Protein AF-0000000081106029 (afdb_homodimer)

Structure (mmCIF, N/CA/C/O backbone):
data_AF-0000000081106029-model_v1
#
loop_
_entity.id
_entity.type
_entity.pdbx_description
1 polymer 'Catechol dioxygenase'
#
loop_
_atom_site.group_PDB
_atom_site.id
_atom_site.type_symbol
_atom_site.label_atom_id
_atom_site.label_alt_id
_atom_site.label_comp_id
_atom_site.label_asym_id
_atom_site.label_entity_id
_atom_site.label_seq_id
_atom_site.pdbx_PDB_ins_code
_atom_site.Cartn_x
_atom_site.Cartn_y
_atom_site.Cartn_z
_atom_site.occupancy
_atom_site.B_iso_or_equiv
_atom_site.auth_seq_id
_atom_site.auth_comp_id
_atom_site.auth_asym_id
_atom_site.auth_atom_id
_atom_site.pdbx_PDB_model_num
ATOM 1 N N . MET A 1 1 ? 12.766 26.281 -3.041 1 28.84 1 MET A N 1
ATOM 2 C CA . MET A 1 1 ? 11.641 26.953 -3.68 1 28.84 1 MET A CA 1
ATOM 3 C C . MET A 1 1 ? 10.32 26.328 -3.252 1 28.84 1 MET A C 1
ATOM 5 O O . MET A 1 1 ? 10.125 25.125 -3.395 1 28.84 1 MET A O 1
ATOM 9 N N . GLY A 1 2 ? 9.68 26.875 -2.289 1 35.06 2 GLY A N 1
ATOM 10 C CA . GLY A 1 2 ? 8.336 26.547 -1.825 1 35.06 2 GLY A CA 1
ATOM 11 C C . GLY A 1 2 ? 7.371 26.25 -2.955 1 35.06 2 GLY A C 1
ATOM 12 O O . GLY A 1 2 ? 7.562 26.719 -4.082 1 35.06 2 GLY A O 1
ATOM 13 N N . SER A 1 3 ? 6.723 25.109 -2.945 1 39.97 3 SER A N 1
ATOM 14 C CA . SER A 1 3 ? 5.73 24.844 -3.979 1 39.97 3 SER A CA 1
ATOM 15 C C . SER A 1 3 ? 4.887 26.094 -4.27 1 39.97 3 SER A C 1
ATOM 17 O O . SER A 1 3 ? 4.156 26.562 -3.4 1 39.97 3 SER A O 1
ATOM 19 N N . GLN A 1 4 ? 5.438 26.938 -5.031 1 36.44 4 GLN A N 1
ATOM 20 C CA . GLN A 1 4 ? 4.652 28.094 -5.457 1 36.44 4 GLN A CA 1
ATOM 21 C C . GLN A 1 4 ? 3.326 27.656 -6.074 1 36.44 4 GLN A C 1
ATOM 23 O O . GLN A 1 4 ? 3.303 26.828 -6.992 1 36.44 4 GLN A O 1
ATOM 28 N N . SER A 1 5 ? 2.283 27.547 -5.234 1 42.28 5 SER A N 1
ATOM 29 C CA . SER A 1 5 ? 0.916 27.453 -5.734 1 42.28 5 SER A CA 1
ATOM 30 C C . SER A 1 5 ? 0.666 28.469 -6.848 1 42.28 5 SER A C 1
ATOM 32 O O . SER A 1 5 ? 0.731 29.672 -6.621 1 42.28 5 SER A O 1
ATOM 34 N N . THR A 1 6 ? 1.105 28.25 -8.008 1 42.78 6 THR A N 1
ATOM 35 C CA . THR A 1 6 ? 0.537 29.141 -9.008 1 42.78 6 THR A CA 1
ATOM 36 C C . THR A 1 6 ? -0.983 29.016 -9.047 1 42.78 6 THR A C 1
ATOM 38 O O . THR A 1 6 ? -1.55 28.094 -8.453 1 42.78 6 THR A O 1
ATOM 41 N N . ASP A 1 7 ? -1.631 29.906 -9.688 1 52.72 7 ASP A N 1
ATOM 42 C CA . ASP A 1 7 ? -3.068 30.078 -9.859 1 52.72 7 ASP A CA 1
ATOM 43 C C . ASP A 1 7 ? -3.77 28.734 -10.047 1 52.72 7 ASP A C 1
ATOM 45 O O . ASP A 1 7 ? -4.941 28.594 -9.703 1 52.72 7 ASP A O 1
ATOM 49 N N . GLY A 1 8 ? -3.074 27.578 -10.492 1 64.62 8 GLY A N 1
ATOM 50 C CA . GLY A 1 8 ? -3.797 26.391 -10.938 1 64.62 8 GLY A CA 1
ATOM 51 C C . GLY A 1 8 ? -3.553 25.172 -10.062 1 64.62 8 GLY A C 1
ATOM 52 O O . GLY A 1 8 ? -3.818 24.047 -10.477 1 64.62 8 GLY A O 1
ATOM 53 N N . GLY A 1 9 ? -3.129 25.203 -8.609 1 83.56 9 GLY A N 1
ATOM 54 C CA . GLY A 1 9 ? -2.916 24.062 -7.734 1 83.56 9 GLY A CA 1
ATOM 55 C C . GLY A 1 9 ? -1.606 23.344 -8 1 83.56 9 GLY A C 1
ATOM 56 O O . GLY A 1 9 ? -0.815 23.781 -8.844 1 83.56 9 GLY A O 1
ATOM 57 N N . LEU A 1 10 ? -1.293 22.375 -7.199 1 92.94 10 LEU A N 1
ATOM 58 C CA . LEU A 1 10 ? -0.069 21.594 -7.367 1 92.94 10 LEU A CA 1
ATOM 59 C C . LEU A 1 10 ? -0.137 20.75 -8.633 1 92.94 10 LEU A C 1
ATOM 61 O O . LEU A 1 10 ? -0.822 19.719 -8.656 1 92.94 10 LEU A O 1
ATOM 65 N N . GLY A 1 11 ? 0.497 21.234 -9.672 1 94.88 11 GLY A N 1
ATOM 66 C CA . GLY A 1 11 ? 0.523 20.547 -10.945 1 94.88 11 GLY A CA 1
ATOM 67 C C . GLY A 1 11 ? 1.798 19.75 -11.172 1 94.88 11 GLY A C 1
ATOM 68 O O . GLY A 1 11 ? 2.367 19.203 -10.234 1 94.88 11 GLY A O 1
ATOM 69 N N . GLN A 1 12 ? 2.18 19.625 -12.422 1 97.12 12 GLN A N 1
ATOM 70 C CA . GLN A 1 12 ? 3.35 18.859 -12.82 1 97.12 12 GLN A CA 1
ATOM 71 C C . GLN A 1 12 ? 4.621 19.406 -12.203 1 97.12 12 GLN A C 1
ATOM 73 O O . GLN A 1 12 ? 5.547 18.656 -11.883 1 97.12 12 GLN A O 1
ATOM 78 N N . GLU A 1 13 ? 4.668 20.703 -12.016 1 96.75 13 GLU A N 1
ATOM 79 C CA . GLU A 1 13 ? 5.844 21.312 -11.414 1 96.75 13 GLU A CA 1
ATOM 80 C C . GLU A 1 13 ? 6.102 20.766 -10.016 1 96.75 13 GLU A C 1
ATOM 82 O O . GLU A 1 13 ? 7.25 20.531 -9.633 1 96.75 13 GLU A O 1
ATOM 87 N N . PHE A 1 14 ? 5.074 20.578 -9.266 1 96.75 14 PHE A N 1
ATOM 88 C CA . PHE A 1 14 ? 5.199 20 -7.938 1 96.75 14 PHE A CA 1
ATOM 89 C C . PHE A 1 14 ? 5.738 18.562 -8.023 1 96.75 14 PHE A C 1
ATOM 91 O O . PHE A 1 14 ? 6.656 18.203 -7.289 1 96.75 14 PHE A O 1
ATOM 98 N N . THR A 1 15 ? 5.145 17.766 -8.914 1 98.5 15 THR A N 1
ATOM 99 C CA . THR A 1 15 ? 5.605 16.391 -9.102 1 98.5 15 THR A CA 1
ATOM 100 C C . THR A 1 15 ? 7.086 16.359 -9.469 1 98.5 15 THR A C 1
ATOM 102 O O . THR A 1 15 ? 7.848 15.555 -8.93 1 98.5 15 THR A O 1
ATOM 105 N N . SER A 1 16 ? 7.492 17.234 -10.375 1 98.38 16 SER A N 1
ATOM 106 C CA . SER A 1 16 ? 8.891 17.328 -10.766 1 98.38 16 SER A CA 1
ATOM 107 C C . SER A 1 16 ? 9.781 17.672 -9.57 1 98.38 16 SER A C 1
ATOM 109 O O . SER A 1 16 ? 10.883 17.141 -9.438 1 98.38 16 SER A O 1
ATOM 111 N N . HIS A 1 17 ? 9.273 18.594 -8.773 1 97.62 17 HIS A N 1
ATOM 112 C CA . HIS A 1 17 ? 10.008 18.969 -7.57 1 97.62 17 HIS A CA 1
ATOM 113 C C . HIS A 1 17 ? 10.211 17.781 -6.645 1 97.62 17 HIS A C 1
ATOM 115 O O . HIS A 1 17 ? 11.305 17.562 -6.121 1 97.62 17 HIS A O 1
ATOM 121 N N . VAL A 1 18 ? 9.188 16.953 -6.406 1 98.44 18 VAL A N 1
ATOM 122 C CA . VAL A 1 18 ? 9.266 15.766 -5.559 1 98.44 18 VAL A CA 1
ATOM 123 C C . VAL A 1 18 ? 10.273 14.781 -6.137 1 98.44 18 VAL A C 1
ATOM 125 O O . VAL A 1 18 ? 11.117 14.242 -5.406 1 98.44 18 VAL A O 1
ATOM 128 N N . ILE A 1 19 ? 10.211 14.547 -7.434 1 98.69 19 ILE A N 1
ATOM 129 C CA . ILE A 1 19 ? 11.102 13.602 -8.102 1 98.69 19 ILE A CA 1
ATOM 130 C C . ILE A 1 19 ? 12.539 14.109 -8.016 1 98.69 19 ILE A C 1
ATOM 132 O O . ILE A 1 19 ? 13.453 13.344 -7.711 1 98.69 19 ILE A O 1
ATOM 136 N N . GLN A 1 20 ? 12.75 15.406 -8.195 1 98.06 20 GLN A N 1
ATOM 137 C CA . GLN A 1 20 ? 14.086 15.992 -8.242 1 98.06 20 GLN A CA 1
ATOM 138 C C . GLN A 1 20 ? 14.688 16.094 -6.848 1 98.06 20 GLN A C 1
ATOM 140 O O . GLN A 1 20 ? 15.891 16.344 -6.699 1 98.06 20 GLN A O 1
ATOM 145 N N . ALA A 1 21 ? 13.852 15.93 -5.871 1 98.12 21 ALA A N 1
ATOM 146 C CA . ALA A 1 21 ? 14.359 15.953 -4.504 1 98.12 21 ALA A CA 1
ATOM 147 C C . ALA A 1 21 ? 15.266 14.75 -4.238 1 98.12 21 ALA A C 1
ATOM 149 O O . ALA A 1 21 ? 16 14.734 -3.25 1 98.12 21 ALA A O 1
ATOM 150 N N . MET A 1 22 ? 15.211 13.641 -5.059 1 98.38 22 MET A N 1
ATOM 151 C CA . MET A 1 22 ? 16.125 12.508 -4.906 1 98.38 22 MET A CA 1
ATOM 152 C C . MET A 1 22 ? 17.578 12.953 -5.012 1 98.38 22 MET A C 1
ATOM 154 O O . MET A 1 22 ? 17.938 13.688 -5.934 1 98.38 22 MET A O 1
ATOM 158 N N . GLY A 1 23 ? 18.391 12.531 -4.094 1 98.31 23 GLY A N 1
ATOM 159 C CA . GLY A 1 23 ? 19.781 12.953 -4.043 1 98.31 23 GLY A CA 1
ATOM 160 C C . GLY A 1 23 ? 20.656 12.234 -5.047 1 98.31 23 GLY A C 1
ATOM 161 O O . GLY A 1 23 ? 20.219 11.297 -5.715 1 98.31 23 GLY A O 1
ATOM 162 N N . PRO A 1 24 ? 21.859 12.609 -5.18 1 98.06 24 PRO A N 1
ATOM 163 C CA . PRO A 1 24 ? 22.781 12.086 -6.191 1 98.06 24 PRO A CA 1
ATOM 164 C C . PRO A 1 24 ? 23.172 10.633 -5.93 1 98.06 24 PRO A C 1
ATOM 166 O O . PRO A 1 24 ? 23.641 9.945 -6.84 1 98.06 24 PRO A O 1
ATOM 169 N N . ASN A 1 25 ? 23.016 10.18 -4.703 1 98.31 25 ASN A N 1
ATOM 170 C CA . ASN A 1 25 ? 23.438 8.82 -4.383 1 98.31 25 ASN A CA 1
ATOM 171 C C . ASN A 1 25 ? 22.328 7.809 -4.641 1 98.31 25 ASN A C 1
ATOM 173 O O . ASN A 1 25 ? 22.516 6.609 -4.418 1 98.31 25 ASN A O 1
ATOM 177 N N . THR A 1 26 ? 21.188 8.273 -5.027 1 98.5 26 THR A N 1
ATOM 178 C CA . THR A 1 26 ? 20.172 7.344 -5.516 1 98.5 26 THR A CA 1
ATOM 179 C C . THR A 1 26 ? 20.703 6.555 -6.715 1 98.5 26 THR A C 1
ATOM 181 O O . THR A 1 26 ? 21.172 7.141 -7.688 1 98.5 26 THR A O 1
ATOM 184 N N . THR A 1 27 ? 20.609 5.199 -6.645 1 98.44 27 THR A N 1
ATOM 185 C CA . THR A 1 27 ? 21.125 4.395 -7.746 1 98.44 27 THR A CA 1
ATOM 186 C C . THR A 1 27 ? 20.328 4.66 -9.023 1 98.44 27 THR A C 1
ATOM 188 O O . THR A 1 27 ? 19.156 5.031 -8.969 1 98.44 27 THR A O 1
ATOM 191 N N . PRO A 1 28 ? 20.906 4.516 -10.164 1 98.38 28 PRO A N 1
ATOM 192 C CA . PRO A 1 28 ? 20.234 4.793 -11.43 1 98.38 28 PRO A CA 1
ATOM 193 C C . PRO A 1 28 ? 18.922 4.02 -11.57 1 98.38 28 PRO A C 1
ATOM 195 O O . PRO A 1 28 ? 17.906 4.59 -11.977 1 98.38 28 PRO A O 1
ATOM 198 N N . ARG A 1 29 ? 18.922 2.764 -11.211 1 98.56 29 ARG A N 1
ATOM 199 C CA . ARG A 1 29 ? 17.703 1.956 -11.344 1 98.56 29 ARG A CA 1
ATOM 200 C C . ARG A 1 29 ? 16.609 2.451 -10.398 1 98.56 29 ARG A C 1
ATOM 202 O O . ARG A 1 29 ? 15.453 2.578 -10.797 1 98.56 29 ARG A O 1
ATOM 209 N N . MET A 1 30 ? 17.016 2.756 -9.172 1 98.19 30 MET A N 1
ATOM 210 C CA . MET A 1 30 ? 16.031 3.26 -8.219 1 98.19 30 MET A CA 1
ATOM 211 C C . MET A 1 30 ? 15.477 4.602 -8.672 1 98.19 30 MET A C 1
ATOM 213 O O . MET A 1 30 ? 14.281 4.871 -8.5 1 98.19 30 MET A O 1
ATOM 217 N N . ARG A 1 31 ? 16.312 5.469 -9.219 1 98.56 31 ARG A N 1
ATOM 218 C CA . ARG A 1 31 ? 15.852 6.75 -9.742 1 98.56 31 ARG A CA 1
ATOM 219 C C . ARG A 1 31 ? 14.82 6.551 -10.852 1 98.56 31 ARG A C 1
ATOM 221 O O . ARG A 1 31 ? 13.797 7.238 -10.891 1 98.56 31 ARG A O 1
ATOM 228 N N . THR A 1 32 ? 15.094 5.59 -11.734 1 98.81 32 THR A N 1
ATOM 229 C CA . THR A 1 32 ? 14.172 5.289 -12.82 1 98.81 32 THR A CA 1
ATOM 230 C C . THR A 1 32 ? 12.828 4.812 -12.273 1 98.81 32 THR A C 1
ATOM 232 O O . THR A 1 32 ? 11.781 5.34 -12.656 1 98.81 32 THR A O 1
ATOM 235 N N . VAL A 1 33 ? 12.82 3.865 -11.359 1 98.75 33 VAL A N 1
ATOM 236 C CA . VAL A 1 33 ? 11.617 3.219 -10.852 1 98.75 33 VAL A CA 1
ATOM 237 C C . VAL A 1 33 ? 10.812 4.207 -10.016 1 98.75 33 VAL A C 1
ATOM 239 O O . VAL A 1 33 ? 9.602 4.367 -10.219 1 98.75 33 VAL A O 1
ATOM 242 N N . LEU A 1 34 ? 11.461 4.965 -9.117 1 98.75 34 LEU A N 1
ATOM 243 C CA . LEU A 1 34 ? 10.742 5.832 -8.188 1 98.75 34 LEU A CA 1
ATOM 244 C C . LEU A 1 34 ? 10.258 7.094 -8.891 1 98.75 34 LEU A C 1
ATOM 246 O O . LEU A 1 34 ? 9.195 7.625 -8.555 1 98.75 34 LEU A O 1
ATOM 250 N N . SER A 1 35 ? 11.016 7.598 -9.883 1 98.88 35 SER A N 1
ATOM 251 C CA . SER A 1 35 ? 10.523 8.727 -10.656 1 98.88 35 SER A CA 1
ATOM 252 C C . SER A 1 35 ? 9.219 8.391 -11.367 1 98.88 35 SER A C 1
ATOM 254 O O . SER A 1 35 ? 8.258 9.156 -11.312 1 98.88 35 SER A O 1
ATOM 256 N N . ALA A 1 36 ? 9.227 7.219 -11.992 1 98.88 36 ALA A N 1
ATOM 257 C CA . ALA A 1 36 ? 8.023 6.785 -12.703 1 98.88 36 ALA A CA 1
ATOM 258 C C . ALA A 1 36 ? 6.879 6.535 -11.727 1 98.88 36 ALA A C 1
ATOM 260 O O . ALA A 1 36 ? 5.738 6.918 -12 1 98.88 36 ALA A O 1
ATOM 261 N N . LEU A 1 37 ? 7.16 5.879 -10.609 1 98.81 37 LEU A N 1
ATOM 262 C CA . LEU A 1 37 ? 6.129 5.613 -9.617 1 98.81 37 LEU A CA 1
ATOM 263 C C . LEU A 1 37 ? 5.484 6.91 -9.141 1 98.81 37 LEU A C 1
ATOM 265 O O . LEU A 1 37 ? 4.258 7.031 -9.133 1 98.81 37 LEU A O 1
ATOM 269 N N . ILE A 1 38 ? 6.289 7.914 -8.719 1 98.88 38 ILE A N 1
ATOM 270 C CA . ILE A 1 38 ? 5.801 9.188 -8.211 1 98.88 38 ILE A CA 1
ATOM 271 C C . ILE A 1 38 ? 4.984 9.898 -9.289 1 98.88 38 ILE A C 1
ATOM 273 O O . ILE A 1 38 ? 3.885 10.391 -9.016 1 98.88 38 ILE A O 1
ATOM 277 N N . GLN A 1 39 ? 5.5 9.898 -10.523 1 98.88 39 GLN A N 1
ATOM 278 C CA . GLN A 1 39 ? 4.789 10.531 -11.633 1 98.88 39 GLN A CA 1
ATOM 279 C C . GLN A 1 39 ? 3.404 9.922 -11.82 1 98.88 39 GLN A C 1
ATOM 281 O O . GLN A 1 39 ? 2.402 10.633 -11.883 1 98.88 39 GLN A O 1
ATOM 286 N N . HIS A 1 40 ? 3.297 8.602 -11.898 1 98.94 40 HIS A N 1
ATOM 287 C CA . HIS A 1 40 ? 2.041 7.918 -12.188 1 98.94 40 HIS A CA 1
ATOM 288 C C . HIS A 1 40 ? 1.056 8.055 -11.031 1 98.94 40 HIS A C 1
ATOM 290 O O . HIS A 1 40 ? -0.143 8.242 -11.258 1 98.94 40 HIS A O 1
ATOM 296 N N . VAL A 1 41 ? 1.531 7.934 -9.797 1 98.81 41 VAL A N 1
ATOM 297 C CA . VAL A 1 41 ? 0.634 8.039 -8.648 1 98.81 41 VAL A CA 1
ATOM 298 C C . VAL A 1 41 ? 0.083 9.461 -8.555 1 98.81 41 VAL A C 1
ATOM 300 O O . VAL A 1 41 ? -1.101 9.656 -8.266 1 98.81 41 VAL A O 1
ATOM 303 N N . HIS A 1 42 ? 0.951 10.5 -8.773 1 98.88 42 HIS A N 1
ATOM 304 C CA . HIS A 1 42 ? 0.49 11.883 -8.773 1 98.88 42 HIS A CA 1
ATOM 305 C C . HIS A 1 42 ? -0.482 12.141 -9.922 1 98.88 42 HIS A C 1
ATOM 307 O O . HIS A 1 42 ? -1.501 12.812 -9.734 1 98.88 42 HIS A O 1
ATOM 313 N N . ASP A 1 43 ? -0.193 11.625 -11.125 1 98.88 43 ASP A N 1
ATOM 314 C CA . ASP A 1 43 ? -1.091 11.781 -12.266 1 98.88 43 ASP A CA 1
ATOM 315 C C . ASP A 1 43 ? -2.455 11.156 -11.977 1 98.88 43 ASP A C 1
ATOM 317 O O . ASP A 1 43 ? -3.49 11.727 -12.328 1 98.88 43 ASP A O 1
ATOM 321 N N . PHE A 1 44 ? -2.447 10 -11.406 1 98.88 44 PHE A N 1
ATOM 322 C CA . PHE A 1 44 ? -3.688 9.344 -11.008 1 98.88 44 PHE A CA 1
ATOM 323 C C . PHE A 1 44 ? -4.512 10.258 -10.102 1 98.88 44 PHE A C 1
ATOM 325 O O . PHE A 1 44 ? -5.703 10.461 -10.336 1 98.88 44 PHE A O 1
ATOM 332 N N . ALA A 1 45 ? -3.842 10.758 -9.047 1 98.81 45 ALA A N 1
ATOM 333 C CA . ALA A 1 45 ? -4.539 11.617 -8.086 1 98.81 45 ALA A CA 1
ATOM 334 C C . ALA A 1 45 ? -5.16 12.82 -8.789 1 98.81 45 ALA A C 1
ATOM 336 O O . ALA A 1 45 ? -6.316 13.172 -8.531 1 98.81 45 ALA A O 1
ATOM 337 N N . ARG A 1 46 ? -4.422 13.492 -9.672 1 98.31 46 ARG A N 1
ATOM 338 C CA . ARG A 1 46 ? -4.922 14.672 -10.375 1 98.31 46 ARG A CA 1
ATOM 339 C C . ARG A 1 46 ? -6.055 14.297 -11.328 1 98.31 46 ARG A C 1
ATOM 341 O O . ARG A 1 46 ? -7.066 15 -11.398 1 98.31 46 ARG A O 1
ATOM 348 N N . GLU A 1 47 ? -5.891 13.156 -12.047 1 98.5 47 GLU A N 1
ATOM 349 C CA . GLU A 1 47 ? -6.848 12.75 -13.07 1 98.5 47 GLU A CA 1
ATOM 350 C C . GLU A 1 47 ? -8.242 12.562 -12.484 1 98.5 47 GLU A C 1
ATOM 352 O O . GLU A 1 47 ? -9.234 12.961 -13.094 1 98.5 47 GLU A O 1
ATOM 357 N N . VAL A 1 48 ? -8.305 12.031 -11.328 1 98.62 48 VAL A N 1
ATOM 358 C CA . VAL A 1 48 ? -9.625 11.68 -10.812 1 98.62 48 VAL A CA 1
ATOM 359 C C . VAL A 1 48 ? -10.047 12.68 -9.742 1 98.62 48 VAL A C 1
ATOM 361 O O . VAL A 1 48 ? -11.062 12.484 -9.07 1 98.62 48 VAL A O 1
ATOM 364 N N . ASN A 1 49 ? -9.258 13.789 -9.555 1 97.69 49 ASN A N 1
ATOM 365 C CA . ASN A 1 49 ? -9.508 14.711 -8.453 1 97.69 49 ASN A CA 1
ATOM 366 C C . ASN A 1 49 ? -9.703 13.969 -7.137 1 97.69 49 ASN A C 1
ATOM 368 O O . ASN A 1 49 ? -10.719 14.156 -6.457 1 97.69 49 ASN A O 1
ATOM 372 N N . LEU A 1 50 ? -8.695 13.141 -6.781 1 98.25 50 LEU A N 1
ATOM 373 C CA . LEU A 1 50 ? -8.758 12.289 -5.602 1 98.25 50 LEU A CA 1
ATOM 374 C C . LEU A 1 50 ? -8.914 13.125 -4.336 1 98.25 50 LEU A C 1
ATOM 376 O O . LEU A 1 50 ? -8.102 14.008 -4.062 1 98.25 50 LEU A O 1
ATOM 380 N N . THR A 1 51 ? -9.906 12.898 -3.555 1 95.88 51 THR A N 1
ATOM 381 C CA . THR A 1 51 ? -10.148 13.656 -2.332 1 95.88 51 THR A CA 1
ATOM 382 C C . THR A 1 51 ? -9.367 13.07 -1.164 1 95.88 51 THR A C 1
ATOM 384 O O . THR A 1 51 ? -8.93 11.914 -1.222 1 95.88 51 THR A O 1
ATOM 387 N N . THR A 1 52 ? -9.219 13.828 -0.144 1 95.5 52 THR A N 1
ATOM 388 C CA . THR A 1 52 ? -8.539 13.367 1.064 1 95.5 52 THR A CA 1
ATOM 389 C C . THR A 1 52 ? -9.25 12.148 1.651 1 95.5 52 THR A C 1
ATOM 391 O O . THR A 1 52 ? -8.602 11.203 2.096 1 95.5 52 THR A O 1
ATOM 394 N N . GLU A 1 53 ? -10.547 12.188 1.657 1 94.5 53 GLU A N 1
ATOM 395 C CA . GLU A 1 53 ? -11.32 11.07 2.191 1 94.5 53 GLU A CA 1
ATOM 396 C C . GLU A 1 53 ? -11.07 9.797 1.392 1 94.5 53 GLU A C 1
ATOM 398 O O . GLU A 1 53 ? -10.875 8.719 1.969 1 94.5 53 GLU A O 1
ATOM 403 N N . GLU A 1 54 ? -11.133 9.852 0.068 1 97.38 54 GLU A N 1
ATOM 404 C CA . GLU A 1 54 ? -10.883 8.711 -0.802 1 97.38 54 GLU A CA 1
ATOM 405 C C . GLU A 1 54 ? -9.461 8.188 -0.624 1 97.38 54 GLU A C 1
ATOM 407 O O . GLU A 1 54 ? -9.242 6.973 -0.565 1 97.38 54 GLU A O 1
ATOM 412 N N . TRP A 1 55 ? -8.516 9.141 -0.591 1 97.94 55 TRP A N 1
ATOM 413 C CA . TRP A 1 55 ? -7.121 8.758 -0.388 1 97.94 55 TRP A CA 1
ATOM 414 C C . TRP A 1 55 ? -6.941 8.047 0.946 1 97.94 55 TRP A C 1
ATOM 416 O O . TRP A 1 55 ? -6.289 7 1.014 1 97.94 55 TRP A O 1
ATOM 426 N N . LEU A 1 56 ? -7.508 8.57 1.982 1 96.5 56 LEU A N 1
ATOM 427 C CA . LEU A 1 56 ? -7.375 7.965 3.303 1 96.5 56 LEU A CA 1
ATOM 428 C C . LEU A 1 56 ? -8.008 6.578 3.332 1 96.5 56 LEU A C 1
ATOM 430 O O . LEU A 1 56 ? -7.5 5.672 3.996 1 96.5 56 LEU A O 1
ATOM 434 N N . ALA A 1 57 ? -9.125 6.402 2.682 1 97.19 57 ALA A N 1
ATOM 435 C CA . ALA A 1 57 ? -9.734 5.078 2.564 1 97.19 57 ALA A CA 1
ATOM 436 C C . ALA A 1 57 ? -8.781 4.098 1.888 1 97.19 57 ALA A C 1
ATOM 438 O O . ALA A 1 57 ? -8.703 2.93 2.279 1 97.19 57 ALA A O 1
ATOM 439 N N . GLY A 1 58 ? -8.086 4.531 0.85 1 97.94 58 GLY A N 1
ATOM 440 C CA . GLY A 1 58 ? -7.07 3.709 0.202 1 97.94 58 GLY A CA 1
ATOM 441 C C . GLY A 1 58 ? -5.926 3.336 1.123 1 97.94 58 GLY A C 1
ATOM 442 O O . GLY A 1 58 ? -5.492 2.182 1.15 1 97.94 58 GLY A O 1
ATOM 443 N N . VAL A 1 59 ? -5.449 4.34 1.862 1 97.94 59 VAL A N 1
ATOM 444 C CA . VAL A 1 59 ? -4.367 4.102 2.812 1 97.94 59 VAL A CA 1
ATOM 445 C C . VAL A 1 59 ? -4.809 3.072 3.85 1 97.94 59 VAL A C 1
ATOM 447 O O . VAL A 1 59 ? -4.051 2.166 4.199 1 97.94 59 VAL A O 1
ATOM 450 N N . GLU A 1 60 ? -6.023 3.201 4.316 1 97.44 60 GLU A N 1
ATOM 451 C CA . GLU A 1 60 ? -6.559 2.252 5.289 1 97.44 60 GLU A CA 1
ATOM 452 C C . GLU A 1 60 ? -6.613 0.841 4.707 1 97.44 60 GLU A C 1
ATOM 454 O O . GLU A 1 60 ? -6.328 -0.135 5.406 1 97.44 60 GLU A O 1
ATOM 459 N N . MET A 1 61 ? -6.996 0.718 3.484 1 98 61 MET A N 1
ATOM 460 C CA . MET A 1 61 ? -7.047 -0.582 2.818 1 98 61 MET A CA 1
ATOM 461 C C . MET A 1 61 ? -5.652 -1.195 2.723 1 98 61 MET A C 1
ATOM 463 O O . MET A 1 61 ? -5.48 -2.393 2.955 1 98 61 MET A O 1
ATOM 467 N N . ILE A 1 62 ? -4.691 -0.408 2.369 1 97.88 62 ILE A N 1
ATOM 468 C CA . ILE A 1 62 ? -3.318 -0.878 2.225 1 97.88 62 ILE A CA 1
ATOM 469 C C . ILE A 1 62 ? -2.77 -1.292 3.588 1 97.88 62 ILE A C 1
ATOM 471 O O . ILE A 1 62 ? -2.113 -2.328 3.711 1 97.88 62 ILE A O 1
ATOM 475 N N . ASN A 1 63 ? -3.008 -0.439 4.629 1 98.38 63 ASN A N 1
ATOM 476 C CA . ASN A 1 63 ? -2.602 -0.81 5.98 1 98.38 63 ASN A CA 1
ATOM 477 C C . ASN A 1 63 ? -3.242 -2.123 6.418 1 98.38 63 ASN A C 1
ATOM 479 O O . ASN A 1 63 ? -2.582 -2.975 7.016 1 98.38 63 ASN A O 1
ATOM 483 N N . TRP A 1 64 ? -4.527 -2.264 6.121 1 98.44 64 TRP A N 1
ATOM 484 C CA . TRP A 1 64 ? -5.262 -3.484 6.438 1 98.44 64 TRP A CA 1
ATOM 485 C C . TRP A 1 64 ? -4.625 -4.691 5.762 1 98.44 64 TRP A C 1
ATOM 487 O O . TRP A 1 64 ? -4.473 -5.75 6.379 1 98.44 64 TRP A O 1
ATOM 497 N N . ALA A 1 65 ? -4.191 -4.594 4.512 1 98.38 65 ALA A N 1
ATOM 498 C CA . ALA A 1 65 ? -3.514 -5.672 3.795 1 98.38 65 ALA A CA 1
ATOM 499 C C . ALA A 1 65 ? -2.227 -6.082 4.504 1 98.38 65 ALA A C 1
ATOM 501 O O . ALA A 1 65 ? -1.952 -7.273 4.664 1 98.38 65 ALA A O 1
ATOM 502 N N . GLY A 1 66 ? -1.435 -5.082 4.895 1 98.56 66 GLY A N 1
ATOM 503 C CA . GLY A 1 66 ? -0.22 -5.383 5.637 1 98.56 66 GLY A CA 1
ATOM 504 C C . GLY A 1 66 ? -0.486 -6.074 6.961 1 98.56 66 GLY A C 1
ATOM 505 O O . GLY A 1 66 ? 0.217 -7.016 7.328 1 98.56 66 GLY A O 1
ATOM 506 N N . GLN A 1 67 ? -1.473 -5.617 7.637 1 98.25 67 GLN A N 1
ATOM 507 C CA . GLN A 1 67 ? -1.804 -6.16 8.953 1 98.25 67 GLN A CA 1
ATOM 508 C C . GLN A 1 67 ? -2.264 -7.609 8.844 1 98.25 67 GLN A C 1
ATOM 510 O O . GLN A 1 67 ? -2.021 -8.414 9.75 1 98.25 67 GLN A O 1
ATOM 515 N N . MET A 1 68 ? -2.822 -7.973 7.703 1 97.06 68 MET A N 1
ATOM 516 C CA . MET A 1 68 ? -3.33 -9.328 7.496 1 97.06 68 MET A CA 1
ATOM 517 C C . MET A 1 68 ? -2.248 -10.227 6.91 1 97.06 68 MET A C 1
ATOM 519 O O . MET A 1 68 ? -2.418 -11.445 6.848 1 97.06 68 MET A O 1
ATOM 523 N N . SER A 1 69 ? -1.175 -9.664 6.461 1 96.81 69 SER A N 1
ATOM 524 C CA . SER A 1 69 ? -0.127 -10.43 5.801 1 96.81 69 SER A CA 1
ATOM 525 C C . SER A 1 69 ? 0.819 -11.062 6.812 1 96.81 69 SER A C 1
ATOM 527 O O . SER A 1 69 ? 1.196 -10.43 7.801 1 96.81 69 SER A O 1
ATOM 529 N N . ASN A 1 70 ? 1.154 -12.258 6.609 1 94.12 70 ASN A N 1
ATOM 530 C CA . ASN A 1 70 ? 2.146 -13.016 7.371 1 94.12 70 ASN A CA 1
ATOM 531 C C . ASN A 1 70 ? 2.836 -14.062 6.508 1 94.12 70 ASN A C 1
ATOM 533 O O . ASN A 1 70 ? 2.859 -13.945 5.281 1 94.12 70 ASN A O 1
ATOM 537 N N . ASN A 1 71 ? 3.512 -15.008 7.09 1 89.25 71 ASN A N 1
ATOM 538 C CA . ASN A 1 71 ? 4.285 -16 6.34 1 89.25 71 ASN A CA 1
ATOM 539 C C . ASN A 1 71 ? 3.379 -17.016 5.66 1 89.25 71 ASN A C 1
ATOM 541 O O . ASN A 1 71 ? 3.828 -17.781 4.797 1 89.25 71 ASN A O 1
ATOM 545 N N . LYS A 1 72 ? 2.082 -17 5.934 1 87.69 72 LYS A N 1
ATOM 546 C CA . LYS A 1 72 ? 1.164 -18 5.398 1 87.69 72 LYS A CA 1
ATOM 547 C C . LYS A 1 72 ? 0.203 -17.375 4.387 1 87.69 72 LYS A C 1
ATOM 549 O O . LYS A 1 72 ? -0.436 -18.094 3.611 1 87.69 72 LYS A O 1
ATOM 554 N N . ARG A 1 73 ? 0.076 -16.094 4.508 1 92.06 73 ARG A N 1
ATOM 555 C CA . ARG A 1 73 ? -0.857 -15.367 3.656 1 92.06 73 ARG A CA 1
ATOM 556 C C . ARG A 1 73 ? -0.345 -13.961 3.359 1 92.06 73 ARG A C 1
ATOM 558 O O . ARG A 1 73 ? -0.174 -13.148 4.273 1 92.06 73 ARG A O 1
ATOM 565 N N . ASN A 1 74 ? -0.085 -13.727 2.141 1 96 74 ASN A N 1
ATOM 566 C CA . ASN A 1 74 ? 0.336 -12.398 1.714 1 96 74 ASN A CA 1
ATOM 567 C C . ASN A 1 74 ? -0.823 -11.609 1.105 1 96 74 ASN A C 1
ATOM 569 O O . ASN A 1 74 ? -1.015 -11.625 -0.112 1 96 74 ASN A O 1
ATOM 573 N N . GLU A 1 75 ? -1.51 -10.852 1.93 1 97.25 75 GLU A N 1
ATOM 574 C CA . GLU A 1 75 ? -2.701 -10.125 1.496 1 97.25 75 GLU A CA 1
ATOM 575 C C . GLU A 1 75 ? -2.334 -8.961 0.583 1 97.25 75 GLU A C 1
ATOM 577 O O . GLU A 1 75 ? -3.104 -8.602 -0.313 1 97.25 75 GLU A O 1
ATOM 582 N N . GLY A 1 76 ? -1.172 -8.344 0.818 1 97.81 76 GLY A N 1
ATOM 583 C CA . GLY A 1 76 ? -0.708 -7.324 -0.106 1 97.81 76 GLY A CA 1
ATOM 584 C C . GLY A 1 76 ? -0.537 -7.836 -1.524 1 97.81 76 GLY A C 1
ATOM 585 O O . GLY A 1 76 ? -0.888 -7.148 -2.484 1 97.81 76 GLY A O 1
ATOM 586 N N . GLN A 1 77 ? 0.021 -9.008 -1.629 1 97.38 77 GLN A N 1
ATOM 587 C CA . GLN A 1 77 ? 0.152 -9.656 -2.928 1 97.38 77 GLN A CA 1
ATOM 588 C C . GLN A 1 77 ? -1.217 -9.938 -3.541 1 97.38 77 GLN A C 1
ATOM 590 O O . GLN A 1 77 ? -1.42 -9.727 -4.738 1 97.38 77 GLN A O 1
ATOM 595 N N . LEU A 1 78 ? -2.178 -10.438 -2.736 1 98 78 LEU A N 1
ATOM 596 C CA . LEU A 1 78 ? -3.518 -10.766 -3.217 1 98 78 LEU A CA 1
ATOM 597 C C . LEU A 1 78 ? -4.223 -9.523 -3.748 1 98 78 LEU A C 1
ATOM 599 O O . LEU A 1 78 ? -4.93 -9.586 -4.754 1 98 78 LEU A O 1
ATOM 603 N N . VAL A 1 79 ? -4.027 -8.375 -3.105 1 98.5 79 VAL A N 1
ATOM 604 C CA . VAL A 1 79 ? -4.598 -7.117 -3.574 1 98.5 79 VAL A CA 1
ATOM 605 C C . VAL A 1 79 ? -4.051 -6.781 -4.961 1 98.5 79 VAL A C 1
ATOM 607 O O . VAL A 1 79 ? -4.797 -6.34 -5.836 1 98.5 79 VAL A O 1
ATOM 610 N N . CYS A 1 80 ? -2.764 -7.004 -5.184 1 98.44 80 CYS A N 1
ATOM 611 C CA . CYS A 1 80 ? -2.162 -6.781 -6.496 1 98.44 80 CYS A CA 1
ATOM 612 C C . CYS A 1 80 ? -2.748 -7.734 -7.531 1 98.44 80 CYS A C 1
ATOM 614 O O . CYS A 1 80 ? -2.967 -7.348 -8.68 1 98.44 80 CYS A O 1
ATOM 616 N N . ASP A 1 81 ? -3.02 -8.945 -7.121 1 98.25 81 ASP A N 1
ATOM 617 C CA . ASP A 1 81 ? -3.52 -9.969 -8.031 1 98.25 81 ASP A CA 1
ATOM 618 C C . ASP A 1 81 ? -4.887 -9.586 -8.594 1 98.25 81 ASP A C 1
ATOM 620 O O . ASP A 1 81 ? -5.148 -9.773 -9.789 1 98.25 81 ASP A O 1
ATOM 624 N N . VAL A 1 82 ? -5.742 -9.047 -7.746 1 98.25 82 VAL A N 1
ATOM 625 C CA . VAL A 1 82 ? -7.129 -8.844 -8.156 1 98.25 82 VAL A CA 1
ATOM 626 C C . VAL A 1 82 ? -7.219 -7.645 -9.094 1 98.25 82 VAL A C 1
ATOM 628 O O . VAL A 1 82 ? -8.234 -7.449 -9.766 1 98.25 82 VAL A O 1
ATOM 631 N N . ILE A 1 83 ? -6.117 -6.867 -9.172 1 98.56 83 ILE A N 1
ATOM 632 C CA . ILE A 1 83 ? -6.129 -5.793 -10.164 1 98.56 83 ILE A CA 1
ATOM 633 C C . ILE A 1 83 ? -5.18 -6.137 -11.305 1 98.56 83 ILE A C 1
ATOM 635 O O . ILE A 1 83 ? -4.797 -5.258 -12.086 1 98.56 83 ILE A O 1
ATOM 639 N N . GLY A 1 84 ? -4.734 -7.387 -11.383 1 98.31 84 GLY A N 1
ATOM 640 C CA . GLY A 1 84 ? -4.012 -7.914 -12.531 1 98.31 84 GLY A CA 1
ATOM 641 C C . GLY A 1 84 ? -2.545 -7.52 -12.547 1 98.31 84 GLY A C 1
ATOM 642 O O . GLY A 1 84 ? -1.837 -7.777 -13.523 1 98.31 84 GLY A O 1
ATOM 643 N N . LEU A 1 85 ? -2.064 -6.871 -11.477 1 98.69 85 LEU A N 1
ATOM 644 C CA . LEU A 1 85 ? -0.714 -6.32 -11.492 1 98.69 85 LEU A CA 1
ATOM 645 C C . LEU A 1 85 ? 0.327 -7.434 -11.5 1 98.69 85 LEU A C 1
ATOM 647 O O . LEU A 1 85 ? 1.314 -7.363 -12.234 1 98.69 85 LEU A O 1
ATOM 651 N N . GLU A 1 86 ? 0.163 -8.438 -10.648 1 98.06 86 GLU A N 1
ATOM 652 C CA . GLU A 1 86 ? 1.154 -9.508 -10.602 1 98.06 86 GLU A CA 1
ATOM 653 C C . GLU A 1 86 ? 1.256 -10.227 -11.945 1 9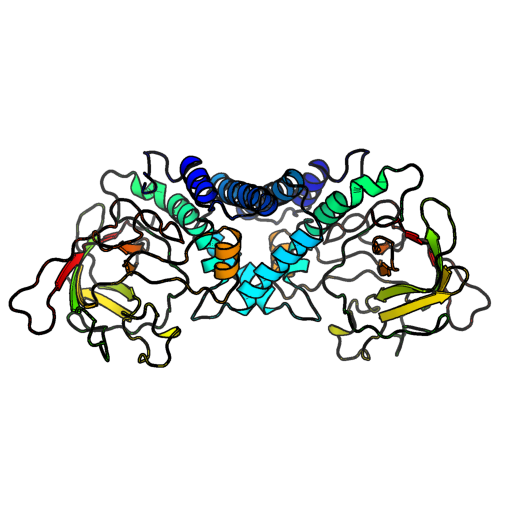8.06 86 GLU A C 1
ATOM 655 O O . GLU A 1 86 ? 2.354 -10.57 -12.391 1 98.06 86 GLU A O 1
ATOM 660 N N . SER A 1 87 ? 0.097 -10.484 -12.609 1 97.31 87 SER A N 1
ATOM 661 C CA . SER A 1 87 ? 0.109 -11.117 -13.922 1 97.31 87 SER A CA 1
ATOM 662 C C . SER A 1 87 ? 0.891 -10.273 -14.93 1 97.31 87 SER A C 1
ATOM 664 O O . SER A 1 87 ? 1.665 -10.812 -15.727 1 97.31 87 SER A O 1
ATOM 666 N N . LEU A 1 88 ? 0.702 -9 -14.898 1 97.88 88 LEU A N 1
ATOM 667 C CA . LEU A 1 88 ? 1.41 -8.102 -15.805 1 97.88 88 LEU A CA 1
ATOM 668 C C . LEU A 1 88 ? 2.91 -8.125 -15.531 1 97.88 88 LEU A C 1
ATOM 670 O O . LEU A 1 88 ? 3.713 -8.242 -16.453 1 97.88 88 LEU A O 1
ATOM 674 N N . VAL A 1 89 ? 3.287 -8 -14.281 1 97.88 89 VAL A N 1
ATOM 675 C CA . VAL A 1 89 ? 4.695 -7.973 -13.898 1 97.88 89 VAL A CA 1
ATOM 676 C C . VAL A 1 89 ? 5.355 -9.297 -14.266 1 97.88 89 VAL A C 1
ATOM 678 O O . VAL A 1 89 ? 6.508 -9.32 -14.711 1 97.88 89 VAL A O 1
ATOM 681 N N . ASP A 1 90 ? 4.652 -10.375 -14.047 1 95.62 90 ASP A N 1
ATOM 682 C CA . ASP A 1 90 ? 5.137 -11.688 -14.469 1 95.62 90 ASP A CA 1
ATOM 683 C C . ASP A 1 90 ? 5.43 -11.711 -15.969 1 95.62 90 ASP A C 1
ATOM 685 O O . ASP A 1 90 ? 6.492 -12.18 -16.391 1 95.62 90 ASP A O 1
ATOM 689 N N . ASP A 1 91 ? 4.527 -11.289 -16.75 1 94.5 91 ASP A N 1
ATOM 690 C CA . ASP A 1 91 ? 4.699 -11.234 -18.203 1 94.5 91 ASP A CA 1
ATOM 691 C C . ASP A 1 91 ? 5.902 -10.375 -18.578 1 94.5 91 ASP A C 1
ATOM 693 O O . ASP A 1 91 ? 6.711 -10.773 -19.438 1 94.5 91 ASP A O 1
ATOM 697 N N . ILE A 1 92 ? 5.996 -9.18 -17.969 1 95.12 92 ILE A N 1
ATOM 698 C CA . ILE A 1 92 ? 7.102 -8.266 -18.234 1 95.12 92 ILE A CA 1
ATOM 699 C C . ILE A 1 92 ? 8.43 -8.953 -17.922 1 95.12 92 ILE A C 1
ATOM 701 O O . ILE A 1 92 ? 9.375 -8.867 -18.719 1 95.12 92 ILE A O 1
ATOM 705 N N . THR A 1 93 ? 8.484 -9.625 -16.859 1 92.94 93 THR A N 1
ATOM 706 C CA . THR A 1 93 ? 9.719 -10.227 -16.359 1 92.94 93 THR A CA 1
ATOM 707 C C . THR A 1 93 ? 10.188 -11.344 -17.281 1 92.94 93 THR A C 1
ATOM 709 O O . THR A 1 93 ? 11.383 -11.5 -17.531 1 92.94 93 THR A O 1
ATOM 712 N N . TYR A 1 94 ? 9.227 -12.078 -17.938 1 87.81 94 TYR A N 1
ATOM 713 C CA . TYR A 1 94 ? 9.641 -13.336 -18.562 1 87.81 94 TYR A CA 1
ATOM 714 C C . TYR A 1 94 ? 9.352 -13.32 -20.062 1 87.81 94 TYR A C 1
ATOM 716 O O . TYR A 1 94 ? 9.672 -14.281 -20.766 1 87.81 94 TYR A O 1
ATOM 724 N N . ARG A 1 95 ? 8.883 -12.234 -20.594 1 86.75 95 ARG A N 1
ATOM 725 C CA . ARG A 1 95 ? 8.445 -12.188 -21.984 1 86.75 95 ARG A CA 1
ATOM 726 C C . ARG A 1 95 ? 9.617 -12.367 -22.953 1 86.75 95 ARG A C 1
ATOM 728 O O . ARG A 1 95 ? 9.477 -13.016 -23.984 1 86.75 95 ARG A O 1
ATOM 735 N N . GLU A 1 96 ? 10.742 -11.812 -22.594 1 80.44 96 GLU A N 1
ATOM 736 C CA . GLU A 1 96 ? 11.875 -11.945 -23.5 1 80.44 96 GLU A CA 1
ATOM 737 C C . GLU A 1 96 ? 12.32 -13.398 -23.609 1 80.44 96 GLU A C 1
ATOM 739 O O . GLU A 1 96 ? 12.672 -13.867 -24.703 1 80.44 96 GLU A O 1
ATOM 744 N N . ALA A 1 97 ? 12.32 -14.07 -22.531 1 80 97 ALA A N 1
ATOM 745 C CA . ALA A 1 97 ? 12.703 -15.477 -22.531 1 80 97 ALA A CA 1
ATOM 746 C C . ALA A 1 97 ? 11.719 -16.312 -23.344 1 80 97 ALA A C 1
ATOM 748 O O . ALA A 1 97 ? 12.086 -17.375 -23.875 1 80 97 ALA A O 1
ATOM 749 N N . SER A 1 98 ? 10.539 -15.891 -23.484 1 79.19 98 SER A N 1
ATOM 750 C CA . SER A 1 98 ? 9.484 -16.625 -24.172 1 79.19 98 SER A CA 1
ATOM 751 C C . SER A 1 98 ? 9.57 -16.453 -25.672 1 79.19 98 SER A C 1
ATOM 753 O O . SER A 1 98 ? 8.914 -17.172 -26.438 1 79.19 98 SER A O 1
ATOM 755 N N . LYS A 1 99 ? 10.398 -15.609 -26.25 1 81.38 99 LYS A N 1
ATOM 756 C CA . LYS A 1 99 ? 10.477 -15.289 -27.672 1 81.38 99 LYS A CA 1
ATOM 757 C C . LYS A 1 99 ? 11.531 -16.141 -28.359 1 81.38 99 LYS A C 1
ATOM 759 O O . LYS A 1 99 ? 11.641 -16.125 -29.594 1 81.38 99 LYS A O 1
ATOM 764 N N . THR A 1 100 ? 12.094 -16.906 -27.656 1 82.31 100 THR A N 1
ATOM 765 C CA . THR A 1 100 ? 13.125 -17.734 -28.281 1 82.31 100 THR A CA 1
ATOM 766 C C . THR A 1 100 ? 12.492 -18.891 -29.047 1 82.31 100 THR A C 1
ATOM 768 O O . THR A 1 100 ? 11.297 -19.156 -28.906 1 82.31 100 THR A O 1
ATOM 771 N N . ASP A 1 101 ? 13.242 -19.516 -29.922 1 85.19 101 ASP A N 1
ATOM 772 C CA . ASP A 1 101 ? 12.789 -20.641 -30.734 1 85.19 101 ASP A CA 1
ATOM 773 C C . ASP A 1 101 ? 12.406 -21.828 -29.859 1 85.19 101 ASP A C 1
ATOM 775 O O . ASP A 1 101 ? 11.562 -22.641 -30.25 1 85.19 101 ASP A O 1
ATOM 779 N N . LYS A 1 102 ? 13.047 -22 -28.781 1 90.81 102 LYS A N 1
ATOM 780 C CA . LYS A 1 102 ? 12.773 -23.062 -27.812 1 90.81 102 LYS A CA 1
ATOM 781 C C . LYS A 1 102 ? 12.477 -22.484 -26.438 1 90.81 102 LYS A C 1
ATOM 783 O O . LYS A 1 102 ? 13.273 -22.625 -25.5 1 90.81 102 LYS A O 1
ATOM 788 N N . PRO A 1 103 ? 11.328 -21.969 -26.266 1 91 103 PRO A N 1
ATOM 789 C CA . PRO A 1 103 ? 11.016 -21.25 -25.031 1 91 103 PRO A CA 1
ATOM 790 C C . PRO A 1 103 ? 10.844 -22.172 -23.828 1 91 103 PRO A C 1
ATOM 792 O O . PRO A 1 103 ? 10.445 -23.328 -24 1 91 103 PRO A O 1
ATOM 795 N N . PRO A 1 104 ? 11.203 -21.656 -22.656 1 94.25 104 PRO A N 1
ATOM 796 C CA . PRO A 1 104 ? 10.859 -22.391 -21.438 1 94.25 104 PRO A CA 1
ATOM 797 C C . PRO A 1 104 ? 9.352 -22.469 -21.203 1 94.25 104 PRO A C 1
ATOM 799 O O . PRO A 1 104 ? 8.578 -21.797 -21.906 1 94.25 104 PRO A O 1
ATOM 802 N N . THR A 1 105 ? 8.984 -23.344 -20.297 1 95.19 105 THR A N 1
ATOM 803 C CA . THR A 1 105 ? 7.586 -23.406 -19.875 1 95.19 105 THR A CA 1
ATOM 804 C C . THR A 1 105 ? 7.113 -22.031 -19.391 1 95.19 105 THR A C 1
ATOM 806 O O . THR A 1 105 ? 7.855 -21.312 -18.734 1 95.19 105 THR A O 1
ATOM 809 N N . SER A 1 106 ? 5.859 -21.688 -19.672 1 93.56 106 SER A N 1
ATOM 810 C CA . SER A 1 106 ? 5.281 -20.391 -19.328 1 93.56 106 SER A CA 1
ATOM 811 C C . SER A 1 106 ? 5.172 -20.219 -17.828 1 93.56 106 SER A C 1
ATOM 813 O O . SER A 1 106 ? 4.816 -21.156 -17.109 1 93.56 106 SER A O 1
ATOM 815 N N . SER A 1 107 ? 5.492 -19.016 -17.391 1 94.69 107 SER A N 1
ATOM 816 C CA . SER A 1 107 ? 5.363 -18.672 -15.977 1 94.69 107 SER A CA 1
ATOM 817 C C . SER A 1 107 ? 3.965 -18.141 -15.664 1 94.69 107 SER A C 1
ATOM 819 O O . SER A 1 107 ? 3.199 -17.812 -16.578 1 94.69 107 SER A O 1
ATOM 821 N N . ALA A 1 108 ? 3.545 -18.125 -14.438 1 94.69 108 ALA A N 1
ATOM 822 C CA . ALA A 1 108 ? 2.338 -17.516 -13.883 1 94.69 108 ALA A CA 1
ATOM 823 C C . ALA A 1 108 ? 2.596 -16.984 -12.477 1 94.69 108 ALA A C 1
ATOM 825 O O . ALA A 1 108 ? 3.695 -17.125 -11.938 1 94.69 108 ALA A O 1
ATOM 826 N N . ILE A 1 109 ? 1.624 -16.375 -11.922 1 94.31 109 ILE A N 1
ATOM 827 C CA . ILE A 1 109 ? 1.781 -15.656 -10.656 1 94.31 109 ILE A CA 1
ATOM 828 C C . ILE A 1 109 ? 2.096 -16.641 -9.539 1 94.31 109 ILE A C 1
ATOM 830 O O . ILE A 1 109 ? 1.661 -17.797 -9.586 1 94.31 109 ILE A O 1
ATOM 834 N N . LEU A 1 110 ? 2.828 -16.266 -8.547 1 92.44 110 LEU A N 1
ATOM 835 C CA . LEU A 1 110 ? 3.119 -17.016 -7.328 1 92.44 110 LEU A CA 1
ATOM 836 C C . LEU A 1 110 ? 1.856 -17.188 -6.492 1 92.44 110 LEU A C 1
ATOM 838 O O . LEU A 1 110 ? 1.544 -18.312 -6.074 1 92.44 110 LEU A O 1
ATOM 842 N N . GLY A 1 111 ? 1.135 -16.125 -6.301 1 89.5 111 GLY A N 1
ATOM 843 C CA . GLY A 1 111 ? -0.057 -16.125 -5.465 1 89.5 111 GLY A CA 1
ATOM 844 C C . GLY A 1 111 ? 0.247 -15.938 -3.99 1 89.5 111 GLY A C 1
ATOM 845 O O . GLY A 1 111 ? 1.412 -15.867 -3.596 1 89.5 111 GLY A O 1
ATOM 846 N N . PRO A 1 112 ? -0.739 -15.945 -3.191 1 91.25 112 PRO A N 1
ATOM 847 C CA . PRO A 1 112 ? -0.597 -15.445 -1.823 1 91.25 112 PRO A CA 1
ATOM 848 C C . PRO A 1 112 ? -0.299 -16.547 -0.815 1 91.25 112 PRO A C 1
ATOM 850 O O . PRO A 1 112 ? -0.056 -16.281 0.361 1 91.25 112 PRO A O 1
ATOM 853 N N . PHE A 1 113 ? -0.266 -17.875 -1.245 1 93.69 113 PHE A N 1
ATOM 854 C CA . PHE A 1 113 ? -0.305 -18.922 -0.223 1 93.69 113 PHE A CA 1
ATOM 855 C C . PHE A 1 113 ? 0.896 -19.844 -0.35 1 93.69 113 PHE A C 1
ATOM 857 O O . PHE A 1 113 ? 0.838 -21 0.072 1 93.69 113 PHE A O 1
ATOM 864 N N . TRP A 1 114 ? 1.952 -19.453 -0.936 1 93.06 114 TRP A N 1
ATOM 865 C CA . TRP A 1 114 ? 3.182 -20.25 -0.958 1 93.06 114 TRP A CA 1
ATOM 866 C C . TRP A 1 114 ? 3.844 -20.25 0.415 1 93.06 114 TRP A C 1
ATOM 868 O O . TRP A 1 114 ? 3.873 -19.234 1.106 1 93.06 114 TRP A O 1
ATOM 878 N N . ARG A 1 115 ? 4.395 -21.422 0.751 1 92.19 115 ARG A N 1
ATOM 879 C CA . ARG A 1 115 ? 5.203 -21.562 1.957 1 92.19 115 ARG A CA 1
ATOM 880 C C . ARG A 1 115 ? 6.582 -22.125 1.625 1 92.19 115 ARG A C 1
ATOM 882 O O . ARG A 1 115 ? 6.707 -23.062 0.837 1 92.19 115 ARG A O 1
ATOM 889 N N . ALA A 1 116 ? 7.535 -21.609 2.275 1 89.12 116 ALA A N 1
ATOM 890 C CA . ALA A 1 116 ? 8.914 -22 1.977 1 89.12 116 ALA A CA 1
ATOM 891 C C . ALA A 1 116 ? 9.281 -23.297 2.689 1 89.12 116 ALA A C 1
ATOM 893 O O . ALA A 1 116 ? 10.242 -23.969 2.311 1 89.12 116 ALA A O 1
ATOM 894 N N . ASP A 1 117 ? 8.539 -23.672 3.674 1 92.62 117 ASP A N 1
ATOM 895 C CA . ASP A 1 117 ? 8.953 -24.766 4.539 1 92.62 117 ASP A CA 1
ATOM 896 C C . ASP A 1 117 ? 8.25 -26.062 4.152 1 92.62 117 ASP A C 1
ATOM 898 O O . ASP A 1 117 ? 8.094 -26.953 4.984 1 92.62 117 ASP A O 1
ATOM 902 N N . ALA A 1 118 ? 7.777 -26.141 2.9 1 94.44 118 ALA A N 1
ATOM 903 C CA . ALA A 1 118 ? 7.188 -27.406 2.441 1 94.44 118 ALA A CA 1
ATOM 904 C C . ALA A 1 118 ? 8.188 -28.547 2.529 1 94.44 118 ALA A C 1
ATOM 906 O O . ALA A 1 118 ? 9.375 -28.359 2.238 1 94.44 118 ALA A O 1
ATOM 907 N N . PRO A 1 119 ? 7.789 -29.734 2.934 1 97.56 119 PRO A N 1
ATOM 908 C CA . PRO A 1 119 ? 8.711 -30.859 3.09 1 97.56 119 PRO A CA 1
ATOM 909 C C . PRO A 1 119 ? 9.141 -31.469 1.752 1 97.56 119 PRO A C 1
ATOM 911 O O . PRO A 1 119 ? 8.344 -31.516 0.811 1 97.56 119 PRO A O 1
ATOM 914 N N . ILE A 1 120 ? 10.359 -31.969 1.724 1 98.31 120 ILE A N 1
ATOM 915 C CA . ILE A 1 120 ? 10.797 -32.812 0.609 1 98.31 120 ILE A CA 1
ATOM 916 C C . ILE A 1 120 ? 10.227 -34.219 0.763 1 98.31 120 ILE A C 1
ATOM 918 O O . ILE A 1 120 ? 10.328 -34.812 1.834 1 98.31 120 ILE A O 1
ATOM 922 N N . ARG A 1 121 ? 9.602 -34.719 -0.233 1 98.38 121 ARG A N 1
ATOM 923 C CA . ARG A 1 121 ? 8.992 -36.031 -0.249 1 98.38 121 ARG A CA 1
ATOM 924 C C . ARG A 1 121 ? 9.594 -36.906 -1.355 1 98.38 121 ARG A C 1
ATOM 926 O O . ARG A 1 121 ? 10.125 -36.375 -2.336 1 98.38 121 ARG A O 1
ATOM 933 N N . GLU A 1 122 ? 9.484 -38.188 -1.212 1 98.38 122 GLU A N 1
ATOM 934 C CA . GLU A 1 122 ? 10.008 -39.125 -2.221 1 98.38 122 GLU A CA 1
ATOM 935 C C . GLU A 1 122 ? 9.109 -39.156 -3.449 1 98.38 122 GLU A C 1
ATOM 937 O O . GLU A 1 122 ? 7.879 -39.156 -3.326 1 98.38 122 GLU A O 1
ATOM 942 N N . ASN A 1 123 ? 9.703 -39.25 -4.594 1 98.62 123 ASN A N 1
ATOM 943 C CA . ASN A 1 123 ? 8.914 -39.469 -5.805 1 98.62 123 ASN A CA 1
ATOM 944 C C . ASN A 1 123 ? 8 -40.688 -5.684 1 98.62 123 ASN A C 1
ATOM 946 O O . ASN A 1 123 ? 8.406 -41.719 -5.141 1 98.62 123 ASN A O 1
ATOM 950 N N . GLY A 1 124 ? 6.84 -40.531 -6.199 1 98.19 124 GLY A N 1
ATOM 951 C CA . GLY A 1 124 ? 5.891 -41.625 -6.176 1 98.19 124 GLY A CA 1
ATOM 952 C C . GLY A 1 124 ? 5.039 -41.656 -4.918 1 98.19 124 GLY A C 1
ATOM 953 O O . GLY A 1 124 ? 4.133 -42.469 -4.797 1 98.19 124 GLY A O 1
ATOM 954 N N . THR A 1 125 ? 5.289 -40.75 -4.039 1 98.31 125 THR A N 1
ATOM 955 C CA . THR A 1 125 ? 4.477 -40.688 -2.828 1 98.31 125 THR A CA 1
ATOM 956 C C . THR A 1 125 ? 3.359 -39.656 -2.982 1 98.31 125 THR A C 1
ATOM 958 O O . THR A 1 125 ? 3.047 -39.25 -4.098 1 98.31 125 THR A O 1
ATOM 961 N N . THR A 1 126 ? 2.691 -39.375 -1.849 1 98.31 126 THR A N 1
ATOM 962 C CA . THR A 1 126 ? 1.461 -38.594 -1.948 1 98.31 126 THR A CA 1
ATOM 963 C C . THR A 1 126 ? 1.598 -37.25 -1.202 1 98.31 126 THR A C 1
ATOM 965 O O . THR A 1 126 ? 2.377 -37.156 -0.253 1 98.31 126 THR A O 1
ATOM 968 N N . ILE A 1 127 ? 0.847 -36.25 -1.696 1 98.44 127 ILE A N 1
ATOM 969 C CA . ILE A 1 127 ? 0.697 -35 -0.929 1 98.44 127 ILE A CA 1
ATOM 970 C C . ILE A 1 127 ? -0.733 -34.906 -0.406 1 98.44 127 ILE A C 1
ATOM 972 O O . ILE A 1 127 ? -1.084 -33.906 0.259 1 98.44 127 ILE A O 1
ATOM 976 N N . THR A 1 128 ? -1.599 -35.812 -0.726 1 97.81 128 THR A N 1
ATOM 977 C CA . THR A 1 128 ? -2.975 -35.75 -0.243 1 97.81 128 THR A CA 1
ATOM 978 C C . THR A 1 128 ? -3.152 -36.656 0.981 1 97.81 128 THR A C 1
ATOM 980 O O . THR A 1 128 ? -2.971 -37.875 0.9 1 97.81 128 THR A O 1
ATOM 983 N N . PHE A 1 129 ? -3.451 -36 2.078 1 96 129 PHE A N 1
ATOM 984 C CA . PHE A 1 129 ? -3.654 -36.688 3.344 1 96 129 PHE A CA 1
ATOM 985 C C . PHE A 1 129 ? -5.051 -36.438 3.891 1 96 129 PHE A C 1
ATOM 987 O O . PHE A 1 129 ? -5.582 -35.312 3.736 1 96 129 PHE A O 1
ATOM 994 N N . ASN A 1 130 ? -5.656 -37.344 4.602 1 91.94 130 ASN A N 1
ATOM 995 C CA . ASN A 1 130 ? -7.047 -37.25 5.023 1 91.94 130 ASN A CA 1
ATOM 996 C C . ASN A 1 130 ? -7.938 -36.75 3.893 1 91.94 130 ASN A C 1
ATOM 998 O O . ASN A 1 130 ? -8.664 -35.75 4.059 1 91.94 130 ASN A O 1
ATOM 1002 N N . THR A 1 131 ? -7.766 -37.375 2.799 1 93.75 131 THR A N 1
ATOM 1003 C CA . THR A 1 131 ? -8.414 -36.938 1.562 1 93.75 131 THR A CA 1
ATOM 1004 C C . THR A 1 131 ? -9.938 -36.969 1.717 1 93.75 131 THR A C 1
ATOM 1006 O O . THR A 1 131 ? -10.508 -37.969 2.1 1 93.75 131 THR A O 1
ATOM 1009 N N . PRO A 1 132 ? -10.508 -35.844 1.408 1 96.25 132 PRO A N 1
ATOM 1010 C CA . PRO A 1 132 ? -11.969 -35.812 1.505 1 96.25 132 PRO A CA 1
ATOM 1011 C C . PRO A 1 132 ? -12.641 -36.812 0.565 1 96.25 132 PRO A C 1
ATOM 1013 O O . PRO A 1 132 ? -12.086 -37.125 -0.483 1 96.25 132 PRO A O 1
ATOM 1016 N N . LYS A 1 133 ? -13.883 -37.156 0.93 1 95.31 133 LYS A N 1
ATOM 1017 C CA . LYS A 1 133 ? -14.625 -38.156 0.171 1 95.31 133 LYS A CA 1
ATOM 1018 C C . LYS A 1 133 ? -14.844 -37.719 -1.269 1 95.31 133 LYS A C 1
ATOM 1020 O O . LYS A 1 133 ? -14.898 -38.531 -2.184 1 95.31 133 LYS A O 1
ATOM 1025 N N . ASP A 1 134 ? -14.969 -36.469 -1.486 1 96.75 134 ASP A N 1
ATOM 1026 C CA . ASP A 1 134 ? -15.25 -35.938 -2.82 1 96.75 134 ASP A CA 1
ATOM 1027 C C . ASP A 1 134 ? -13.953 -35.625 -3.566 1 96.75 134 ASP A C 1
ATOM 1029 O O . ASP A 1 134 ? -13.992 -35.094 -4.684 1 96.75 134 ASP A O 1
ATOM 1033 N N . GLY A 1 135 ? -12.859 -35.906 -2.957 1 97.69 135 GLY A N 1
ATOM 1034 C CA . GLY A 1 135 ? -11.586 -35.688 -3.627 1 97.69 135 GLY A CA 1
ATOM 1035 C C . GLY A 1 135 ? -11.297 -36.719 -4.703 1 97.69 135 GLY A C 1
ATOM 1036 O O . GLY A 1 135 ? -11.531 -37.906 -4.504 1 97.69 135 GLY A O 1
ATOM 1037 N N . LEU A 1 136 ? -10.883 -36.281 -5.844 1 97.88 136 LEU A N 1
ATOM 1038 C CA . LEU A 1 136 ? -10.461 -37.156 -6.934 1 97.88 136 LEU A CA 1
ATOM 1039 C C . LEU A 1 136 ? -8.938 -37.219 -7.02 1 97.88 136 LEU A C 1
ATOM 1041 O O . LEU A 1 136 ? -8.297 -36.25 -7.414 1 97.88 136 LEU A O 1
ATOM 1045 N N . VAL A 1 137 ? -8.375 -38.344 -6.695 1 98.44 137 VAL A N 1
ATOM 1046 C CA . VAL A 1 137 ? -6.922 -38.469 -6.637 1 98.44 137 VAL A CA 1
ATOM 1047 C C . VAL A 1 137 ? -6.359 -38.594 -8.047 1 98.44 137 VAL A C 1
ATOM 1049 O O . VAL A 1 137 ? -6.926 -39.312 -8.883 1 98.44 137 VAL A O 1
ATOM 1052 N N . ALA A 1 138 ? -5.297 -37.938 -8.312 1 98.75 138 ALA A N 1
ATOM 1053 C CA . ALA A 1 138 ? -4.578 -37.969 -9.586 1 98.75 138 ALA A CA 1
ATOM 1054 C C . ALA A 1 138 ? -3.107 -38.312 -9.375 1 98.75 138 ALA A C 1
ATOM 1056 O O . ALA A 1 138 ? -2.514 -37.938 -8.359 1 98.75 138 ALA A O 1
ATOM 1057 N N . TYR A 1 139 ? -2.605 -39.031 -10.289 1 98.81 139 TYR A N 1
ATOM 1058 C CA . TYR A 1 139 ? -1.167 -39.25 -10.375 1 98.81 139 TYR A CA 1
ATOM 1059 C C . TYR A 1 139 ? -0.513 -38.25 -11.312 1 98.81 139 TYR A C 1
ATOM 1061 O O . TYR A 1 139 ? -0.751 -38.25 -12.523 1 98.81 139 TYR A O 1
ATOM 1069 N N . MET A 1 140 ? 0.273 -37.281 -10.773 1 98.88 140 MET A N 1
ATOM 1070 C CA . MET A 1 140 ? 0.982 -36.281 -11.562 1 98.88 140 MET A CA 1
ATOM 1071 C C . MET A 1 140 ? 2.451 -36.656 -11.719 1 98.88 140 MET A C 1
ATOM 1073 O O . MET A 1 140 ? 3.098 -37.094 -10.766 1 98.88 140 MET A O 1
ATOM 1077 N N . HIS A 1 141 ? 2.91 -36.562 -12.922 1 98.81 141 HIS A N 1
ATOM 1078 C CA . HIS A 1 141 ? 4.293 -36.906 -13.219 1 98.81 141 HIS A CA 1
ATOM 1079 C C . HIS A 1 141 ? 4.805 -36.156 -14.438 1 98.81 141 HIS A C 1
ATOM 1081 O O . HIS A 1 141 ? 4.012 -35.594 -15.195 1 98.81 141 HIS A O 1
ATOM 1087 N N . GLY A 1 142 ? 6.098 -36.094 -14.594 1 98.75 142 GLY A N 1
ATOM 1088 C CA . GLY A 1 142 ? 6.703 -35.438 -15.734 1 98.75 142 GLY A CA 1
ATOM 1089 C C . GLY A 1 142 ? 8.219 -35.406 -15.672 1 98.75 142 GLY A C 1
ATOM 1090 O O . GLY A 1 142 ? 8.828 -36.094 -14.867 1 98.75 142 GLY A O 1
ATOM 1091 N N . GLN A 1 143 ? 8.742 -34.719 -16.609 1 98.81 143 GLN A N 1
ATOM 1092 C CA . GLN A 1 143 ? 10.188 -34.562 -16.734 1 98.81 143 GLN A CA 1
ATOM 1093 C C . GLN A 1 143 ? 10.562 -33.094 -16.797 1 98.81 143 GLN A C 1
ATOM 1095 O O . GLN A 1 143 ? 9.875 -32.281 -17.438 1 98.81 143 GLN A O 1
ATOM 1100 N N . VAL A 1 144 ? 11.617 -32.719 -16.094 1 98.88 144 VAL A N 1
ATOM 1101 C CA . VAL A 1 144 ? 12.188 -31.359 -16.203 1 98.88 144 VAL A CA 1
ATOM 1102 C C . VAL A 1 144 ? 13.398 -31.391 -17.125 1 98.88 144 VAL A C 1
ATOM 1104 O O . VAL A 1 144 ? 14.312 -32.219 -16.938 1 98.88 144 VAL A O 1
ATOM 1107 N N . THR A 1 145 ? 13.398 -30.562 -18.109 1 98.62 145 THR A N 1
ATOM 1108 C CA . THR A 1 145 ? 14.469 -30.547 -19.094 1 98.62 145 THR A CA 1
ATOM 1109 C C . THR A 1 145 ? 14.961 -29.125 -19.359 1 98.62 145 THR A C 1
ATOM 1111 O O . THR A 1 145 ? 14.289 -28.156 -18.984 1 98.62 145 THR A O 1
ATOM 1114 N N . ASP A 1 146 ? 16.156 -29.062 -19.938 1 97.75 146 ASP A N 1
ATOM 1115 C CA . ASP A 1 146 ? 16.688 -27.812 -20.453 1 97.75 146 ASP A CA 1
ATOM 1116 C C . ASP A 1 146 ? 15.914 -27.375 -21.703 1 97.75 146 ASP A C 1
ATOM 1118 O O . ASP A 1 146 ? 15.758 -28.156 -22.656 1 97.75 146 ASP A O 1
ATOM 1122 N N . ALA A 1 147 ? 15.523 -26.156 -21.719 1 96.25 147 ALA A N 1
ATOM 1123 C CA . ALA A 1 147 ? 14.68 -25.688 -22.812 1 96.25 147 ALA A CA 1
ATOM 1124 C C . ALA A 1 147 ? 15.438 -25.688 -24.141 1 96.25 147 ALA A C 1
ATOM 1126 O O . ALA A 1 147 ? 14.867 -25.984 -25.188 1 96.25 147 ALA A O 1
ATOM 1127 N N . GLU A 1 148 ? 16.656 -25.422 -24.156 1 94.38 148 GLU A N 1
ATOM 1128 C CA . GLU A 1 148 ? 17.453 -25.312 -25.375 1 94.38 148 GLU A CA 1
ATOM 1129 C C . GLU A 1 148 ? 17.906 -26.672 -25.875 1 94.38 148 GLU A C 1
ATOM 1131 O O . GLU A 1 148 ? 17.766 -27 -27.047 1 94.38 148 GLU A O 1
ATOM 1136 N N . THR A 1 149 ? 18.422 -27.5 -25 1 96.31 149 THR A N 1
ATOM 1137 C CA . THR A 1 149 ? 19.094 -28.734 -25.422 1 96.31 149 THR A CA 1
ATOM 1138 C C . THR A 1 149 ? 18.141 -29.922 -25.328 1 96.31 149 THR A C 1
ATOM 1140 O O . THR A 1 149 ? 18.391 -30.953 -25.953 1 96.31 149 THR A O 1
ATOM 1143 N N . GLY A 1 150 ? 17.188 -29.812 -24.391 1 97.12 150 GLY A N 1
ATOM 1144 C CA . GLY A 1 150 ? 16.281 -30.938 -24.188 1 97.12 150 GLY A CA 1
ATOM 1145 C C . GLY A 1 150 ? 16.828 -31.969 -23.219 1 97.12 150 GLY A C 1
ATOM 1146 O O . GLY A 1 150 ? 16.172 -32.969 -22.922 1 97.12 150 GLY A O 1
ATOM 1147 N N . LYS A 1 151 ? 17.953 -31.719 -22.688 1 98.06 151 LYS A N 1
ATOM 1148 C CA . LYS A 1 151 ? 18.578 -32.656 -21.766 1 98.06 151 LYS A CA 1
ATOM 1149 C C . LYS A 1 151 ? 17.844 -32.656 -20.422 1 98.06 151 LYS A C 1
ATOM 1151 O O . LYS A 1 151 ? 17.422 -31.609 -19.922 1 98.06 151 LYS A O 1
ATOM 1156 N N . PRO A 1 152 ? 17.781 -33.875 -19.844 1 98.56 152 PRO A N 1
ATOM 1157 C CA . PRO A 1 152 ? 17.156 -33.938 -18.516 1 98.56 152 PRO A CA 1
ATOM 1158 C C . PRO A 1 152 ? 17.938 -33.188 -17.469 1 98.56 152 PRO A C 1
ATOM 1160 O O . PRO A 1 152 ? 19.172 -33.125 -17.516 1 98.56 152 PRO A O 1
ATOM 1163 N N . LEU A 1 153 ? 17.234 -32.594 -16.484 1 98.62 153 LEU A N 1
ATOM 1164 C CA . LEU A 1 153 ? 17.844 -31.891 -15.375 1 98.62 153 LEU A CA 1
ATOM 1165 C C . LEU A 1 153 ? 17.656 -32.656 -14.07 1 98.62 153 LEU A C 1
ATOM 1167 O O . LEU A 1 153 ? 16.578 -32.594 -13.453 1 98.62 153 LEU A O 1
ATOM 1171 N N . PRO A 1 154 ? 18.672 -33.406 -13.602 1 98.44 154 PRO A N 1
ATOM 1172 C CA . PRO A 1 154 ? 18.578 -34.125 -12.32 1 98.44 154 PRO A CA 1
ATOM 1173 C C . PRO A 1 154 ? 18.688 -33.188 -11.125 1 98.44 154 PRO A C 1
ATOM 1175 O O . PRO A 1 154 ? 19.125 -32.031 -11.273 1 98.44 154 PRO A O 1
ATOM 1178 N N . ASN A 1 155 ? 18.266 -33.625 -10 1 98.44 155 ASN A N 1
ATOM 1179 C CA . ASN A 1 155 ? 18.391 -32.906 -8.734 1 98.44 155 ASN A CA 1
ATOM 1180 C C . ASN A 1 155 ? 17.672 -31.547 -8.781 1 98.44 155 ASN A C 1
ATOM 1182 O O . ASN A 1 155 ? 18.141 -30.562 -8.211 1 98.44 155 ASN A O 1
ATOM 1186 N N . THR A 1 156 ? 16.641 -31.469 -9.594 1 98.75 156 THR A N 1
ATOM 1187 C CA . THR A 1 156 ? 15.805 -30.281 -9.695 1 98.75 156 THR A CA 1
ATOM 1188 C C . THR A 1 156 ? 14.641 -30.359 -8.719 1 98.75 156 THR A C 1
ATOM 1190 O O . THR A 1 156 ? 13.961 -31.391 -8.617 1 98.75 156 THR A O 1
ATOM 1193 N N . SER A 1 157 ? 14.391 -29.266 -8.016 1 98.75 157 SER A N 1
ATOM 1194 C CA . SER A 1 157 ? 13.289 -29.203 -7.066 1 98.75 157 SER A CA 1
ATOM 1195 C C . SER A 1 157 ? 11.977 -28.859 -7.766 1 98.75 157 SER A C 1
ATOM 1197 O O . SER A 1 157 ? 11.898 -27.891 -8.516 1 98.75 157 SER A O 1
ATOM 1199 N N . VAL A 1 158 ? 10.969 -29.656 -7.566 1 98.81 158 VAL A N 1
ATOM 1200 C CA . VAL A 1 158 ? 9.594 -29.406 -7.984 1 98.81 158 VAL A CA 1
ATOM 1201 C C . VAL A 1 158 ? 8.711 -29.188 -6.758 1 98.81 158 VAL A C 1
ATOM 1203 O O . VAL A 1 158 ? 8.242 -30.141 -6.141 1 98.81 158 VAL A O 1
ATOM 1206 N N . ASP A 1 159 ? 8.469 -27.906 -6.449 1 98.69 159 ASP A N 1
ATOM 1207 C CA . ASP A 1 159 ? 7.633 -27.484 -5.328 1 98.69 159 ASP A CA 1
ATOM 1208 C C . ASP A 1 159 ? 6.176 -27.328 -5.758 1 98.69 159 ASP A C 1
ATOM 1210 O O . ASP A 1 159 ? 5.867 -26.562 -6.668 1 98.69 159 ASP A O 1
ATOM 1214 N N . VAL A 1 160 ? 5.297 -28.078 -5.102 1 98.69 160 VAL A N 1
ATOM 1215 C CA . VAL A 1 160 ? 3.908 -28.125 -5.551 1 98.69 160 VAL A CA 1
ATOM 1216 C C . VAL A 1 160 ? 2.975 -27.828 -4.379 1 98.69 160 VAL A C 1
ATOM 1218 O O . VAL A 1 160 ? 3.246 -28.234 -3.246 1 98.69 160 VAL A O 1
ATOM 1221 N N . TRP A 1 161 ? 1.887 -27.078 -4.633 1 98.31 161 TRP A N 1
ATOM 1222 C CA . TRP A 1 161 ? 0.829 -26.906 -3.645 1 98.31 161 TRP A CA 1
ATOM 1223 C C . TRP A 1 161 ? -0.509 -26.625 -4.32 1 98.31 161 TRP A C 1
ATOM 1225 O O . TRP A 1 161 ? -0.55 -26.125 -5.445 1 98.31 161 TRP A O 1
ATOM 1235 N N . GLN A 1 162 ? -1.562 -26.984 -3.688 1 98.38 162 GLN A N 1
ATOM 1236 C CA . GLN A 1 162 ? -2.918 -26.781 -4.184 1 98.38 162 GLN A CA 1
ATOM 1237 C C . GLN A 1 162 ? -3.92 -26.719 -3.033 1 98.38 162 GLN A C 1
ATOM 1239 O O . GLN A 1 162 ? -3.592 -27.0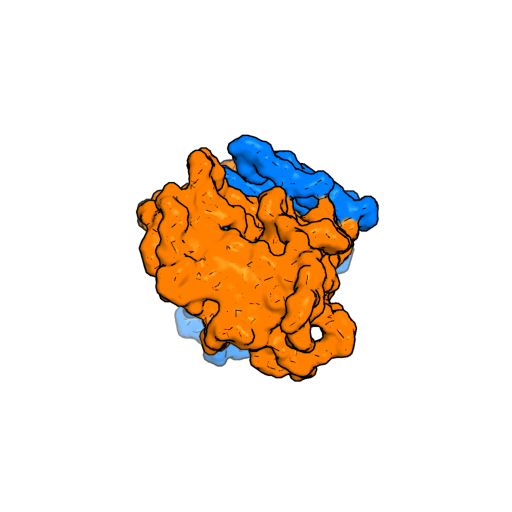78 -1.898 1 98.38 162 GLN A O 1
ATOM 1244 N N . ALA A 1 163 ? -5.102 -26.234 -3.326 1 97.31 163 ALA A N 1
ATOM 1245 C CA . ALA A 1 163 ? -6.203 -26.203 -2.365 1 97.31 163 ALA A CA 1
ATOM 1246 C C . ALA A 1 163 ? -6.91 -27.562 -2.305 1 97.31 163 ALA A C 1
ATOM 1248 O O . ALA A 1 163 ? -6.82 -28.359 -3.242 1 97.31 163 ALA A O 1
ATOM 1249 N N . SER A 1 164 ? -7.598 -27.797 -1.229 1 97.81 164 SER A N 1
ATOM 1250 C CA . SER A 1 164 ? -8.461 -28.953 -1.086 1 97.81 164 SER A CA 1
ATOM 1251 C C . SER A 1 164 ? -9.82 -28.719 -1.736 1 97.81 164 SER A C 1
ATOM 1253 O O . SER A 1 164 ? -10.039 -27.688 -2.359 1 97.81 164 SER A O 1
ATOM 1255 N N . THR A 1 165 ? -10.703 -29.719 -1.63 1 96.88 165 THR A N 1
ATOM 1256 C CA . THR A 1 165 ? -11.984 -29.672 -2.334 1 96.88 165 THR A CA 1
ATOM 1257 C C . THR A 1 165 ? -12.898 -28.609 -1.732 1 96.88 165 THR A C 1
ATOM 1259 O O . THR A 1 165 ? -13.836 -28.156 -2.385 1 96.88 165 THR A O 1
ATOM 1262 N N . ASN A 1 166 ? -12.617 -28.188 -0.464 1 95.94 166 ASN A N 1
ATOM 1263 C CA . ASN A 1 166 ? -13.398 -27.109 0.151 1 95.94 166 ASN A CA 1
ATOM 1264 C C . ASN A 1 166 ? -12.891 -25.734 -0.258 1 95.94 166 ASN A C 1
ATOM 1266 O O . ASN A 1 166 ? -13.375 -24.719 0.236 1 95.94 166 ASN A O 1
ATOM 1270 N N . GLY A 1 167 ? -11.812 -25.797 -1.058 1 95.69 167 GLY A N 1
ATOM 1271 C CA . GLY A 1 167 ? -11.305 -24.547 -1.617 1 95.69 167 GLY A CA 1
ATOM 1272 C C . GLY A 1 167 ? -10.273 -23.875 -0.734 1 95.69 167 GLY A C 1
ATOM 1273 O O . GLY A 1 167 ? -9.812 -22.766 -1.036 1 95.69 167 GLY A O 1
ATOM 1274 N N . LEU A 1 168 ? -9.875 -24.562 0.315 1 96.12 168 LEU A N 1
ATOM 1275 C CA . LEU A 1 168 ? -8.945 -23.953 1.256 1 96.12 168 LEU A CA 1
ATOM 1276 C C . LEU A 1 168 ? -7.578 -24.641 1.186 1 96.12 168 LEU A C 1
ATOM 1278 O O . LEU A 1 168 ? -7.5 -25.859 1.053 1 96.12 168 LEU A O 1
ATOM 1282 N N . TY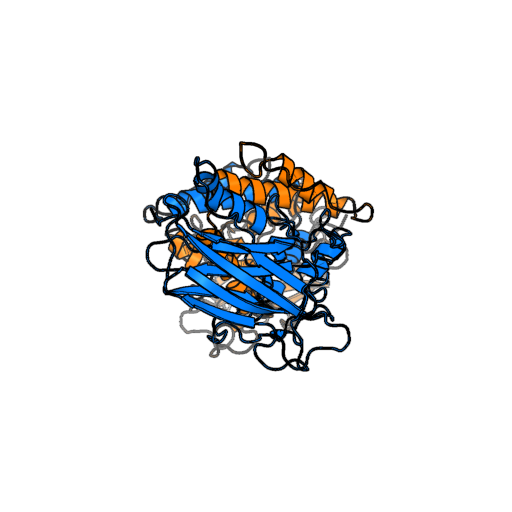R A 1 169 ? -6.57 -23.797 1.192 1 96.38 169 TYR A N 1
ATOM 1283 C CA . TYR A 1 169 ? -5.238 -24.328 1.466 1 96.38 169 TYR A CA 1
ATOM 1284 C C . TYR A 1 169 ? -5.113 -24.766 2.92 1 96.38 169 TYR A C 1
ATOM 1286 O O . TYR A 1 169 ? -5.871 -24.312 3.779 1 96.38 169 TYR A O 1
ATOM 1294 N N . GLU A 1 170 ? -4.16 -25.609 3.127 1 95.69 170 GLU A N 1
ATOM 1295 C CA . GLU A 1 170 ? -4.059 -26.172 4.473 1 95.69 170 GLU A CA 1
ATOM 1296 C C . GLU A 1 170 ? -3.797 -25.078 5.508 1 95.69 170 GLU A C 1
ATOM 1298 O O . GLU A 1 170 ? -4.285 -25.156 6.637 1 95.69 170 GLU A O 1
ATOM 1303 N N . GLN A 1 171 ? -3.074 -24.031 5.223 1 92.06 171 GLN A N 1
ATOM 1304 C CA . GLN A 1 171 ? -2.734 -22.969 6.16 1 92.06 171 GLN A CA 1
ATOM 1305 C C . GLN A 1 171 ? -3.947 -22.094 6.465 1 92.06 171 GLN A C 1
ATOM 1307 O O . GLN A 1 171 ? -3.893 -21.234 7.34 1 92.06 171 GLN A O 1
ATOM 1312 N N . GLN A 1 172 ? -5.059 -22.328 5.816 1 92.5 172 GLN A N 1
ATOM 1313 C CA . GLN A 1 172 ? -6.316 -21.641 6.062 1 92.5 172 GLN A CA 1
ATOM 1314 C C . GLN A 1 172 ? -7.297 -22.516 6.824 1 92.5 172 GLN A C 1
ATOM 1316 O O . GLN A 1 172 ? -8.391 -22.078 7.188 1 92.5 172 GLN A O 1
ATOM 1321 N N . ASP A 1 173 ? -6.98 -23.75 6.984 1 93.94 173 ASP A N 1
ATOM 1322 C CA . ASP A 1 173 ? -7.93 -24.75 7.461 1 93.94 173 ASP A CA 1
ATOM 1323 C C . ASP A 1 173 ? -7.312 -25.609 8.562 1 93.94 173 ASP A C 1
ATOM 1325 O O . ASP A 1 173 ? -6.555 -26.547 8.273 1 93.94 173 ASP A O 1
ATOM 1329 N N . ASP A 1 174 ? -7.789 -25.453 9.695 1 93 174 ASP A N 1
ATOM 1330 C CA . ASP A 1 174 ? -7.238 -26.172 10.852 1 93 174 ASP A CA 1
ATOM 1331 C C . ASP A 1 174 ? -7.551 -27.656 10.773 1 93 174 ASP A C 1
ATOM 1333 O O . ASP A 1 174 ? -6.918 -28.469 11.461 1 93 174 ASP A O 1
ATOM 1337 N N . ASP A 1 175 ? -8.469 -28.031 10 1 94.62 175 ASP A N 1
ATOM 1338 C CA . ASP A 1 175 ? -8.859 -29.438 9.898 1 94.62 175 ASP A CA 1
ATOM 1339 C C . ASP A 1 175 ? -7.91 -30.188 8.977 1 94.62 175 ASP A C 1
ATOM 1341 O O . ASP A 1 175 ? -7.914 -31.422 8.961 1 94.62 175 ASP A O 1
ATOM 1345 N N . GLN A 1 176 ? -7.109 -29.531 8.195 1 96 176 GLN A N 1
ATOM 1346 C CA . GLN A 1 176 ? -6.105 -30.172 7.348 1 96 176 GLN A CA 1
ATOM 1347 C C . GLN A 1 176 ? -4.785 -30.328 8.094 1 96 176 GLN A C 1
ATOM 1349 O O . GLN A 1 176 ? -4.375 -29.438 8.852 1 96 176 GLN A O 1
ATOM 1354 N N . ILE A 1 177 ? -4.215 -31.438 7.906 1 95.31 177 ILE A N 1
ATOM 1355 C CA . ILE A 1 177 ? -2.924 -31.656 8.555 1 95.31 177 ILE A CA 1
ATOM 1356 C C . ILE A 1 177 ? -1.879 -30.719 7.949 1 95.31 177 ILE A C 1
ATOM 1358 O O . ILE A 1 177 ? -1.996 -30.312 6.793 1 95.31 177 ILE A O 1
ATOM 1362 N N . ASP A 1 178 ? -0.87 -30.422 8.703 1 95.5 178 ASP A N 1
ATOM 1363 C CA . ASP A 1 178 ? 0.189 -29.531 8.258 1 95.5 178 ASP A CA 1
ATOM 1364 C C . ASP A 1 178 ? 0.828 -30.031 6.961 1 95.5 178 ASP A C 1
ATOM 1366 O O . ASP A 1 178 ? 1.144 -31.203 6.836 1 95.5 178 ASP A O 1
ATOM 1370 N N . CYS A 1 179 ? 0.9 -29.188 5.941 1 96.5 179 CYS A N 1
ATOM 1371 C CA . CYS A 1 179 ? 1.501 -29.406 4.629 1 96.5 179 CYS A CA 1
ATOM 1372 C C . CYS A 1 179 ? 0.685 -30.406 3.818 1 96.5 179 CYS A C 1
ATOM 1374 O O . CYS A 1 179 ? 1.219 -31.078 2.936 1 96.5 179 CYS A O 1
ATOM 1376 N N . ASN A 1 180 ? -0.584 -30.578 4.207 1 98 180 ASN A N 1
ATOM 1377 C CA . ASN A 1 180 ? -1.482 -31.266 3.291 1 98 180 ASN A CA 1
ATOM 1378 C C . ASN A 1 180 ? -1.521 -30.594 1.925 1 98 180 ASN A C 1
ATOM 1380 O O . ASN A 1 180 ? -1.61 -29.359 1.839 1 98 180 ASN A O 1
ATOM 1384 N N . LEU A 1 181 ? -1.404 -31.422 0.854 1 98.31 181 LEU A N 1
ATOM 1385 C CA . LEU A 1 181 ? -1.477 -30.969 -0.534 1 98.31 181 LEU A CA 1
ATOM 1386 C C . LEU A 1 181 ? -0.337 -30.016 -0.857 1 98.31 181 LEU A C 1
ATOM 1388 O O . LEU A 1 181 ? -0.512 -29.078 -1.644 1 98.31 181 LEU A O 1
ATOM 1392 N N . ARG A 1 182 ? 0.737 -30.188 -0.195 1 97.75 182 ARG A N 1
ATOM 1393 C CA . ARG A 1 182 ? 1.98 -29.453 -0.404 1 97.75 182 ARG A CA 1
ATOM 1394 C C . ARG A 1 182 ? 3.188 -30.391 -0.296 1 97.75 182 ARG A C 1
ATOM 1396 O O . ARG A 1 182 ? 3.227 -31.266 0.564 1 97.75 182 ARG A O 1
ATOM 1403 N N . GLY A 1 183 ? 4.219 -30.203 -1.199 1 98.25 183 GLY A N 1
ATOM 1404 C CA . GLY A 1 183 ? 5.449 -30.969 -1.117 1 98.25 183 GLY A CA 1
ATOM 1405 C C . GLY A 1 183 ? 6.461 -30.594 -2.186 1 98.25 183 GLY A C 1
ATOM 1406 O O . GLY A 1 183 ? 6.098 -30 -3.207 1 98.25 183 GLY A O 1
ATOM 1407 N N . LYS A 1 184 ? 7.656 -30.906 -1.835 1 98.69 184 LYS A N 1
ATOM 1408 C CA . LYS A 1 184 ? 8.75 -30.75 -2.793 1 98.69 184 LYS A CA 1
ATOM 1409 C C . LYS A 1 184 ? 9.273 -32.125 -3.248 1 98.69 184 LYS A C 1
ATOM 1411 O O . LYS A 1 184 ? 9.406 -33.031 -2.439 1 98.69 184 LYS A O 1
ATOM 1416 N N . PHE A 1 185 ? 9.516 -32.25 -4.492 1 98.88 185 PHE A N 1
ATOM 1417 C CA . PHE A 1 185 ? 10.055 -33.469 -5.094 1 98.88 185 PHE A CA 1
ATOM 1418 C C . PHE A 1 185 ? 11.328 -33.156 -5.879 1 98.88 185 PHE A C 1
ATOM 1420 O O . PHE A 1 185 ? 11.406 -32.156 -6.578 1 98.88 185 PHE A O 1
ATOM 1427 N N . ILE A 1 186 ? 12.312 -34.031 -5.738 1 98.88 186 ILE A N 1
ATOM 1428 C CA . ILE A 1 186 ? 13.586 -33.875 -6.43 1 98.88 186 ILE A CA 1
ATOM 1429 C C . ILE A 1 186 ? 13.672 -34.844 -7.609 1 98.88 186 ILE A C 1
ATOM 1431 O O . ILE A 1 186 ? 13.492 -36.031 -7.445 1 98.88 186 ILE A O 1
ATOM 1435 N N . THR A 1 187 ? 13.938 -34.281 -8.766 1 98.88 187 THR A N 1
ATOM 1436 C CA . THR A 1 187 ? 13.961 -35.094 -9.961 1 98.88 187 THR A CA 1
ATOM 1437 C C . THR A 1 187 ? 15.102 -36.094 -9.898 1 98.88 187 THR A C 1
ATOM 1439 O O . THR A 1 187 ? 16.141 -35.844 -9.305 1 98.88 187 THR A O 1
ATOM 1442 N N . ASP A 1 188 ? 14.945 -37.25 -10.562 1 98.75 188 ASP A N 1
ATOM 1443 C CA . ASP A 1 188 ? 15.969 -38.281 -10.633 1 98.75 188 ASP A CA 1
ATOM 1444 C C . ASP A 1 188 ? 16.969 -38 -11.75 1 98.75 188 ASP A C 1
ATOM 1446 O O . ASP A 1 188 ? 17 -36.906 -12.297 1 98.75 188 ASP A O 1
ATOM 1450 N N . ALA A 1 189 ? 17.797 -38.969 -12.078 1 98.44 189 ALA A N 1
ATOM 1451 C CA . ALA A 1 189 ? 18.875 -38.812 -13.039 1 98.44 189 ALA A CA 1
ATOM 1452 C C . ALA A 1 189 ? 18.344 -38.469 -14.43 1 98.44 189 ALA A C 1
ATOM 1454 O O . ALA A 1 189 ? 19.031 -37.875 -15.25 1 98.44 189 ALA A O 1
ATOM 1455 N N . GLU A 1 190 ? 17.141 -38.875 -14.656 1 98.62 190 GLU A N 1
ATOM 1456 C CA . GLU A 1 190 ? 16.516 -38.625 -15.961 1 98.62 190 GLU A CA 1
ATOM 1457 C C . GLU A 1 190 ? 15.602 -37.406 -15.914 1 98.62 190 GLU A C 1
ATOM 1459 O O . GLU A 1 190 ? 14.812 -37.188 -16.844 1 98.62 190 GLU A O 1
ATOM 1464 N N . GLY A 1 191 ? 15.602 -36.625 -14.812 1 98.81 191 GLY A N 1
ATOM 1465 C CA . GLY A 1 191 ? 14.812 -35.406 -14.672 1 98.81 191 GLY A CA 1
ATOM 1466 C C . GLY A 1 191 ? 13.352 -35.688 -14.328 1 98.81 191 GLY A C 1
ATOM 1467 O O . GLY A 1 191 ? 12.492 -34.844 -14.523 1 98.81 191 GLY A O 1
ATOM 1468 N N . ARG A 1 192 ? 13.078 -36.906 -13.875 1 98.88 192 ARG A N 1
ATOM 1469 C CA . ARG A 1 192 ? 11.68 -37.312 -13.68 1 98.88 192 ARG A CA 1
ATOM 1470 C C . ARG A 1 192 ? 11.234 -37.031 -12.25 1 98.88 192 ARG A C 1
ATOM 1472 O O . ARG A 1 192 ? 12.023 -37.156 -11.305 1 98.88 192 ARG A O 1
ATOM 1479 N N . TYR A 1 193 ? 9.984 -36.656 -12.07 1 98.88 193 TYR A N 1
ATOM 1480 C CA . TYR A 1 193 ? 9.297 -36.5 -10.797 1 98.88 193 TYR A CA 1
ATOM 1481 C C . TYR A 1 193 ? 7.91 -37.125 -10.844 1 98.88 193 TYR A C 1
ATOM 1483 O O . TYR A 1 193 ? 7.363 -37.344 -11.922 1 98.88 193 TYR A O 1
ATOM 1491 N N . SER A 1 194 ? 7.355 -37.469 -9.68 1 98.88 194 SER A N 1
ATOM 1492 C CA . SER A 1 194 ? 5.996 -38 -9.625 1 98.88 194 SER A CA 1
ATOM 1493 C C . SER A 1 194 ? 5.426 -37.906 -8.219 1 98.88 194 SER A C 1
ATOM 1495 O O . SER A 1 194 ? 6.168 -37.969 -7.234 1 98.88 194 SER A O 1
ATOM 1497 N N . PHE A 1 195 ? 4.145 -37.844 -8.117 1 98.88 195 PHE A N 1
ATOM 1498 C CA . PHE A 1 195 ? 3.447 -37.844 -6.836 1 98.88 195 PHE A CA 1
ATOM 1499 C C . PHE A 1 195 ? 1.943 -37.969 -7.039 1 98.88 195 PHE A C 1
ATOM 1501 O O . PHE A 1 195 ? 1.437 -37.75 -8.141 1 98.88 195 PHE A O 1
ATOM 1508 N N . TYR A 1 196 ? 1.268 -38.406 -6.051 1 98.75 196 TYR A N 1
ATOM 1509 C CA . TYR A 1 196 ? -0.191 -38.406 -6.012 1 98.75 196 TYR A CA 1
ATOM 1510 C C . TYR A 1 196 ? -0.71 -37.094 -5.414 1 98.75 196 TYR A C 1
ATOM 1512 O O . TYR A 1 196 ? -0.166 -36.594 -4.426 1 98.75 196 TYR A O 1
ATOM 1520 N N . CYS A 1 197 ? -1.678 -36.531 -6.031 1 98.62 197 CYS A N 1
ATOM 1521 C CA . CYS A 1 197 ? -2.342 -35.312 -5.598 1 98.62 197 CYS A CA 1
ATOM 1522 C C . CYS A 1 197 ? -3.84 -35.375 -5.871 1 98.62 197 CYS A C 1
ATOM 1524 O O . CYS A 1 197 ? -4.402 -36.469 -6.02 1 98.62 197 CYS A O 1
ATOM 1526 N N . LEU A 1 198 ? -4.512 -34.25 -5.797 1 98.62 198 LEU A N 1
ATOM 1527 C CA . LEU A 1 198 ? -5.922 -34.188 -6.164 1 98.62 198 LEU A CA 1
ATOM 1528 C C . LEU A 1 198 ? -6.102 -33.5 -7.508 1 98.62 198 LEU A C 1
ATOM 1530 O O . LEU A 1 198 ? -5.41 -32.5 -7.809 1 98.62 198 LEU A O 1
ATOM 1534 N N . ARG A 1 199 ? -6.957 -34.031 -8.391 1 98.56 199 ARG A N 1
ATOM 1535 C CA . ARG A 1 199 ? -7.461 -33.156 -9.445 1 98.56 199 ARG A CA 1
ATOM 1536 C C . ARG A 1 199 ? -8.102 -31.891 -8.859 1 98.56 199 ARG A C 1
ATOM 1538 O O . ARG A 1 199 ? -9.016 -31.984 -8.031 1 98.56 199 ARG A O 1
ATOM 1545 N N . PRO A 1 200 ? -7.578 -30.75 -9.203 1 98.5 200 PRO A N 1
ATOM 1546 C CA . PRO A 1 200 ? -7.996 -29.531 -8.508 1 98.5 200 PRO A CA 1
ATOM 1547 C C . PRO A 1 200 ? -9.445 -29.156 -8.805 1 98.5 200 PRO A C 1
ATOM 1549 O O . PRO A 1 200 ? -10.023 -29.625 -9.781 1 98.5 200 PRO A O 1
ATOM 1552 N N . THR A 1 201 ? -10.055 -28.359 -7.973 1 97.88 201 THR A N 1
ATOM 1553 C CA . THR A 1 201 ? -11.391 -27.797 -8.125 1 97.88 201 THR A CA 1
ATOM 1554 C C . THR A 1 201 ? -11.344 -26.266 -8.055 1 97.88 201 THR A C 1
ATOM 1556 O O . THR A 1 201 ? -10.43 -25.703 -7.453 1 97.88 201 THR A O 1
ATOM 1559 N N . PRO A 1 202 ? -12.289 -25.609 -8.758 1 98.19 202 PRO A N 1
ATOM 1560 C CA . PRO A 1 202 ? -12.359 -24.156 -8.586 1 98.19 202 PRO A CA 1
ATOM 1561 C C . PRO A 1 202 ? -12.617 -23.75 -7.137 1 98.19 202 PRO A C 1
ATOM 1563 O O . PRO A 1 202 ? -13.258 -24.5 -6.391 1 98.19 202 PRO A O 1
ATOM 1566 N N . TYR A 1 203 ? -12.164 -22.656 -6.738 1 97.44 203 TYR A N 1
ATOM 1567 C CA . TYR A 1 203 ? -12.359 -22.172 -5.375 1 97.44 203 TYR A CA 1
ATOM 1568 C C . TYR A 1 203 ? -12.297 -20.656 -5.309 1 97.44 203 TYR A C 1
ATOM 1570 O O . TYR A 1 203 ? -11.703 -20.016 -6.184 1 97.44 203 TYR A O 1
ATOM 1578 N N . PRO A 1 204 ? -12.891 -20.062 -4.344 1 96.56 204 PRO A N 1
ATOM 1579 C CA . PRO A 1 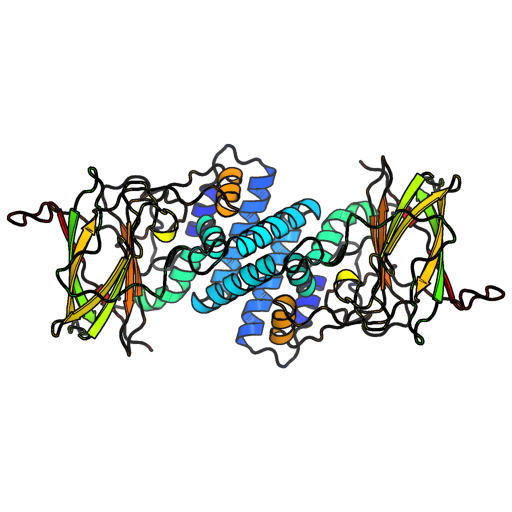204 ? -12.82 -18.609 -4.141 1 96.56 204 PRO A CA 1
ATOM 1580 C C . PRO A 1 204 ? -11.547 -18.172 -3.422 1 96.56 204 PRO A C 1
ATOM 1582 O O . PRO A 1 204 ? -11.047 -18.891 -2.553 1 96.56 204 PRO A O 1
ATOM 1585 N N . ILE A 1 205 ? -11.023 -17.047 -3.855 1 95.38 205 ILE A N 1
ATOM 1586 C CA . ILE A 1 205 ? -10.016 -16.438 -2.99 1 95.38 205 ILE A CA 1
ATOM 1587 C C . ILE A 1 205 ? -10.672 -15.906 -1.722 1 95.38 205 ILE A C 1
ATOM 1589 O O . ILE A 1 205 ? -11.891 -15.719 -1.678 1 95.38 205 ILE A O 1
ATOM 1593 N N . PRO A 1 206 ? -9.852 -15.68 -0.667 1 92.88 206 PRO A N 1
ATOM 1594 C CA . PRO A 1 206 ? -10.43 -15.125 0.56 1 92.88 206 PRO A CA 1
ATOM 1595 C C . PRO A 1 206 ? -11.18 -13.82 0.322 1 92.88 206 PRO A C 1
ATOM 1597 O O . PRO A 1 206 ? -10.695 -12.945 -0.396 1 92.88 206 PRO A O 1
ATOM 1600 N N . PHE A 1 207 ? -12.281 -13.695 0.948 1 93.88 207 PHE A N 1
ATOM 1601 C CA . PHE A 1 207 ? -13.18 -12.555 0.747 1 93.88 207 PHE A CA 1
ATOM 1602 C C . PHE A 1 207 ? -13.289 -11.727 2.02 1 93.88 207 PHE A C 1
ATOM 1604 O O . PHE A 1 207 ? -14.086 -10.789 2.084 1 93.88 207 PHE A O 1
ATOM 1611 N N . ASP A 1 208 ? -12.516 -11.984 3.02 1 94.94 208 ASP A N 1
ATOM 1612 C CA . ASP A 1 208 ? -12.641 -11.414 4.359 1 94.94 208 ASP A CA 1
ATOM 1613 C C . ASP A 1 208 ? -11.688 -10.234 4.543 1 94.94 208 ASP A C 1
ATOM 1615 O O . ASP A 1 208 ? -11.656 -9.617 5.609 1 94.94 208 ASP A O 1
ATOM 1619 N N . GLY A 1 209 ? -10.891 -9.961 3.607 1 96.75 209 GLY A N 1
ATOM 1620 C CA . GLY A 1 209 ? -9.875 -8.93 3.713 1 96.75 209 GLY A CA 1
ATOM 1621 C C . GLY A 1 209 ? -9.984 -7.871 2.631 1 96.75 209 GLY A C 1
ATOM 1622 O O . GLY A 1 209 ? -11.016 -7.754 1.974 1 96.75 209 GLY A O 1
ATOM 1623 N N . PRO A 1 210 ? -8.938 -7.02 2.494 1 97.75 210 PRO A N 1
ATOM 1624 C CA . PRO A 1 210 ? -8.961 -5.91 1.537 1 97.75 210 PRO A CA 1
ATOM 1625 C C . PRO A 1 210 ? -9.141 -6.379 0.095 1 97.75 210 PRO A C 1
ATOM 1627 O O . PRO A 1 210 ? -9.773 -5.691 -0.709 1 97.75 210 PRO A O 1
ATOM 1630 N N . ALA A 1 211 ? -8.578 -7.496 -0.291 1 97.94 211 ALA A N 1
ATOM 1631 C CA . ALA A 1 211 ? -8.789 -8.008 -1.643 1 97.94 211 ALA A CA 1
ATOM 1632 C C . ALA A 1 211 ? -10.266 -8.312 -1.884 1 97.94 211 ALA A C 1
ATOM 1634 O O . ALA A 1 211 ? -10.805 -8 -2.949 1 97.94 211 ALA A O 1
ATOM 1635 N N . GLY A 1 212 ? -10.875 -8.977 -0.908 1 97.81 212 GLY A N 1
ATOM 1636 C CA . GLY A 1 212 ? -12.305 -9.219 -1.002 1 97.81 212 GLY A CA 1
ATOM 1637 C C . GLY A 1 212 ? -13.117 -7.941 -1.1 1 97.81 212 GLY A C 1
ATOM 1638 O O . GLY A 1 212 ? -14.039 -7.848 -1.913 1 97.81 212 GLY A O 1
ATOM 1639 N N . LYS A 1 213 ? -12.836 -7.004 -0.218 1 98.12 213 LYS A N 1
ATOM 1640 C CA . LYS A 1 213 ? -13.523 -5.719 -0.27 1 98.12 213 LYS A CA 1
ATOM 1641 C C . LYS A 1 213 ? -13.359 -5.062 -1.639 1 98.12 213 LYS A C 1
ATOM 1643 O O . LYS A 1 213 ? -14.312 -4.492 -2.174 1 98.12 213 LYS A O 1
ATOM 1648 N N . LEU A 1 214 ? -12.18 -5.109 -2.199 1 98.25 214 LEU A N 1
ATOM 1649 C CA . LEU A 1 214 ? -11.922 -4.527 -3.512 1 98.25 214 LEU A CA 1
ATOM 1650 C C . LEU A 1 214 ? -12.742 -5.227 -4.586 1 98.25 214 LEU A C 1
ATOM 1652 O O . LEU A 1 214 ? -13.289 -4.574 -5.48 1 98.25 214 LEU A O 1
ATOM 1656 N N . LEU A 1 215 ? -12.812 -6.551 -4.555 1 98.56 215 LEU A N 1
ATOM 1657 C CA . LEU A 1 215 ? -13.64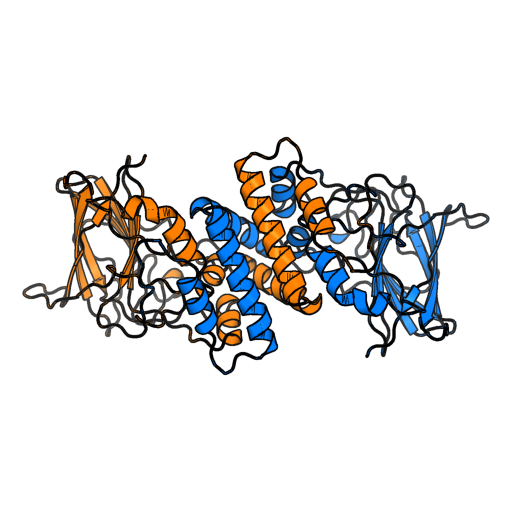8 -7.293 -5.492 1 98.56 215 LEU A CA 1
ATOM 1658 C C . LEU A 1 215 ? -15.109 -6.867 -5.379 1 98.56 215 LEU A C 1
ATOM 1660 O O . LEU A 1 215 ? -15.781 -6.672 -6.391 1 98.56 215 LEU A O 1
ATOM 1664 N N . LYS A 1 216 ? -15.562 -6.691 -4.113 1 98.06 216 LYS A N 1
ATOM 1665 C CA . LYS A 1 216 ? -16.938 -6.238 -3.895 1 98.06 216 LYS A CA 1
ATOM 1666 C C . LYS A 1 216 ? -17.156 -4.852 -4.492 1 98.06 216 LYS A C 1
ATOM 1668 O O . LYS A 1 216 ? -18.172 -4.609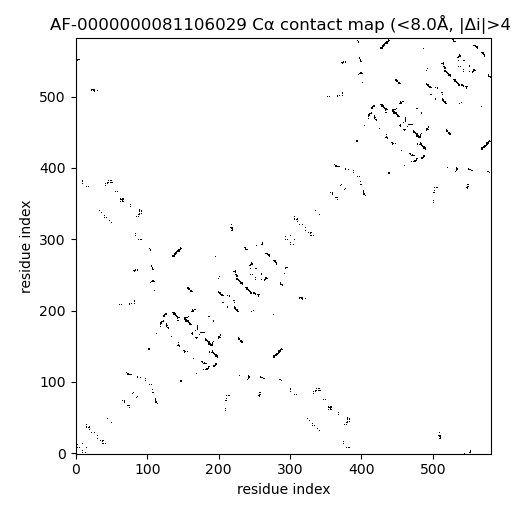 -5.156 1 98.06 216 LYS A O 1
ATOM 1673 N N . LEU A 1 217 ? -16.25 -3.973 -4.273 1 98.12 217 LEU A N 1
ATOM 1674 C CA . LEU A 1 217 ? -16.344 -2.615 -4.797 1 98.12 217 LEU A CA 1
ATOM 1675 C C . LEU A 1 217 ? -16.375 -2.623 -6.32 1 98.12 217 LEU A C 1
ATOM 1677 O O . LEU A 1 217 ? -17 -1.757 -6.938 1 98.12 217 LEU A O 1
ATOM 1681 N N . MET A 1 218 ? -15.781 -3.637 -6.934 1 98.44 218 MET A N 1
ATOM 1682 C CA . MET A 1 218 ? -15.695 -3.719 -8.391 1 98.44 218 MET A CA 1
ATOM 1683 C C . MET A 1 218 ? -16.797 -4.613 -8.953 1 98.44 218 MET A C 1
ATOM 1685 O O . MET A 1 218 ? -16.828 -4.883 -10.156 1 98.44 218 MET A O 1
ATOM 1689 N N . ASP A 1 219 ? -17.625 -5.117 -8.07 1 98.56 219 ASP A N 1
ATOM 1690 C CA . ASP A 1 219 ? -18.719 -5.992 -8.477 1 98.56 219 ASP A CA 1
ATOM 1691 C C . ASP A 1 219 ? -18.203 -7.199 -9.25 1 98.56 219 ASP A C 1
ATOM 1693 O O . ASP A 1 219 ? -18.656 -7.48 -10.359 1 98.56 219 ASP A O 1
ATOM 1697 N N . ARG A 1 220 ? -17.172 -7.855 -8.695 1 98.31 220 ARG A N 1
ATOM 1698 C CA . ARG A 1 220 ? -16.562 -9.055 -9.281 1 98.31 220 ARG A CA 1
ATOM 1699 C C . ARG A 1 220 ? -16.703 -10.242 -8.336 1 98.31 220 ARG A C 1
ATOM 1701 O O . ARG A 1 220 ? -16.781 -10.07 -7.117 1 98.31 220 ARG A O 1
ATOM 1708 N N . HIS A 1 221 ? -16.703 -11.391 -8.914 1 97.69 221 HIS A N 1
ATOM 1709 C CA . HIS A 1 221 ? -16.75 -12.594 -8.094 1 97.69 221 HIS A CA 1
ATOM 1710 C C . HIS A 1 221 ? -15.352 -12.992 -7.621 1 97.69 221 HIS A C 1
ATOM 1712 O O . HIS A 1 221 ? -14.352 -12.484 -8.133 1 97.69 221 HIS A O 1
ATOM 1718 N N . GLU A 1 222 ? -15.242 -13.914 -6.691 1 97.69 222 GLU A N 1
ATOM 1719 C CA . GLU A 1 222 ? -13.992 -14.25 -6.004 1 97.69 222 GLU A CA 1
ATOM 1720 C C . GLU A 1 222 ? -13.43 -15.578 -6.496 1 97.69 222 GLU A C 1
ATOM 1722 O O . GLU A 1 222 ? -12.414 -16.047 -5.992 1 97.69 222 GLU A O 1
ATOM 1727 N N . PHE A 1 223 ? -13.922 -16.188 -7.562 1 98.06 223 PHE A N 1
ATOM 1728 C CA . PHE A 1 223 ? -13.578 -17.562 -7.902 1 98.06 223 PHE A CA 1
ATOM 1729 C C . PHE A 1 223 ? -12.375 -17.609 -8.836 1 98.06 223 PHE A C 1
ATOM 1731 O O . PHE A 1 223 ? -12.25 -16.766 -9.734 1 98.06 223 PHE A O 1
ATOM 1738 N N . ARG A 1 224 ? -11.594 -18.594 -8.633 1 98.19 224 ARG A N 1
ATOM 1739 C CA . ARG A 1 224 ? -10.508 -18.969 -9.531 1 98.19 224 ARG A CA 1
ATOM 1740 C C . ARG A 1 224 ? -10.758 -20.328 -10.148 1 98.19 224 ARG A C 1
ATOM 1742 O O . ARG A 1 224 ? -11.359 -21.203 -9.523 1 98.19 224 ARG A O 1
ATOM 1749 N N . PRO A 1 225 ? -10.297 -20.531 -11.328 1 98.31 225 PRO A N 1
ATOM 1750 C CA . PRO A 1 225 ? -10.383 -21.875 -11.906 1 98.31 225 PRO A CA 1
ATOM 1751 C C . PRO A 1 225 ? -9.508 -22.891 -11.164 1 98.31 225 PRO A C 1
ATOM 1753 O O . PRO A 1 225 ? -8.617 -22.5 -10.406 1 98.31 225 PRO A O 1
ATOM 1756 N N . ALA A 1 226 ? -9.828 -24.156 -11.383 1 98.56 226 ALA A N 1
ATOM 1757 C CA . ALA A 1 226 ? -9.102 -25.281 -10.789 1 98.56 226 ALA A CA 1
ATOM 1758 C C . ALA A 1 226 ? -7.648 -25.297 -11.242 1 98.56 226 ALA A C 1
ATOM 1760 O O . ALA A 1 226 ? -7.363 -25.375 -12.438 1 98.56 226 ALA A O 1
ATOM 1761 N N . HIS A 1 227 ? -6.719 -25.234 -10.188 1 98.56 227 HIS A N 1
ATOM 1762 C CA . HIS A 1 227 ? -5.328 -25.172 -10.625 1 98.56 227 HIS A CA 1
ATOM 1763 C C . HIS A 1 227 ? -4.398 -25.797 -9.586 1 98.56 227 HIS A C 1
ATOM 1765 O O . HIS A 1 227 ? -4.809 -26.031 -8.445 1 98.56 227 HIS A O 1
ATOM 1771 N N . ILE A 1 228 ? -3.213 -26.141 -10 1 98.69 228 ILE A N 1
ATOM 1772 C CA . ILE A 1 228 ? -2.09 -26.594 -9.188 1 98.69 228 ILE A CA 1
ATOM 1773 C C . ILE A 1 228 ? -0.904 -25.656 -9.367 1 98.69 228 ILE A C 1
ATOM 1775 O O . ILE A 1 228 ? -0.572 -25.266 -10.484 1 98.69 228 ILE A O 1
ATOM 1779 N N . HIS A 1 229 ? -0.32 -25.234 -8.25 1 98.62 229 HIS A N 1
ATOM 1780 C CA . HIS A 1 229 ? 0.854 -24.375 -8.289 1 98.62 229 HIS A CA 1
ATOM 1781 C C . HIS A 1 229 ? 2.139 -25.188 -8.359 1 98.62 229 HIS A C 1
ATOM 1783 O O . HIS A 1 229 ? 2.234 -26.25 -7.754 1 98.62 229 HIS A O 1
ATOM 1789 N N . LEU A 1 230 ? 3.145 -24.641 -9.023 1 98.31 230 LEU A N 1
ATOM 1790 C CA . LEU A 1 230 ? 4.473 -25.234 -9.086 1 98.31 230 LEU A CA 1
ATOM 1791 C C . LEU A 1 230 ? 5.559 -24.172 -9.016 1 98.31 230 LEU A C 1
ATOM 1793 O O . LEU A 1 230 ? 5.418 -23.094 -9.602 1 98.31 230 LEU A O 1
ATOM 1797 N N . ILE A 1 231 ? 6.57 -24.422 -8.328 1 98.31 231 ILE A N 1
ATOM 1798 C CA . ILE A 1 231 ? 7.863 -23.766 -8.477 1 98.31 231 ILE A CA 1
ATOM 1799 C C . ILE A 1 231 ? 8.938 -24.797 -8.812 1 98.31 231 ILE A C 1
ATOM 1801 O O . ILE A 1 231 ? 9.109 -25.781 -8.078 1 98.31 231 ILE A O 1
ATOM 1805 N N . VAL A 1 232 ? 9.609 -24.641 -9.891 1 98.5 232 VAL A N 1
ATOM 1806 C CA . VAL A 1 232 ? 10.656 -25.562 -10.328 1 98.5 232 VAL A CA 1
ATOM 1807 C C . VAL A 1 232 ? 11.992 -24.828 -10.391 1 98.5 232 VAL A C 1
ATOM 1809 O O . VAL A 1 232 ? 12.109 -23.797 -11.055 1 98.5 232 VAL A O 1
ATOM 1812 N N . SER A 1 233 ? 12.953 -25.375 -9.703 1 97.75 233 SER A N 1
ATOM 1813 C CA . SER A 1 233 ? 14.203 -24.625 -9.617 1 97.75 233 SER A CA 1
ATOM 1814 C C . SER A 1 233 ? 15.406 -25.562 -9.5 1 97.75 233 SER A C 1
ATOM 1816 O O . SER A 1 233 ? 15.328 -26.594 -8.836 1 97.75 233 SER A O 1
ATOM 1818 N N . THR A 1 234 ? 16.453 -25.203 -10.109 1 97.62 234 THR A N 1
ATOM 1819 C CA . THR A 1 234 ? 17.75 -25.875 -10.008 1 97.62 234 THR A CA 1
ATOM 1820 C C . THR A 1 234 ? 18.891 -24.891 -10.258 1 97.62 234 THR A C 1
ATOM 1822 O O . THR A 1 234 ? 18.688 -23.844 -10.875 1 97.62 234 THR A O 1
ATOM 1825 N N . GLU A 1 235 ? 20.062 -25.156 -9.711 1 95.88 235 GLU A N 1
ATOM 1826 C CA . GLU A 1 235 ? 21.219 -24.297 -9.844 1 95.88 235 GLU A CA 1
ATOM 1827 C C . GLU A 1 235 ? 21.578 -24.078 -11.312 1 95.88 235 GLU A C 1
ATOM 1829 O O . GLU A 1 235 ? 21.578 -25.016 -12.102 1 95.88 235 GLU A O 1
ATOM 1834 N N . GLY A 1 236 ? 21.828 -22.859 -11.633 1 95.62 236 GLY A N 1
ATOM 1835 C CA . GLY A 1 236 ? 22.266 -22.531 -12.977 1 95.62 236 GLY A CA 1
ATOM 1836 C C . GLY A 1 236 ? 21.109 -22.203 -13.914 1 95.62 236 GLY A C 1
ATOM 1837 O O . GLY A 1 236 ? 21.328 -21.797 -15.055 1 95.62 236 GLY A O 1
ATOM 1838 N N . TYR A 1 237 ? 19.938 -22.391 -13.461 1 95.69 237 TYR A N 1
ATOM 1839 C CA . TYR A 1 237 ? 18.75 -22.141 -14.273 1 95.69 237 TYR A CA 1
ATOM 1840 C C . TYR A 1 237 ? 17.844 -21.094 -13.625 1 95.69 237 TYR A C 1
ATOM 1842 O O . TYR A 1 237 ? 17.891 -20.906 -12.406 1 95.69 237 TYR A O 1
ATOM 1850 N N . SER A 1 238 ? 17.062 -20.359 -14.438 1 92.75 238 SER A N 1
ATOM 1851 C CA . SER A 1 238 ? 16.031 -19.484 -13.906 1 92.75 238 SER A CA 1
ATOM 1852 C C . SER A 1 238 ? 14.891 -20.281 -13.289 1 92.75 238 SER A C 1
ATOM 1854 O O . SER A 1 238 ? 14.344 -21.188 -13.93 1 92.75 238 SER A O 1
ATOM 1856 N N . PRO A 1 239 ? 14.609 -19.938 -12.055 1 94.38 239 PRO A N 1
ATOM 1857 C CA . PRO A 1 239 ? 13.461 -20.641 -11.477 1 94.38 239 PRO A CA 1
ATOM 1858 C C . PRO A 1 239 ? 12.156 -20.359 -12.219 1 94.38 239 PRO A C 1
ATOM 1860 O O . PRO A 1 239 ? 11.953 -19.234 -12.695 1 94.38 239 PRO A O 1
ATOM 1863 N N . LEU A 1 240 ? 11.297 -21.344 -12.266 1 96 240 LEU A N 1
ATOM 1864 C CA . LEU A 1 240 ? 9.977 -21.188 -12.867 1 96 240 LEU A CA 1
ATOM 1865 C C . LEU A 1 240 ? 8.891 -21.203 -11.797 1 96 240 LEU A C 1
ATOM 1867 O O . LEU A 1 240 ? 8.773 -22.172 -11.039 1 96 240 LEU A O 1
ATOM 1871 N N . THR A 1 241 ? 8.219 -20.172 -11.648 1 96.81 241 THR A N 1
ATOM 1872 C CA . THR A 1 241 ? 6.953 -20.141 -10.922 1 96.81 241 THR A CA 1
ATOM 1873 C C . THR A 1 241 ? 5.773 -20.219 -11.883 1 96.81 241 THR A C 1
ATOM 1875 O O . THR A 1 241 ? 5.664 -19.406 -12.805 1 96.81 241 THR A O 1
ATOM 1878 N N . THR A 1 242 ? 4.867 -21.219 -11.672 1 97.06 242 THR A N 1
ATOM 1879 C CA . THR A 1 242 ? 3.754 -21.344 -12.602 1 97.06 242 THR A CA 1
ATOM 1880 C C . THR A 1 242 ? 2.545 -21.984 -11.922 1 97.06 242 THR A C 1
ATOM 1882 O O . THR A 1 242 ? 2.57 -22.234 -10.719 1 97.06 242 THR A O 1
ATOM 1885 N N . GLN A 1 243 ? 1.43 -21.984 -12.633 1 98 243 GLN A N 1
ATOM 1886 C CA . GLN A 1 243 ? 0.175 -22.656 -12.328 1 98 243 GLN A CA 1
ATOM 1887 C C . GLN A 1 243 ? -0.39 -23.359 -13.555 1 98 243 GLN A C 1
ATOM 1889 O O . GLN A 1 243 ? -0.337 -22.828 -14.664 1 98 243 GLN A O 1
ATOM 1894 N N . ILE A 1 244 ? -0.855 -24.516 -13.305 1 98.38 244 ILE A N 1
ATOM 1895 C CA . ILE A 1 244 ? -1.486 -25.219 -14.414 1 98.38 244 ILE A CA 1
ATOM 1896 C C . ILE A 1 244 ? -2.973 -25.406 -14.125 1 98.38 244 ILE A C 1
ATOM 1898 O O . ILE A 1 244 ? -3.361 -25.672 -12.984 1 98.38 244 ILE A O 1
ATOM 1902 N N . PHE A 1 245 ? -3.791 -25.266 -15.156 1 98.62 245 PHE A N 1
ATOM 1903 C CA . PHE A 1 245 ? -5.234 -25.172 -14.984 1 98.62 245 PHE A CA 1
ATOM 1904 C C . PHE A 1 245 ? -5.93 -26.359 -15.648 1 98.62 245 PHE A C 1
ATOM 1906 O O . PHE A 1 245 ? -5.598 -26.719 -16.781 1 98.62 245 PHE A O 1
ATOM 1913 N N . ASP A 1 246 ? -6.891 -26.969 -14.938 1 98.56 246 ASP A N 1
ATOM 1914 C CA . ASP A 1 246 ? -7.734 -28 -15.547 1 98.56 246 ASP A CA 1
ATOM 1915 C C . ASP A 1 246 ? -8.555 -27.422 -16.703 1 98.56 246 ASP A C 1
ATOM 1917 O O . ASP A 1 246 ? -9.344 -26.5 -16.516 1 98.56 246 ASP A O 1
ATOM 1921 N N . LYS A 1 247 ? -8.398 -27.969 -17.875 1 97.56 247 LYS A N 1
ATOM 1922 C CA . LYS A 1 247 ? -9.031 -27.422 -19.078 1 97.56 247 LYS A CA 1
ATOM 1923 C C . LYS A 1 247 ? -10.555 -27.484 -18.953 1 97.56 247 LYS A C 1
ATOM 1925 O O . LYS A 1 247 ? -11.258 -26.75 -19.656 1 97.56 247 LYS A O 1
ATOM 1930 N N . ASP A 1 248 ? -11.086 -28.312 -18.094 1 97.5 248 ASP A N 1
ATOM 1931 C CA . ASP A 1 248 ? -12.531 -28.5 -17.953 1 97.5 248 ASP A CA 1
ATOM 1932 C C . ASP A 1 248 ? -13.094 -27.609 -16.844 1 97.5 248 ASP A C 1
ATOM 1934 O O . ASP A 1 248 ? -14.281 -27.688 -16.531 1 97.5 248 ASP A O 1
ATOM 1938 N N . SER A 1 249 ? -12.273 -26.797 -16.312 1 97.81 249 SER A N 1
ATOM 1939 C CA . SER A 1 249 ? -12.672 -26.016 -15.148 1 97.81 249 SER A CA 1
ATOM 1940 C C . SER A 1 249 ? -13.586 -24.859 -15.531 1 97.81 249 SER A C 1
ATOM 1942 O O . SER A 1 249 ? -13.406 -24.25 -16.594 1 97.81 249 SER A O 1
ATOM 1944 N N . LYS A 1 250 ? -14.438 -24.562 -14.57 1 97.06 250 LYS A N 1
ATOM 1945 C CA . LYS A 1 250 ? -15.141 -23.281 -14.625 1 97.06 250 LYS A CA 1
ATOM 1946 C C . LYS A 1 250 ? -14.188 -22.125 -14.336 1 97.06 250 LYS A C 1
ATOM 1948 O O . LYS A 1 250 ? -13.148 -22.312 -13.703 1 97.06 250 LYS A O 1
ATOM 1953 N N . TYR A 1 251 ? -14.477 -20.875 -14.852 1 97.44 251 TYR A N 1
ATOM 1954 C CA . TYR A 1 251 ? -13.844 -19.594 -14.516 1 97.44 251 TYR A CA 1
ATOM 1955 C C . TYR A 1 251 ? -12.523 -19.438 -15.25 1 97.44 251 TYR A C 1
ATOM 1957 O O . TYR A 1 251 ? -11.727 -18.547 -14.922 1 97.44 251 TYR A O 1
ATOM 1965 N N . LEU A 1 252 ? -12.219 -20.312 -16.203 1 97.44 252 LEU A N 1
ATOM 1966 C CA . LEU A 1 252 ? -11 -20.156 -17 1 97.44 252 LEU A CA 1
ATOM 1967 C C . LEU A 1 252 ? -10.969 -18.797 -17.688 1 97.44 252 LEU A C 1
ATOM 1969 O O . LEU A 1 252 ? -9.906 -18.188 -17.812 1 97.44 252 LEU A O 1
ATOM 1973 N N . GLU A 1 253 ? -12.117 -18.234 -18.031 1 94.38 253 GLU A N 1
ATOM 1974 C CA . GLU A 1 253 ? -12.188 -17 -18.797 1 94.38 253 GLU A CA 1
ATOM 1975 C C . GLU A 1 253 ? -12.43 -15.797 -17.891 1 94.38 253 GLU A C 1
ATOM 1977 O O . GLU A 1 253 ? -12.398 -14.648 -18.344 1 94.38 253 GLU A O 1
ATOM 1982 N N . ASP A 1 254 ? -12.688 -16.047 -16.625 1 95.75 254 ASP A N 1
ATOM 1983 C CA . ASP A 1 254 ? -12.977 -14.945 -15.719 1 95.75 254 ASP A CA 1
ATOM 1984 C C . ASP A 1 254 ? -12.344 -15.18 -14.344 1 95.75 254 ASP A C 1
ATOM 1986 O O . ASP A 1 254 ? -13.008 -15.016 -13.32 1 95.75 254 ASP A O 1
ATOM 1990 N N . ASP A 1 255 ? -11.109 -15.656 -14.445 1 97.88 255 ASP A N 1
ATOM 1991 C CA . ASP A 1 255 ? -10.297 -15.805 -13.242 1 97.88 255 ASP A CA 1
ATOM 1992 C C . ASP A 1 255 ? -10.227 -14.5 -12.461 1 97.88 255 ASP A C 1
ATOM 1994 O O . ASP A 1 255 ? -9.844 -13.461 -13.008 1 97.88 255 ASP A O 1
ATOM 1998 N N . SER A 1 256 ? -10.469 -14.508 -11.172 1 98 256 SER A N 1
ATOM 1999 C CA . SER A 1 256 ? -10.555 -13.305 -10.359 1 98 256 SER A CA 1
ATOM 2000 C C . SER A 1 256 ? -9.203 -12.617 -10.242 1 98 256 SER A C 1
ATOM 2002 O O . SER A 1 256 ? -9.125 -11.438 -9.883 1 98 256 SER A O 1
ATOM 2004 N N . VAL A 1 257 ? -8.125 -13.344 -10.531 1 97.88 257 VAL A N 1
ATOM 2005 C CA . VAL A 1 257 ? -6.812 -12.734 -10.359 1 97.88 257 VAL A CA 1
ATOM 2006 C C . VAL A 1 257 ? -6.094 -12.656 -11.703 1 97.88 257 VAL A C 1
ATOM 2008 O O . VAL A 1 257 ? -4.902 -12.344 -11.758 1 97.88 257 VAL A O 1
ATOM 2011 N N . PHE A 1 258 ? -6.676 -13.062 -12.828 1 97.38 258 PHE A N 1
ATOM 2012 C CA . PHE A 1 258 ? -6.191 -12.875 -14.188 1 97.38 258 PHE A CA 1
ATOM 2013 C C . PHE A 1 258 ? -4.906 -13.656 -14.422 1 97.38 258 PHE A C 1
ATOM 2015 O O . PHE A 1 258 ? -3.965 -13.156 -15.039 1 97.38 258 PHE A O 1
ATOM 2022 N N . ALA A 1 259 ? -4.859 -14.891 -13.938 1 96.81 259 ALA A N 1
ATOM 2023 C CA . ALA A 1 259 ? -3.607 -15.641 -13.961 1 96.81 259 ALA A CA 1
ATOM 2024 C C . ALA A 1 259 ? -3.592 -16.641 -15.117 1 96.81 259 ALA A C 1
ATOM 2026 O O . ALA A 1 259 ? -2.551 -17.219 -15.43 1 96.81 259 ALA A O 1
ATOM 2027 N N . VAL A 1 260 ? -4.715 -16.875 -15.742 1 95.31 260 VAL A N 1
ATOM 2028 C CA . VAL A 1 260 ? -4.793 -17.922 -16.766 1 95.31 260 VAL A CA 1
ATOM 2029 C C . VAL A 1 260 ? -4.105 -17.438 -18.047 1 95.31 260 VAL A C 1
ATOM 2031 O O . VAL A 1 260 ? -4.43 -16.375 -18.562 1 95.31 260 VAL A O 1
ATOM 2034 N N . LYS A 1 261 ? -3.193 -18.141 -18.469 1 90.44 261 LYS A N 1
ATOM 2035 C CA . LYS A 1 261 ? -2.477 -17.891 -19.719 1 90.44 261 LYS A CA 1
ATOM 2036 C C . LYS A 1 261 ? -2.674 -19.031 -20.719 1 90.44 261 LYS A C 1
ATOM 2038 O O . LYS A 1 261 ? -2.941 -20.156 -20.312 1 90.44 261 LYS A O 1
ATOM 2043 N N . ASP A 1 262 ? -2.432 -18.609 -21.906 1 83.12 262 ASP A N 1
ATOM 2044 C CA . ASP A 1 262 ? -2.439 -19.641 -22.938 1 83.12 262 ASP A CA 1
ATOM 2045 C C . ASP A 1 262 ? -1.325 -20.656 -22.703 1 83.12 262 ASP A C 1
ATOM 2047 O O . ASP A 1 262 ? -0.209 -20.297 -22.344 1 83.12 262 ASP A O 1
ATOM 2051 N N . GLY A 1 263 ? -1.574 -21.891 -22.859 1 88.12 263 GLY A N 1
ATOM 2052 C CA . GLY A 1 263 ? -0.561 -22.922 -22.75 1 88.12 263 GLY A CA 1
ATOM 2053 C C . GLY A 1 263 ? -0.504 -23.547 -21.359 1 88.12 263 GLY A C 1
ATOM 2054 O O . GLY A 1 263 ? 0.191 -24.547 -21.156 1 88.12 263 GLY A O 1
ATOM 2055 N N . LEU A 1 264 ? -1.271 -23.016 -20.484 1 95.12 264 LEU A N 1
ATOM 2056 C CA . LEU A 1 264 ? -1.161 -23.516 -19.109 1 95.12 264 LEU A CA 1
ATOM 2057 C C . LEU A 1 264 ? -2.369 -24.375 -18.75 1 95.12 264 LEU A C 1
ATOM 2059 O O . LEU A 1 264 ? -2.494 -24.844 -17.625 1 95.12 264 LEU A O 1
ATOM 2063 N N . THR A 1 265 ? -3.254 -24.609 -19.719 1 97.19 265 THR A N 1
ATOM 2064 C CA . THR A 1 265 ? -4.344 -25.547 -19.469 1 97.19 265 THR A CA 1
ATOM 2065 C C . THR A 1 265 ? -3.885 -26.984 -19.719 1 97.19 265 THR A C 1
ATOM 2067 O O . THR A 1 265 ? -3.141 -27.25 -20.672 1 97.19 265 THR A O 1
ATOM 2070 N N . VAL A 1 266 ? -4.316 -27.875 -18.906 1 98.31 266 VAL A N 1
ATOM 2071 C CA . VAL A 1 266 ? -3.895 -29.266 -18.984 1 98.31 266 VAL A CA 1
ATOM 2072 C C . VAL A 1 266 ? -5.121 -30.172 -19 1 98.31 266 VAL A C 1
ATOM 2074 O O . VAL A 1 266 ? -6.215 -29.75 -18.609 1 98.31 266 VAL A O 1
ATOM 2077 N N . GLU A 1 267 ? -4.859 -31.375 -19.453 1 98.12 267 GLU A N 1
ATOM 2078 C CA . GLU A 1 267 ? -5.918 -32.375 -19.5 1 98.12 267 GLU A CA 1
ATOM 2079 C C . GLU A 1 267 ? -5.637 -33.531 -18.547 1 98.12 267 GLU A C 1
ATOM 2081 O O . GLU A 1 267 ? -4.578 -34.156 -18.609 1 98.12 267 GLU A O 1
ATOM 2086 N N . PHE A 1 268 ? -6.539 -33.75 -17.609 1 98.5 268 PHE A N 1
ATOM 2087 C CA . PHE A 1 268 ? -6.516 -34.969 -16.781 1 98.5 268 PHE A CA 1
ATOM 2088 C C . PHE A 1 268 ? -7.172 -36.125 -17.516 1 98.5 268 PHE A C 1
ATOM 2090 O O . PHE A 1 268 ? -8.32 -36.031 -17.953 1 98.5 268 PHE A O 1
ATOM 2097 N N . LYS A 1 269 ? -6.41 -37.188 -17.562 1 98.31 269 LYS A N 1
ATOM 2098 C CA . LYS A 1 269 ? -6.906 -38.375 -18.266 1 98.31 269 LYS A CA 1
ATOM 2099 C C . LYS A 1 269 ? -7.207 -39.5 -17.297 1 98.31 269 LYS A C 1
ATOM 2101 O O . LYS A 1 269 ? -6.566 -39.625 -16.25 1 98.31 269 LYS A O 1
ATOM 2106 N N . PRO A 1 270 ? -8.172 -40.375 -17.688 1 97.81 270 PRO A N 1
ATOM 2107 C CA . PRO A 1 270 ? -8.398 -41.531 -16.844 1 97.81 270 PRO A CA 1
ATOM 2108 C C . PRO A 1 270 ? -7.164 -42.406 -16.703 1 97.81 270 PRO A C 1
ATOM 2110 O O . PRO A 1 270 ? -6.43 -42.594 -17.672 1 97.81 270 PRO A O 1
ATOM 2113 N N . ARG A 1 271 ? -6.98 -42.812 -15.492 1 97.19 271 ARG A N 1
ATOM 2114 C CA . ARG A 1 271 ? -5.867 -43.719 -15.195 1 97.19 271 ARG A CA 1
ATOM 2115 C C . ARG A 1 271 ? -6.367 -45.125 -14.859 1 97.19 271 ARG A C 1
ATOM 2117 O O . ARG A 1 271 ? -7.238 -45.281 -14 1 97.19 271 ARG A O 1
ATOM 2124 N N . GLU A 1 272 ? -5.738 -46.156 -15.516 1 95.19 272 GLU A N 1
ATOM 2125 C CA . GLU A 1 272 ? -6.137 -47.562 -15.289 1 95.19 272 GLU A CA 1
ATOM 2126 C C . GLU A 1 272 ? -5.059 -48.312 -14.539 1 95.19 272 GLU A C 1
ATOM 2128 O O . GLU A 1 272 ? -3.869 -48.031 -14.664 1 95.19 272 GLU A O 1
ATOM 2133 N N . GLY A 1 273 ? -5.527 -49.281 -13.766 1 94.44 273 GLY A N 1
ATOM 2134 C CA . GLY A 1 273 ? -4.602 -50.219 -13.125 1 94.44 273 GLY A CA 1
ATOM 2135 C C . GLY A 1 273 ? -3.926 -49.625 -11.906 1 94.44 273 GLY A C 1
ATOM 2136 O O . GLY A 1 273 ? -2.947 -50.188 -11.398 1 94.44 273 GLY A O 1
ATOM 2137 N N . ASP A 1 274 ? -4.18 -48.438 -11.453 1 95.25 274 ASP A N 1
ATOM 2138 C CA . ASP A 1 274 ? -3.654 -47.812 -10.258 1 95.25 274 ASP A CA 1
ATOM 2139 C C . ASP A 1 274 ? -4.73 -47.688 -9.18 1 95.25 274 ASP A C 1
ATOM 2141 O O . ASP A 1 274 ? -5.715 -46.969 -9.359 1 95.25 274 ASP A O 1
ATOM 2145 N N . SER A 1 275 ? -4.598 -48.375 -8.094 1 94.88 275 SER A N 1
ATOM 2146 C CA . SER A 1 275 ? -5.613 -48.406 -7.051 1 94.88 275 SER A CA 1
ATOM 2147 C C . SER A 1 275 ? -5.648 -47.094 -6.273 1 94.88 275 SER A C 1
ATOM 2149 O O . SER A 1 275 ? -6.609 -46.844 -5.551 1 94.88 275 SER A O 1
ATOM 2151 N N . GLN A 1 276 ? -4.648 -46.281 -6.453 1 95.81 276 GLN A N 1
ATOM 2152 C CA . GLN A 1 276 ? -4.539 -45.094 -5.633 1 95.81 276 GLN A CA 1
ATOM 2153 C C . GLN A 1 276 ? -5.078 -43.875 -6.371 1 95.81 276 GLN A C 1
ATOM 2155 O O . GLN A 1 276 ? -5.383 -42.844 -5.75 1 95.81 276 GLN A O 1
ATOM 2160 N N . ALA A 1 277 ? -5.156 -43.969 -7.672 1 97.69 277 ALA A N 1
ATOM 2161 C CA . ALA A 1 277 ? -5.539 -42.75 -8.422 1 97.69 277 ALA A CA 1
ATOM 2162 C C . ALA A 1 277 ? -6.414 -43.125 -9.617 1 97.69 277 ALA A C 1
ATOM 2164 O O . ALA A 1 277 ? -6.133 -44.094 -10.336 1 97.69 277 ALA A O 1
ATOM 2165 N N . GLU A 1 278 ? -7.418 -42.344 -9.844 1 96.62 278 GLU A N 1
ATOM 2166 C CA . GLU A 1 278 ? -8.32 -42.531 -10.977 1 96.62 278 GLU A CA 1
ATOM 2167 C C . GLU A 1 278 ? -7.941 -41.625 -12.148 1 96.62 278 GLU A C 1
ATOM 2169 O O . GLU A 1 278 ? -8.414 -41.844 -13.266 1 96.62 278 GLU A O 1
ATOM 2174 N N . TRP A 1 279 ? -7.113 -40.656 -11.883 1 98.31 279 TRP A N 1
ATOM 2175 C CA . TRP A 1 279 ? -6.742 -39.688 -12.914 1 98.31 279 TRP A CA 1
ATOM 2176 C C . TRP A 1 279 ? -5.227 -39.625 -13.078 1 98.31 279 TRP A C 1
ATOM 2178 O O . TRP A 1 279 ? -4.48 -39.938 -12.148 1 98.31 279 TRP A O 1
ATOM 2188 N N . ASP A 1 280 ? -4.879 -39.281 -14.305 1 98.62 280 ASP A N 1
ATOM 2189 C CA . ASP A 1 280 ? -3.469 -39.156 -14.672 1 98.62 280 ASP A CA 1
ATOM 2190 C C . ASP A 1 280 ? -3.172 -37.781 -15.281 1 98.62 280 ASP A C 1
ATOM 2192 O O . ASP A 1 280 ? -3.957 -37.281 -16.078 1 98.62 280 ASP A O 1
ATOM 2196 N N . LEU A 1 281 ? -2.104 -37.156 -14.852 1 98.75 281 LEU A N 1
ATOM 2197 C CA . LEU A 1 281 ? -1.64 -35.906 -15.438 1 98.75 281 LEU A CA 1
ATOM 2198 C C . LEU A 1 281 ? -0.139 -35.938 -15.703 1 98.75 281 LEU A C 1
ATOM 2200 O O . LEU A 1 281 ? 0.661 -35.969 -14.766 1 98.75 281 LEU A O 1
ATOM 2204 N N . GLU A 1 282 ? 0.224 -35.969 -16.938 1 98.69 282 GLU A N 1
ATOM 2205 C CA . GLU A 1 282 ? 1.619 -35.75 -17.312 1 98.69 282 GLU A CA 1
ATOM 2206 C C . GLU A 1 282 ? 1.91 -34.281 -17.578 1 98.69 282 GLU A C 1
ATOM 2208 O O . GLU A 1 282 ? 1.238 -33.656 -18.391 1 98.69 282 GLU A O 1
ATOM 2213 N N . TYR A 1 283 ? 2.896 -33.719 -16.906 1 98.69 283 TYR A N 1
ATOM 2214 C CA . TYR A 1 283 ? 3.273 -32.312 -17.125 1 98.69 283 TYR A CA 1
ATOM 2215 C C . TYR A 1 283 ? 4.789 -32.156 -17.156 1 98.69 283 TYR A C 1
ATOM 2217 O O . TYR A 1 283 ? 5.441 -32.188 -16.109 1 98.69 283 TYR A O 1
ATOM 2225 N N . ASN A 1 284 ? 5.305 -31.953 -18.328 1 98.62 284 ASN A N 1
ATOM 2226 C CA . ASN A 1 284 ? 6.734 -31.734 -18.516 1 98.62 284 ASN A CA 1
ATOM 2227 C C . ASN A 1 284 ? 7.086 -30.25 -18.391 1 98.62 284 ASN A C 1
ATOM 2229 O O . ASN A 1 284 ? 6.305 -29.391 -18.797 1 98.62 284 ASN A O 1
ATOM 2233 N N . VAL A 1 285 ? 8.273 -29.953 -17.844 1 98.5 285 VAL A N 1
ATOM 2234 C CA . VAL A 1 285 ? 8.711 -28.578 -17.609 1 98.5 285 VAL A CA 1
ATOM 2235 C C . VAL A 1 285 ? 10.039 -28.344 -18.312 1 98.5 285 VAL A C 1
ATOM 2237 O O . VAL A 1 285 ? 10.945 -29.172 -18.25 1 98.5 285 VAL A O 1
ATOM 2240 N N . LYS A 1 286 ? 10.094 -27.281 -18.984 1 97.69 286 LYS A N 1
ATOM 2241 C CA . LYS A 1 286 ? 11.344 -26.828 -19.578 1 97.69 286 LYS A CA 1
ATOM 2242 C C . LYS A 1 286 ? 11.867 -25.578 -18.875 1 97.69 286 LYS A C 1
ATOM 2244 O O . LYS A 1 286 ? 11.141 -24.594 -18.703 1 97.69 286 LYS A O 1
ATOM 2249 N N . LEU A 1 287 ? 13.141 -25.547 -18.453 1 97.06 287 LEU A N 1
ATOM 2250 C CA . LEU A 1 287 ? 13.766 -24.406 -17.797 1 97.06 287 LEU A CA 1
ATOM 2251 C C . LEU A 1 287 ? 14.789 -23.734 -18.703 1 97.06 287 LEU A C 1
ATOM 2253 O O . LEU A 1 287 ? 15.445 -24.406 -19.5 1 97.06 287 LEU A O 1
ATOM 2257 N N . ALA A 1 288 ? 14.867 -22.516 -18.594 1 94.06 288 ALA A N 1
ATOM 2258 C CA . ALA A 1 288 ? 15.883 -21.75 -19.312 1 94.06 288 ALA A CA 1
ATOM 2259 C C . ALA A 1 288 ? 17.125 -21.547 -18.438 1 94.06 288 ALA A C 1
ATOM 2261 O O . ALA A 1 288 ? 17.016 -21.312 -17.234 1 94.06 288 ALA A O 1
ATOM 2262 N N . LYS A 1 289 ? 18.297 -21.547 -19.031 1 91.19 289 LYS A N 1
ATOM 2263 C CA . LYS A 1 289 ? 19.531 -21.25 -18.297 1 91.19 289 LYS A CA 1
ATOM 2264 C C . LYS A 1 289 ? 19.547 -19.797 -17.844 1 91.19 289 LYS A C 1
ATOM 2266 O O . LYS A 1 289 ? 19.016 -18.906 -18.516 1 91.19 289 LYS A O 1
ATOM 2271 N N . LYS A 1 290 ? 20.078 -19.609 -16.656 1 84.25 290 LYS A N 1
ATOM 2272 C CA . LYS A 1 290 ? 20.219 -18.266 -16.109 1 84.25 290 LYS A CA 1
ATOM 2273 C C . LYS A 1 290 ? 21.234 -17.453 -16.922 1 84.25 290 LYS A C 1
ATOM 2275 O O . LYS A 1 290 ? 22.281 -17.969 -17.312 1 84.25 290 LYS A O 1
ATOM 2280 N N . ASN A 1 291 ? 20.906 -16.25 -17.453 1 71.69 291 ASN A N 1
ATOM 2281 C CA . ASN A 1 291 ? 21.844 -15.414 -18.172 1 71.69 291 ASN A CA 1
ATOM 2282 C C . ASN A 1 291 ? 22.953 -14.883 -17.25 1 71.69 291 ASN A C 1
ATOM 2284 O O . ASN A 1 291 ? 22.719 -14.672 -16.062 1 71.69 291 ASN A O 1
ATOM 2288 N N . MET B 1 1 ? -12.32 -14.477 -22.719 1 29.17 1 MET B N 1
ATOM 2289 C CA . MET B 1 1 ? -11.219 -14.367 -23.672 1 29.17 1 MET B CA 1
ATOM 2290 C C . MET B 1 1 ? -9.883 -14.305 -22.938 1 29.17 1 MET B C 1
ATOM 2292 O O . MET B 1 1 ? -9.68 -13.445 -22.078 1 29.17 1 MET B O 1
ATOM 2296 N N . GLY B 1 2 ? -9.227 -15.383 -22.797 1 35.62 2 GLY B N 1
ATOM 2297 C CA . GLY B 1 2 ? -7.871 -15.516 -22.281 1 35.62 2 GLY B CA 1
ATOM 2298 C C . GLY B 1 2 ? -6.938 -14.422 -22.766 1 35.62 2 GLY B C 1
ATOM 2299 O O . GLY B 1 2 ? -7.168 -13.828 -23.812 1 35.62 2 GLY B O 1
ATOM 2300 N N . SER B 1 3 ? -6.266 -13.727 -21.875 1 40.59 3 SER B N 1
ATOM 2301 C CA . SER B 1 3 ? -5.297 -12.734 -22.312 1 40.59 3 SER B CA 1
ATOM 2302 C C . SER B 1 3 ? -4.469 -13.25 -23.5 1 40.59 3 SER B C 1
ATOM 2304 O O . SER B 1 3 ? -3.703 -14.203 -23.344 1 40.59 3 SER B O 1
ATOM 2306 N N . GLN B 1 4 ? -5.031 -13.148 -24.625 1 37.72 4 GLN B N 1
ATOM 2307 C CA . GLN B 1 4 ? -4.262 -13.508 -25.812 1 37.72 4 GLN B CA 1
ATOM 2308 C C . GLN B 1 4 ? -2.945 -12.734 -25.859 1 37.72 4 GLN B C 1
ATOM 2310 O O . GLN B 1 4 ? -2.932 -11.508 -25.766 1 37.72 4 GLN B O 1
ATOM 2315 N N . SER B 1 5 ? -1.862 -13.344 -25.297 1 42.88 5 SER B N 1
ATOM 2316 C CA . SER B 1 5 ? -0.498 -12.883 -25.531 1 42.88 5 SER B CA 1
ATOM 2317 C C . SER B 1 5 ? -0.255 -12.617 -27.016 1 42.88 5 SER B C 1
ATOM 2319 O O . SER B 1 5 ? -0.313 -13.539 -27.828 1 42.88 5 SER B O 1
ATOM 2321 N N . THR B 1 6 ? -0.703 -11.555 -27.547 1 42.88 6 THR B N 1
ATOM 2322 C CA . THR B 1 6 ? -0.137 -11.32 -28.875 1 42.88 6 THR B CA 1
ATOM 2323 C C . THR B 1 6 ? 1.385 -11.227 -28.797 1 42.88 6 THR B C 1
ATOM 2325 O O . THR B 1 6 ? 1.956 -11.133 -27.703 1 42.88 6 THR B O 1
ATOM 2328 N N . ASP B 1 7 ? 2.027 -11.273 -29.906 1 52.59 7 ASP B N 1
ATOM 2329 C CA . ASP B 1 7 ? 3.467 -11.258 -30.141 1 52.59 7 ASP B CA 1
ATOM 2330 C C . ASP B 1 7 ? 4.172 -10.289 -29.188 1 52.59 7 ASP B C 1
ATOM 2332 O O . ASP B 1 7 ? 5.344 -10.484 -28.859 1 52.59 7 ASP B O 1
ATOM 2336 N N . GLY B 1 8 ? 3.492 -9.195 -28.547 1 64.75 8 GLY B N 1
ATOM 2337 C CA . GLY B 1 8 ? 4.223 -8.133 -27.875 1 64.75 8 GLY B CA 1
ATOM 2338 C C . GLY B 1 8 ? 3.98 -8.086 -26.391 1 64.75 8 GLY B C 1
ATOM 2339 O O . GLY B 1 8 ? 4.262 -7.078 -25.734 1 64.75 8 GLY B O 1
ATOM 2340 N N . GLY B 1 9 ? 3.541 -9.258 -25.516 1 83.5 9 GLY B N 1
ATOM 2341 C CA . GLY B 1 9 ? 3.328 -9.25 -24.078 1 83.5 9 GLY B CA 1
ATOM 2342 C C . GLY B 1 9 ? 2.02 -8.602 -23.672 1 83.5 9 GLY B C 1
ATOM 2343 O O . GLY B 1 9 ? 1.231 -8.188 -24.531 1 83.5 9 GLY B O 1
ATOM 2344 N N . LEU B 1 10 ? 1.708 -8.648 -22.422 1 92.88 10 LEU B N 1
ATOM 2345 C CA . LEU B 1 10 ? 0.486 -8.039 -21.906 1 92.88 10 LEU B CA 1
ATOM 2346 C C . LEU B 1 10 ? 0.557 -6.52 -22 1 92.88 10 LEU B C 1
ATOM 2348 O O . LEU B 1 10 ? 1.24 -5.875 -21.203 1 92.88 10 LEU B O 1
ATOM 2352 N N . GLY B 1 11 ? -0.072 -5.984 -23.031 1 94.81 11 GLY B N 1
ATOM 2353 C CA . GLY B 1 11 ? -0.094 -4.551 -23.266 1 94.81 11 GLY B CA 1
ATOM 2354 C C . GLY B 1 11 ? -1.369 -3.887 -22.781 1 94.81 11 GLY B C 1
ATOM 2355 O O . GLY B 1 11 ? -1.941 -4.289 -21.766 1 94.81 11 GLY B O 1
ATOM 2356 N N . GLN B 1 12 ? -1.749 -2.824 -23.453 1 97.12 12 GLN B N 1
ATOM 2357 C CA . GLN B 1 12 ? -2.918 -2.027 -23.094 1 97.12 12 GLN B CA 1
ATOM 2358 C C . GLN B 1 12 ? -4.191 -2.863 -23.156 1 97.12 12 GLN B C 1
ATOM 2360 O O . GLN B 1 12 ? -5.117 -2.652 -22.375 1 97.12 12 GLN B O 1
ATOM 2365 N N . GLU B 1 13 ? -4.227 -3.799 -24.062 1 96.69 13 GLU B N 1
ATOM 2366 C CA . GLU B 1 13 ? -5.406 -4.652 -24.172 1 96.69 13 GLU B CA 1
ATOM 2367 C C . GLU B 1 13 ? -5.668 -5.422 -22.891 1 96.69 13 GLU B C 1
ATOM 2369 O O . GLU B 1 13 ? -6.816 -5.574 -22.469 1 96.69 13 GLU B O 1
ATOM 2374 N N . PHE B 1 14 ? -4.645 -5.906 -22.281 1 96.69 14 PHE B N 1
ATOM 2375 C CA . PHE B 1 14 ? -4.777 -6.598 -21.016 1 96.69 14 PHE B CA 1
ATOM 2376 C C . PHE B 1 14 ? -5.312 -5.66 -19.938 1 96.69 14 PHE B C 1
ATOM 2378 O O . PHE B 1 14 ? -6.234 -6.012 -19.203 1 96.69 14 PHE B O 1
ATOM 2385 N N . THR B 1 15 ? -4.719 -4.461 -19.844 1 98.5 15 THR B N 1
ATOM 2386 C CA . THR B 1 15 ? -5.18 -3.473 -18.875 1 98.5 15 THR B CA 1
ATOM 2387 C C . THR B 1 15 ? -6.66 -3.162 -19.078 1 98.5 15 THR B C 1
ATOM 2389 O O . THR B 1 15 ? -7.422 -3.098 -18.109 1 98.5 15 THR B O 1
ATOM 2392 N N . SER B 1 16 ? -7.062 -2.982 -20.328 1 98.38 16 SER B N 1
ATOM 2393 C CA . SER B 1 16 ? -8.461 -2.723 -20.641 1 98.38 16 SER B CA 1
ATOM 2394 C C . SER B 1 16 ? -9.352 -3.877 -20.188 1 98.38 16 SER B C 1
ATOM 2396 O O . SER B 1 16 ? -10.461 -3.656 -19.688 1 98.38 16 SER B O 1
ATOM 2398 N N . HIS B 1 17 ? -8.844 -5.07 -20.422 1 97.62 17 HIS B N 1
ATOM 2399 C CA . HIS B 1 17 ? -9.586 -6.254 -19.984 1 97.62 17 HIS B CA 1
ATOM 2400 C C . HIS B 1 17 ? -9.789 -6.25 -18.469 1 97.62 17 HIS B C 1
ATOM 2402 O O . HIS B 1 17 ? -10.891 -6.539 -18 1 97.62 17 HIS B O 1
ATOM 2408 N N . VAL B 1 18 ? -8.773 -5.945 -17.672 1 98.44 18 VAL B N 1
ATOM 2409 C CA . VAL B 1 18 ? -8.852 -5.891 -16.219 1 98.44 18 VAL B CA 1
ATOM 2410 C C . VAL B 1 18 ? -9.867 -4.832 -15.789 1 98.44 18 VAL B C 1
ATOM 2412 O O . VAL B 1 18 ? -10.703 -5.078 -14.922 1 98.44 18 VAL B O 1
ATOM 2415 N N . ILE B 1 19 ? -9.789 -3.652 -16.391 1 98.69 19 ILE B N 1
ATOM 2416 C CA . ILE B 1 19 ? -10.68 -2.547 -16.062 1 98.69 19 ILE B CA 1
ATOM 2417 C C . ILE B 1 19 ? -12.117 -2.922 -16.422 1 98.69 19 ILE B C 1
ATOM 2419 O O . ILE B 1 19 ? -13.039 -2.693 -15.625 1 98.69 19 ILE B O 1
ATOM 2423 N N . GLN B 1 20 ? -12.328 -3.578 -17.562 1 98.06 20 GLN B N 1
ATOM 2424 C CA . GLN B 1 20 ? -13.656 -3.9 -18.047 1 98.06 20 GLN B CA 1
ATOM 2425 C C . GLN B 1 20 ? -14.266 -5.07 -17.281 1 98.06 20 GLN B C 1
ATOM 2427 O O . GLN B 1 20 ? -15.469 -5.328 -17.391 1 98.06 20 GLN B O 1
ATOM 2432 N N . ALA B 1 21 ? -13.43 -5.734 -16.547 1 98.06 21 ALA B N 1
ATOM 2433 C CA . ALA B 1 21 ? -13.945 -6.832 -15.727 1 98.06 21 ALA B CA 1
ATOM 2434 C C . ALA B 1 21 ? -14.852 -6.305 -14.617 1 98.06 21 ALA B C 1
ATOM 2436 O O . ALA B 1 21 ? -15.594 -7.074 -14 1 98.06 21 ALA B O 1
ATOM 2437 N N . MET B 1 22 ? -14.805 -4.98 -14.242 1 98.44 22 MET B N 1
ATOM 2438 C CA . MET B 1 22 ? -15.711 -4.402 -13.258 1 98.44 22 MET B CA 1
ATOM 2439 C C . MET B 1 22 ? -17.156 -4.598 -13.68 1 98.44 22 MET B C 1
ATOM 2441 O O . MET B 1 22 ? -17.531 -4.316 -14.82 1 98.44 22 MET B O 1
ATOM 2445 N N . GLY B 1 23 ? -17.984 -5.066 -12.781 1 98.31 23 GLY B N 1
ATOM 2446 C CA . GLY B 1 23 ? -19.375 -5.363 -13.094 1 98.31 23 GLY B CA 1
ATOM 2447 C C . GLY B 1 23 ? -20.266 -4.129 -13.133 1 98.31 23 GLY B C 1
ATOM 2448 O O . GLY B 1 23 ? -19.812 -3.029 -12.797 1 98.31 23 GLY B O 1
ATOM 2449 N N . PRO B 1 24 ? -21.453 -4.258 -13.516 1 98.06 24 PRO B N 1
ATOM 2450 C CA . PRO B 1 24 ? -22.375 -3.135 -13.719 1 98.06 24 PRO B CA 1
ATOM 2451 C C . PRO B 1 24 ? -22.766 -2.453 -12.414 1 98.06 24 PRO B C 1
ATOM 2453 O O . PRO B 1 24 ? -23.234 -1.307 -12.422 1 98.06 24 PRO B O 1
ATOM 2456 N N . ASN B 1 25 ? -22.609 -3.135 -11.289 1 98.31 25 ASN B N 1
ATOM 2457 C CA . ASN B 1 25 ? -23.047 -2.555 -10.023 1 98.31 25 ASN B CA 1
ATOM 2458 C C . ASN B 1 25 ? -21.922 -1.735 -9.375 1 98.31 25 ASN B C 1
ATOM 2460 O O . ASN B 1 25 ? -22.109 -1.179 -8.289 1 98.31 25 ASN B O 1
ATOM 2464 N N . THR B 1 26 ? -20.781 -1.715 -9.992 1 98.5 26 THR B N 1
ATOM 2465 C CA . THR B 1 26 ? -19.766 -0.762 -9.547 1 98.5 26 THR B CA 1
ATOM 2466 C C . THR B 1 26 ? -20.297 0.668 -9.656 1 98.5 26 THR B C 1
ATOM 2468 O O . THR B 1 26 ? -20.766 1.085 -10.711 1 98.5 26 THR B O 1
ATOM 2471 N N . THR B 1 27 ? -20.203 1.435 -8.539 1 98.44 27 THR B N 1
ATOM 2472 C CA . THR B 1 27 ? -20.719 2.801 -8.57 1 98.44 27 THR B CA 1
ATOM 2473 C C . THR B 1 27 ? -19.922 3.65 -9.562 1 98.44 27 THR B C 1
ATOM 2475 O O . THR B 1 27 ? -18.75 3.379 -9.812 1 98.44 27 THR B O 1
ATOM 2478 N N . PRO B 1 28 ? -20.5 4.641 -10.148 1 98.38 28 PRO B N 1
ATOM 2479 C CA . PRO B 1 28 ? -19.812 5.469 -11.141 1 98.38 28 PRO B CA 1
ATOM 2480 C C . PRO B 1 28 ? -18.516 6.055 -10.617 1 98.38 28 PRO B C 1
ATOM 2482 O O . PRO B 1 28 ? -17.484 6.027 -11.312 1 98.38 28 PRO B O 1
ATOM 2485 N N . ARG B 1 29 ? -18.516 6.539 -9.398 1 98.56 29 ARG B N 1
ATOM 2486 C CA . ARG B 1 29 ? -17.297 7.137 -8.836 1 98.56 29 ARG B CA 1
ATOM 2487 C C . ARG B 1 29 ? -16.203 6.086 -8.648 1 98.56 29 ARG B C 1
ATOM 2489 O O . ARG B 1 29 ? -15.047 6.324 -8.992 1 98.56 29 ARG B O 1
ATOM 2496 N N . MET B 1 30 ? -16.625 4.926 -8.133 1 98.19 30 MET B N 1
ATOM 2497 C CA . MET B 1 30 ? -15.641 3.863 -7.949 1 98.19 30 MET B CA 1
ATOM 2498 C C . MET B 1 30 ? -15.07 3.4 -9.289 1 98.19 30 MET B C 1
ATOM 2500 O O . MET B 1 30 ? -13.883 3.102 -9.391 1 98.19 30 MET B O 1
ATOM 2504 N N . ARG B 1 31 ? -15.914 3.309 -10.305 1 98.56 31 ARG B N 1
ATOM 2505 C CA . ARG B 1 31 ? -15.445 2.938 -11.641 1 98.56 31 ARG B CA 1
ATOM 2506 C C . ARG B 1 31 ? -14.422 3.938 -12.156 1 98.56 31 ARG B C 1
ATOM 2508 O O . ARG B 1 31 ? -13.398 3.547 -12.727 1 98.56 31 ARG B O 1
ATOM 2515 N N . THR B 1 32 ? -14.688 5.223 -11.945 1 98.81 32 THR B N 1
ATOM 2516 C CA . THR B 1 32 ? -13.766 6.27 -12.367 1 98.81 32 THR B CA 1
ATOM 2517 C C . THR B 1 32 ? -12.422 6.125 -11.656 1 98.81 32 THR B C 1
ATOM 2519 O O . THR B 1 32 ? -11.367 6.102 -12.305 1 98.81 32 THR B O 1
ATOM 2522 N N . VAL B 1 33 ? 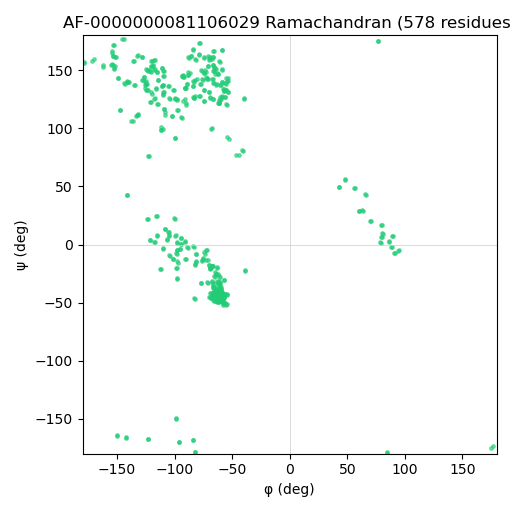-12.414 5.977 -10.352 1 98.81 33 VAL B N 1
ATOM 2523 C CA . VAL B 1 33 ? -11.211 5.973 -9.531 1 98.81 33 VAL B CA 1
ATOM 2524 C C . VAL B 1 33 ? -10.406 4.699 -9.797 1 98.81 33 VAL B C 1
ATOM 2526 O O . VAL B 1 33 ? -9.203 4.762 -10.039 1 98.81 33 VAL B O 1
ATOM 2529 N N . LEU B 1 34 ? -11.062 3.533 -9.844 1 98.75 34 LEU B N 1
ATOM 2530 C CA . LEU B 1 34 ? -10.344 2.27 -9.953 1 98.75 34 LEU B CA 1
ATOM 2531 C C . LEU B 1 34 ? -9.852 2.049 -11.383 1 98.75 34 LEU B C 1
ATOM 2533 O O . LEU B 1 34 ? -8.789 1.458 -11.594 1 98.75 34 LEU B O 1
ATOM 2537 N N . SER B 1 35 ? -10.602 2.525 -12.391 1 98.88 35 SER B N 1
ATOM 2538 C CA . SER B 1 35 ? -10.109 2.451 -13.758 1 98.88 35 SER B CA 1
ATOM 2539 C C . SER B 1 35 ? -8.805 3.219 -13.914 1 98.88 35 SER B C 1
ATOM 2541 O O . SER B 1 35 ? -7.84 2.705 -14.492 1 98.88 35 SER B O 1
ATOM 2543 N N . ALA B 1 36 ? -8.82 4.434 -13.383 1 98.88 36 ALA B N 1
ATOM 2544 C CA . ALA B 1 36 ? -7.613 5.258 -13.469 1 98.88 36 ALA B CA 1
ATOM 2545 C C . ALA B 1 36 ? -6.465 4.641 -12.672 1 98.88 36 ALA B C 1
ATOM 2547 O O . ALA B 1 36 ? -5.324 4.621 -13.141 1 98.88 36 ALA B O 1
ATOM 2548 N N . LEU B 1 37 ? -6.75 4.152 -11.477 1 98.81 37 LEU B N 1
ATOM 2549 C CA . LEU B 1 37 ? -5.723 3.525 -10.656 1 98.81 37 LEU B CA 1
ATOM 2550 C C . LEU B 1 37 ? -5.078 2.357 -11.391 1 98.81 37 LEU B C 1
ATOM 2552 O O . LEU B 1 37 ? -3.85 2.277 -11.477 1 98.81 37 LEU B O 1
ATOM 2556 N N . ILE B 1 38 ? -5.879 1.412 -11.922 1 98.88 38 ILE B N 1
ATOM 2557 C CA . ILE B 1 38 ? -5.391 0.226 -12.617 1 98.88 38 ILE B CA 1
ATOM 2558 C C . ILE B 1 38 ? -4.566 0.644 -13.836 1 98.88 38 ILE B C 1
ATOM 2560 O O . ILE B 1 38 ? -3.471 0.127 -14.062 1 98.88 38 ILE B O 1
ATOM 2564 N N . GLN B 1 39 ? -5.078 1.621 -14.602 1 98.88 39 GLN B N 1
ATOM 2565 C CA . GLN B 1 39 ? -4.363 2.105 -15.773 1 98.88 39 GLN B CA 1
ATOM 2566 C C . GLN B 1 39 ? -2.98 2.633 -15.398 1 98.88 39 GLN B C 1
ATOM 2568 O O . GLN B 1 39 ? -1.977 2.24 -16 1 98.88 39 GLN B O 1
ATOM 2573 N N . HIS B 1 40 ? -2.875 3.502 -14.406 1 98.94 40 HIS B N 1
ATOM 2574 C CA . HIS B 1 40 ? -1.62 4.148 -14.039 1 98.94 40 HIS B CA 1
ATOM 2575 C C . HIS B 1 40 ? -0.637 3.146 -13.445 1 98.94 40 HIS B C 1
ATOM 2577 O O . HIS B 1 40 ? 0.562 3.201 -13.727 1 98.94 40 HIS B O 1
ATOM 2583 N N . VAL B 1 41 ? -1.124 2.244 -12.594 1 98.81 41 VAL B N 1
ATOM 2584 C CA . VAL B 1 41 ? -0.23 1.271 -11.977 1 98.81 41 VAL B CA 1
ATOM 2585 C C . VAL B 1 41 ? 0.322 0.325 -13.039 1 98.81 41 VAL B C 1
ATOM 2587 O O . VAL B 1 41 ? 1.504 -0.025 -13.016 1 98.81 41 VAL B O 1
ATOM 2590 N N . HIS B 1 42 ? -0.537 -0.131 -14 1 98.88 42 HIS B N 1
ATOM 2591 C CA . HIS B 1 42 ? -0.075 -0.977 -15.094 1 98.88 42 HIS B CA 1
ATOM 2592 C C . HIS B 1 42 ? 0.899 -0.226 -15.992 1 98.88 42 HIS B C 1
ATOM 2594 O O . HIS B 1 42 ? 1.919 -0.781 -16.406 1 98.88 42 HIS B O 1
ATOM 2600 N N . ASP B 1 43 ? 0.608 1.041 -16.328 1 98.81 43 ASP B N 1
ATOM 2601 C CA . ASP B 1 43 ? 1.509 1.847 -17.141 1 98.81 43 ASP B CA 1
ATOM 2602 C C . ASP B 1 43 ? 2.871 2.002 -16.469 1 98.81 43 ASP B C 1
ATOM 2604 O O . ASP B 1 43 ? 3.908 1.927 -17.125 1 98.81 43 ASP B O 1
ATOM 2608 N N . PHE B 1 44 ? 2.867 2.26 -15.195 1 98.88 44 PHE B N 1
ATOM 2609 C CA . PHE B 1 44 ? 4.105 2.338 -14.438 1 98.88 44 PHE B CA 1
ATOM 2610 C C . PHE B 1 44 ? 4.93 1.065 -14.602 1 98.88 44 PHE B C 1
ATOM 2612 O O . PHE B 1 44 ? 6.121 1.125 -14.906 1 98.88 44 PHE B O 1
ATOM 2619 N N . ALA B 1 45 ? 4.258 -0.078 -14.359 1 98.75 45 ALA B N 1
ATOM 2620 C CA . ALA B 1 45 ? 4.953 -1.358 -14.453 1 98.75 45 ALA B CA 1
ATOM 2621 C C . ALA B 1 45 ? 5.578 -1.544 -15.836 1 98.75 45 ALA B C 1
ATOM 2623 O O . ALA B 1 45 ? 6.734 -1.956 -15.953 1 98.75 45 ALA B O 1
ATOM 2624 N N . ARG B 1 46 ? 4.848 -1.25 -16.906 1 98.31 46 ARG B N 1
ATOM 2625 C CA . ARG B 1 46 ? 5.352 -1.414 -18.266 1 98.31 46 ARG B CA 1
ATOM 2626 C C . ARG B 1 46 ? 6.484 -0.436 -18.547 1 98.31 46 ARG B C 1
ATOM 2628 O O . ARG B 1 46 ? 7.496 -0.809 -19.141 1 98.31 46 ARG B O 1
ATOM 2635 N N . GLU B 1 47 ? 6.312 0.826 -18.078 1 98.5 47 GLU B N 1
ATOM 2636 C CA . GLU B 1 47 ? 7.273 1.885 -18.391 1 98.5 47 GLU B CA 1
ATOM 2637 C C . GLU B 1 47 ? 8.664 1.534 -17.875 1 98.5 47 GLU B C 1
ATOM 2639 O O . GLU B 1 47 ? 9.664 1.77 -18.562 1 98.5 47 GLU B O 1
ATOM 2644 N N . VAL B 1 48 ? 8.727 0.945 -16.75 1 98.62 48 VAL B N 1
ATOM 2645 C CA . VAL B 1 48 ? 10.039 0.753 -16.141 1 98.62 48 VAL B CA 1
ATOM 2646 C C . VAL B 1 48 ? 10.469 -0.706 -16.281 1 98.62 48 VAL B C 1
ATOM 2648 O O . VAL B 1 48 ? 11.477 -1.121 -15.719 1 98.62 48 VAL B O 1
ATOM 2651 N N . ASN B 1 49 ? 9.68 -1.529 -17.047 1 97.69 49 ASN B N 1
ATOM 2652 C CA . ASN B 1 49 ? 9.93 -2.965 -17.109 1 97.69 49 ASN B CA 1
ATOM 2653 C C . ASN B 1 49 ? 10.125 -3.553 -15.711 1 97.69 49 ASN B C 1
ATOM 2655 O O . ASN B 1 49 ? 11.133 -4.203 -15.438 1 97.69 49 ASN B O 1
ATOM 2659 N N . LEU B 1 50 ? 9.109 -3.328 -14.852 1 98.25 50 LEU B N 1
ATOM 2660 C CA . LEU B 1 50 ? 9.172 -3.742 -13.453 1 98.25 50 LEU B CA 1
ATOM 2661 C C . LEU B 1 50 ? 9.32 -5.258 -13.344 1 98.25 50 LEU B C 1
ATOM 2663 O O . LEU B 1 50 ? 8.508 -6.008 -13.883 1 98.25 50 LEU B O 1
ATOM 2667 N N . THR B 1 51 ? 10.312 -5.738 -12.68 1 95.88 51 THR B N 1
ATOM 2668 C CA . THR B 1 51 ? 10.555 -7.168 -12.531 1 95.88 51 THR B CA 1
ATOM 2669 C C . THR B 1 51 ? 9.766 -7.73 -11.352 1 95.88 51 THR B C 1
ATOM 2671 O O . THR B 1 51 ? 9.328 -6.984 -10.477 1 95.88 51 THR B O 1
ATOM 2674 N N . THR B 1 52 ? 9.617 -9.008 -11.336 1 95.5 52 THR B N 1
ATOM 2675 C CA . THR B 1 52 ? 8.938 -9.68 -10.234 1 95.5 52 THR B CA 1
ATOM 2676 C C . THR B 1 52 ? 9.641 -9.406 -8.914 1 95.5 52 THR B C 1
ATOM 2678 O O . THR B 1 52 ? 8.984 -9.18 -7.895 1 95.5 52 THR B O 1
ATOM 2681 N N . GLU B 1 53 ? 10.938 -9.438 -8.938 1 94.5 53 GLU B N 1
ATOM 2682 C CA . GLU B 1 53 ? 11.711 -9.172 -7.719 1 94.5 53 GLU B CA 1
ATOM 2683 C C . GLU B 1 53 ? 11.453 -7.762 -7.199 1 94.5 53 GLU B C 1
ATOM 2685 O O . GLU B 1 53 ? 11.258 -7.562 -6 1 94.5 53 GLU B O 1
ATOM 2690 N N . GLU B 1 54 ? 11.531 -6.75 -8.055 1 97.38 54 GLU B N 1
ATOM 2691 C CA . GLU B 1 54 ? 11.281 -5.359 -7.684 1 97.38 54 GLU B CA 1
ATOM 2692 C C . GLU B 1 54 ? 9.859 -5.176 -7.164 1 97.38 54 GLU B C 1
ATOM 2694 O O . GLU B 1 54 ? 9.633 -4.484 -6.172 1 97.38 54 GLU B O 1
ATOM 2699 N N . TRP B 1 55 ? 8.914 -5.781 -7.895 1 97.94 55 TRP B N 1
ATOM 2700 C CA . TRP B 1 55 ? 7.52 -5.707 -7.473 1 97.94 55 TRP B CA 1
ATOM 2701 C C . TRP B 1 55 ? 7.332 -6.324 -6.094 1 97.94 55 TRP B C 1
ATOM 2703 O O . TRP B 1 55 ? 6.684 -5.734 -5.227 1 97.94 55 TRP B O 1
ATOM 2713 N N . LEU B 1 56 ? 7.895 -7.469 -5.875 1 96.5 56 LEU B N 1
ATOM 2714 C CA . LEU B 1 56 ? 7.758 -8.141 -4.59 1 96.5 56 LEU B CA 1
ATOM 2715 C C . LEU B 1 56 ? 8.391 -7.316 -3.473 1 96.5 56 LEU B C 1
ATOM 2717 O O . LEU B 1 56 ? 7.879 -7.289 -2.352 1 96.5 56 LEU B O 1
ATOM 2721 N N . ALA B 1 57 ? 9.508 -6.695 -3.73 1 97.19 57 ALA B N 1
ATOM 2722 C CA . ALA B 1 57 ? 10.117 -5.797 -2.754 1 97.19 57 ALA B CA 1
ATOM 2723 C C . ALA B 1 57 ? 9.164 -4.656 -2.393 1 97.19 57 ALA B C 1
ATOM 2725 O O . ALA B 1 57 ? 9.086 -4.254 -1.23 1 97.19 57 ALA B O 1
ATOM 2726 N N . GLY B 1 58 ? 8.469 -4.102 -3.369 1 97.94 58 GLY B N 1
ATOM 2727 C CA . GLY B 1 58 ? 7.461 -3.086 -3.119 1 97.94 58 GLY B CA 1
ATOM 2728 C C . GLY B 1 58 ? 6.309 -3.584 -2.264 1 97.94 58 GLY B C 1
ATOM 2729 O O . GLY B 1 58 ? 5.879 -2.9 -1.335 1 97.94 58 GLY B O 1
ATOM 2730 N N . VAL B 1 59 ? 5.832 -4.781 -2.607 1 98 59 VAL B N 1
ATOM 2731 C CA . VAL B 1 59 ? 4.75 -5.383 -1.841 1 98 59 VAL B CA 1
ATOM 2732 C C . VAL B 1 59 ? 5.188 -5.578 -0.391 1 98 59 VAL B C 1
ATOM 2734 O O . VAL B 1 59 ? 4.426 -5.297 0.538 1 98 59 VAL B O 1
ATOM 2737 N N . GLU B 1 60 ? 6.395 -6.027 -0.202 1 97.44 60 GLU B N 1
ATOM 2738 C CA . GLU B 1 60 ? 6.926 -6.219 1.145 1 97.44 60 GLU B CA 1
ATOM 2739 C C . GLU B 1 60 ? 6.984 -4.895 1.907 1 97.44 60 GLU B C 1
ATOM 2741 O O . GLU B 1 60 ? 6.695 -4.852 3.105 1 97.44 60 GLU B O 1
ATOM 2746 N N . MET B 1 61 ? 7.367 -3.846 1.254 1 98 61 MET B N 1
ATOM 2747 C CA . MET B 1 61 ? 7.418 -2.525 1.875 1 98 61 MET B CA 1
ATOM 2748 C C . MET B 1 61 ? 6.023 -2.074 2.301 1 98 61 MET B C 1
ATOM 2750 O O . MET B 1 61 ? 5.852 -1.522 3.389 1 98 61 MET B O 1
ATOM 2754 N N . ILE B 1 62 ? 5.074 -2.275 1.459 1 97.88 62 ILE B N 1
ATOM 2755 C CA . ILE B 1 62 ? 3.699 -1.875 1.741 1 97.88 62 ILE B CA 1
ATOM 2756 C C . ILE B 1 62 ? 3.148 -2.701 2.9 1 97.88 62 ILE B C 1
ATOM 2758 O O . ILE B 1 62 ? 2.494 -2.164 3.799 1 97.88 62 ILE B O 1
ATOM 2762 N N . ASN B 1 63 ? 3.381 -4.043 2.869 1 98.38 63 ASN B N 1
ATOM 2763 C CA . ASN B 1 63 ? 2.973 -4.891 3.986 1 98.38 63 ASN B CA 1
ATOM 2764 C C . ASN B 1 63 ? 3.611 -4.434 5.297 1 98.38 63 ASN B C 1
ATOM 2766 O O . ASN B 1 63 ? 2.947 -4.387 6.332 1 98.38 63 ASN B O 1
ATOM 2770 N N . TRP B 1 64 ? 4.898 -4.113 5.227 1 98.44 64 TRP B N 1
ATOM 2771 C CA . TRP B 1 64 ? 5.633 -3.619 6.387 1 98.44 64 TRP B CA 1
ATOM 2772 C C . TRP B 1 64 ? 4.996 -2.344 6.93 1 98.44 64 TRP B C 1
ATOM 2774 O O . TRP B 1 64 ? 4.844 -2.188 8.148 1 98.44 64 TRP B O 1
ATOM 2784 N N . ALA B 1 65 ? 4.562 -1.421 6.086 1 98.38 65 ALA B N 1
ATOM 2785 C CA . ALA B 1 65 ? 3.891 -0.193 6.5 1 98.38 65 ALA B CA 1
ATOM 2786 C C . ALA B 1 65 ? 2.602 -0.503 7.254 1 98.38 65 ALA B C 1
ATOM 2788 O O . ALA B 1 65 ? 2.324 0.096 8.297 1 98.38 65 ALA B O 1
ATOM 2789 N N . GLY B 1 66 ? 1.806 -1.409 6.699 1 98.56 66 GLY B N 1
ATOM 2790 C CA . GLY B 1 66 ? 0.589 -1.813 7.387 1 98.56 66 GLY B CA 1
ATOM 2791 C C . GLY B 1 66 ? 0.85 -2.441 8.742 1 98.56 66 GLY B C 1
ATOM 2792 O O . GLY B 1 66 ? 0.147 -2.15 9.711 1 98.56 66 GLY B O 1
ATOM 2793 N N . GLN B 1 67 ? 1.83 -3.271 8.805 1 98.25 67 GLN B N 1
ATOM 2794 C CA . GLN B 1 67 ? 2.158 -3.979 10.031 1 98.25 67 GLN B CA 1
ATOM 2795 C C . GLN B 1 67 ? 2.615 -3.01 11.117 1 98.25 67 GLN B C 1
ATOM 2797 O O . GLN B 1 67 ? 2.369 -3.236 12.305 1 98.25 67 GLN B O 1
ATOM 2802 N N . MET B 1 68 ? 3.186 -1.888 10.703 1 97.06 68 MET B N 1
ATOM 2803 C CA . MET B 1 68 ? 3.691 -0.896 11.648 1 97.06 68 MET B CA 1
ATOM 2804 C C . MET B 1 68 ? 2.609 0.117 12 1 97.06 68 MET B C 1
ATOM 2806 O O . MET B 1 68 ? 2.773 0.906 12.938 1 97.06 68 MET B O 1
ATOM 2810 N N . SER B 1 69 ? 1.537 0.132 11.281 1 96.81 69 SER B N 1
ATOM 2811 C CA . SER B 1 69 ? 0.49 1.128 11.484 1 96.81 69 SER B CA 1
ATOM 2812 C C . SER B 1 69 ? -0.459 0.712 12.602 1 96.81 69 SER B C 1
ATOM 2814 O O . SER B 1 69 ? -0.833 -0.458 12.703 1 96.81 69 SER B O 1
ATOM 2816 N N . ASN B 1 70 ? -0.797 1.613 13.422 1 94.19 70 ASN B N 1
ATOM 2817 C CA . ASN B 1 70 ? -1.793 1.471 14.477 1 94.19 70 ASN B CA 1
ATOM 2818 C C . ASN B 1 70 ? -2.486 2.797 14.773 1 94.19 70 ASN B C 1
ATOM 2820 O O . ASN B 1 70 ? -2.512 3.693 13.93 1 94.19 70 ASN B O 1
ATOM 2824 N N . ASN B 1 71 ? -3.158 2.916 15.883 1 89.31 71 ASN B N 1
ATOM 2825 C CA . ASN B 1 71 ? -3.93 4.109 16.203 1 89.31 71 ASN B CA 1
ATOM 2826 C C . ASN B 1 71 ? -3.025 5.273 16.609 1 89.31 71 ASN B C 1
ATOM 2828 O O . ASN B 1 71 ? -3.473 6.418 16.672 1 89.31 71 ASN B O 1
ATOM 2832 N N . LYS B 1 72 ? -1.729 5.043 16.75 1 87.88 72 LYS B N 1
ATOM 2833 C CA . LYS B 1 72 ? -0.812 6.078 17.219 1 87.88 72 LYS B CA 1
ATOM 2834 C C . LYS B 1 72 ? 0.151 6.496 16.109 1 87.88 72 LYS B C 1
ATOM 2836 O O . LYS B 1 72 ? 0.792 7.547 16.203 1 87.88 72 LYS B O 1
ATOM 2841 N N . ARG B 1 73 ? 0.277 5.621 15.172 1 92.12 73 ARG B N 1
ATOM 2842 C CA . ARG B 1 73 ? 1.213 5.852 14.07 1 92.12 73 ARG B CA 1
ATOM 2843 C C . ARG B 1 73 ? 0.707 5.227 12.781 1 92.12 73 ARG B C 1
ATOM 2845 O O . ARG B 1 73 ? 0.527 4.008 12.703 1 92.12 73 ARG B O 1
ATOM 2852 N N . ASN B 1 74 ? 0.448 6.035 11.852 1 96.06 74 ASN B N 1
ATOM 2853 C CA . ASN B 1 74 ? 0.031 5.559 10.539 1 96.06 74 ASN B CA 1
ATOM 2854 C C . ASN B 1 74 ? 1.191 5.559 9.547 1 96.06 74 ASN B C 1
ATOM 2856 O O . ASN B 1 74 ? 1.384 6.527 8.812 1 96.06 74 ASN B O 1
ATOM 2860 N N . GLU B 1 75 ? 1.875 4.445 9.453 1 97.25 75 GLU B N 1
ATOM 2861 C CA . GLU B 1 75 ? 3.068 4.348 8.617 1 97.25 75 GLU B CA 1
ATOM 2862 C C . GLU B 1 75 ? 2.705 4.359 7.133 1 97.25 75 GLU B C 1
ATOM 2864 O O . GLU B 1 75 ? 3.479 4.84 6.301 1 97.25 75 GLU B O 1
ATOM 2869 N N . GLY B 1 76 ? 1.541 3.797 6.785 1 97.81 76 GLY B N 1
ATOM 2870 C CA . GLY B 1 76 ? 1.08 3.906 5.41 1 97.81 76 GLY B CA 1
ATOM 2871 C C . GLY B 1 76 ? 0.915 5.34 4.949 1 97.81 76 GLY B C 1
ATOM 2872 O O . GLY B 1 76 ? 1.271 5.68 3.818 1 97.81 76 GLY B O 1
ATOM 2873 N N . GLN B 1 77 ? 0.355 6.141 5.812 1 97.38 77 GLN B N 1
ATOM 2874 C CA . GLN B 1 77 ? 0.228 7.566 5.535 1 97.38 77 GLN B CA 1
ATOM 2875 C C . GLN B 1 77 ? 1.599 8.219 5.387 1 97.38 77 GLN B C 1
ATOM 2877 O O . GLN B 1 77 ? 1.806 9.039 4.488 1 97.38 77 GLN B O 1
ATOM 2882 N N . LEU B 1 78 ? 2.557 7.887 6.273 1 98 78 LEU B N 1
ATOM 2883 C CA . LEU B 1 78 ? 3.896 8.461 6.238 1 98 78 LEU B CA 1
ATOM 2884 C C . LEU B 1 78 ? 4.605 8.117 4.934 1 98 78 LEU B C 1
ATOM 2886 O O . LEU B 1 78 ? 5.32 8.953 4.371 1 98 78 LEU B O 1
ATOM 2890 N N . VAL B 1 79 ? 4.402 6.906 4.414 1 98.56 79 VAL B N 1
ATOM 2891 C CA . VAL B 1 79 ? 4.98 6.504 3.135 1 98.56 79 VAL B CA 1
ATOM 2892 C C . VAL B 1 79 ? 4.434 7.398 2.023 1 98.56 79 VAL B C 1
ATOM 2894 O O . VAL B 1 79 ? 5.184 7.824 1.138 1 98.56 79 VAL B O 1
ATOM 2897 N N . CYS B 1 80 ? 3.154 7.727 2.059 1 98.44 80 CYS B N 1
ATOM 2898 C CA . CYS B 1 80 ? 2.559 8.625 1.08 1 98.44 80 CYS B CA 1
ATOM 2899 C C . CYS B 1 80 ? 3.146 10.031 1.199 1 98.44 80 CYS B C 1
ATOM 2901 O O . CYS B 1 80 ? 3.369 10.703 0.191 1 98.44 80 CYS B O 1
ATOM 2903 N N . ASP B 1 81 ? 3.418 10.438 2.404 1 98.31 81 ASP B N 1
ATOM 2904 C CA . ASP B 1 81 ? 3.914 11.789 2.662 1 98.31 81 ASP B CA 1
ATOM 2905 C C . ASP B 1 81 ? 5.281 12 2.02 1 98.31 81 ASP B C 1
ATOM 2907 O O . ASP B 1 81 ? 5.547 13.055 1.444 1 98.31 81 ASP B O 1
ATOM 2911 N N . VAL B 1 82 ? 6.137 11 2.115 1 98.25 82 VAL B N 1
ATOM 2912 C CA . VAL B 1 82 ? 7.523 11.203 1.707 1 98.25 82 VAL B CA 1
ATOM 2913 C C . VAL B 1 82 ? 7.617 11.219 0.183 1 98.25 82 VAL B C 1
ATOM 2915 O O . VAL B 1 82 ? 8.633 11.633 -0.378 1 98.25 82 VAL B O 1
ATOM 2918 N N . ILE B 1 83 ? 6.523 10.797 -0.482 1 98.56 83 ILE B N 1
ATOM 2919 C CA . ILE B 1 83 ? 6.535 10.922 -1.936 1 98.56 83 ILE B CA 1
ATOM 2920 C C . ILE B 1 83 ? 5.586 12.039 -2.367 1 98.56 83 ILE B C 1
ATOM 2922 O O . ILE B 1 83 ? 5.203 12.117 -3.537 1 98.56 83 ILE B O 1
ATOM 2926 N N . GLY B 1 84 ? 5.141 12.867 -1.422 1 98.31 84 GLY B N 1
ATOM 2927 C CA . GLY B 1 84 ? 4.418 14.102 -1.71 1 98.31 84 GLY B CA 1
ATOM 2928 C C . GLY B 1 84 ? 2.955 13.875 -2.031 1 98.31 84 GLY B C 1
ATOM 2929 O O . GLY B 1 84 ? 2.25 14.797 -2.43 1 98.31 84 GLY B O 1
ATOM 2930 N N . LEU B 1 85 ? 2.473 12.625 -1.889 1 98.69 85 LEU B N 1
ATOM 2931 C CA . LEU B 1 85 ? 1.122 12.305 -2.34 1 98.69 85 LEU B CA 1
ATOM 2932 C C . LEU B 1 85 ? 0.079 12.992 -1.465 1 98.69 85 LEU B C 1
ATOM 2934 O O . LEU B 1 85 ? -0.907 13.523 -1.974 1 98.69 85 LEU B O 1
ATOM 2938 N N . GLU B 1 86 ? 0.233 12.938 -0.153 1 98.06 86 GLU B N 1
ATOM 2939 C CA . GLU B 1 86 ? -0.759 13.555 0.72 1 98.06 86 GLU B CA 1
ATOM 2940 C C . GLU B 1 86 ? -0.858 15.055 0.466 1 98.06 86 GLU B C 1
ATOM 2942 O O . GLU B 1 86 ? -1.955 15.617 0.467 1 98.06 86 GLU B O 1
ATOM 2947 N N . SER B 1 87 ? 0.303 15.734 0.273 1 97.38 87 SER B N 1
ATOM 2948 C CA . SER B 1 87 ? 0.295 17.156 -0.035 1 97.38 87 SER B CA 1
ATOM 2949 C C . SER B 1 87 ? -0.482 17.438 -1.315 1 97.38 87 SER B C 1
ATOM 2951 O O . SER B 1 87 ? -1.256 18.406 -1.379 1 97.38 87 SER B O 1
ATOM 2953 N N . LEU B 1 88 ? -0.293 16.641 -2.312 1 97.94 88 LEU B N 1
ATOM 2954 C CA . LEU B 1 88 ? -0.997 16.797 -3.578 1 97.94 88 LEU B CA 1
ATOM 2955 C C . LEU B 1 88 ? -2.498 16.609 -3.396 1 97.94 88 LEU B C 1
ATOM 2957 O O . LEU B 1 88 ? -3.297 17.406 -3.873 1 97.94 88 LEU B O 1
ATOM 2961 N N . VAL B 1 89 ? -2.879 15.539 -2.729 1 97.88 89 VAL B N 1
ATOM 2962 C CA . VAL B 1 89 ? -4.285 15.219 -2.52 1 97.88 89 VAL B CA 1
ATOM 2963 C C . VAL B 1 89 ? -4.949 16.328 -1.702 1 97.88 89 VAL B C 1
ATOM 2965 O O . VAL B 1 89 ? -6.098 16.703 -1.962 1 97.88 89 VAL B O 1
ATOM 2968 N N . ASP B 1 90 ? -4.25 16.812 -0.712 1 95.62 90 ASP B N 1
ATOM 2969 C CA . ASP B 1 90 ? -4.734 17.953 0.067 1 95.62 90 ASP B CA 1
ATOM 2970 C C . ASP B 1 90 ? -5.027 19.156 -0.832 1 95.62 90 ASP B C 1
ATOM 2972 O O . ASP B 1 90 ? -6.086 19.766 -0.722 1 95.62 90 ASP B O 1
ATOM 2976 N N . ASP B 1 91 ? -4.121 19.516 -1.653 1 94.56 91 ASP B N 1
ATOM 2977 C CA . ASP B 1 91 ? -4.285 20.625 -2.582 1 94.56 91 ASP B CA 1
ATOM 2978 C C . ASP B 1 91 ? -5.488 20.406 -3.496 1 94.56 91 ASP B C 1
ATOM 2980 O O . ASP B 1 91 ? -6.293 21.312 -3.707 1 94.56 91 ASP B O 1
ATOM 2984 N N . ILE B 1 92 ? -5.582 19.172 -4.066 1 95.06 92 ILE B N 1
ATOM 2985 C CA . ILE B 1 92 ? -6.684 18.844 -4.961 1 95.06 92 ILE B CA 1
ATOM 2986 C C . ILE B 1 92 ? -8.016 19.016 -4.23 1 95.06 92 ILE B C 1
ATOM 2988 O O . ILE B 1 92 ? -8.961 19.594 -4.781 1 95.06 92 ILE B O 1
ATOM 2992 N N . THR B 1 93 ? -8.07 18.578 -3.031 1 92.94 93 THR B N 1
ATOM 2993 C CA . THR B 1 93 ? -9.312 18.547 -2.258 1 92.94 93 THR B CA 1
ATOM 2994 C C . THR B 1 93 ? -9.773 19.969 -1.94 1 92.94 93 THR B C 1
ATOM 2996 O O . THR B 1 93 ? -10.977 20.25 -1.962 1 92.94 93 THR B O 1
ATOM 2999 N N . TYR B 1 94 ? -8.82 20.938 -1.764 1 87.88 94 TYR B N 1
ATOM 3000 C CA . TYR B 1 94 ? -9.234 22.203 -1.155 1 87.88 94 TYR B CA 1
ATOM 3001 C C . TYR B 1 94 ? -8.945 23.375 -2.084 1 87.88 94 TYR B C 1
ATOM 3003 O O . TYR B 1 94 ? -9.266 24.516 -1.761 1 87.88 94 TYR B O 1
ATOM 3011 N N . ARG B 1 95 ? -8.477 23.125 -3.268 1 86.75 95 ARG B N 1
ATOM 3012 C CA . ARG B 1 95 ? -8.031 24.188 -4.16 1 86.75 95 ARG B CA 1
ATOM 3013 C C . ARG B 1 95 ? -9.203 25.062 -4.598 1 86.75 95 ARG B C 1
ATOM 3015 O O . ARG B 1 95 ? -9.07 26.281 -4.73 1 86.75 95 ARG B O 1
ATOM 3022 N N . GLU B 1 96 ? -10.328 24.453 -4.824 1 80.31 96 GLU B N 1
ATOM 3023 C CA . GLU B 1 96 ? -11.461 25.25 -5.273 1 80.31 96 GLU B CA 1
ATOM 3024 C C . GLU B 1 96 ? -11.906 26.234 -4.195 1 80.31 96 GLU B C 1
ATOM 3026 O O . GLU B 1 96 ? -12.266 27.375 -4.5 1 80.31 96 GLU B O 1
ATOM 3031 N N . ALA B 1 97 ? -11.906 25.766 -3.018 1 79.94 97 ALA B N 1
ATOM 3032 C CA . ALA B 1 97 ? -12.289 26.625 -1.899 1 79.94 97 ALA B CA 1
ATOM 3033 C C . ALA B 1 97 ? -11.312 27.781 -1.733 1 79.94 97 ALA B C 1
ATOM 3035 O O . ALA B 1 97 ? -11.68 28.844 -1.225 1 79.94 97 ALA B O 1
ATOM 3036 N N . SER B 1 98 ? -10.133 27.625 -2.15 1 79.25 98 SER B N 1
ATOM 3037 C CA . SER B 1 98 ? -9.078 28.625 -1.977 1 79.25 98 SER B CA 1
ATOM 3038 C C . SER B 1 98 ? -9.164 29.719 -3.047 1 79.25 98 SER B C 1
ATOM 3040 O O . SER B 1 98 ? -8.508 30.75 -2.938 1 79.25 98 SER B O 1
ATOM 3042 N N . LYS B 1 99 ? -9.977 29.656 -4.066 1 81.19 99 LYS B N 1
ATOM 3043 C CA . LYS B 1 99 ? -10.055 30.578 -5.191 1 81.19 99 LYS B CA 1
ATOM 3044 C C . LYS B 1 99 ? -11.109 31.656 -4.949 1 81.19 99 LYS B C 1
ATOM 3046 O O . LYS B 1 99 ? -11.219 32.594 -5.723 1 81.19 99 LYS B O 1
ATOM 3051 N N . THR B 1 100 ? -11.664 31.578 -3.91 1 82.19 100 THR B N 1
ATOM 3052 C CA . THR B 1 100 ? -12.695 32.562 -3.633 1 82.19 100 THR B CA 1
ATOM 3053 C C . THR B 1 100 ? -12.062 33.906 -3.191 1 82.19 100 THR B C 1
ATOM 3055 O O . THR B 1 100 ? -10.867 33.938 -2.895 1 82.19 100 THR B O 1
ATOM 3058 N N . ASP B 1 101 ? -12.805 34.969 -3.215 1 85.06 101 ASP B N 1
ATOM 3059 C CA . ASP B 1 101 ? -12.344 36.312 -2.83 1 85.06 101 ASP B CA 1
ATOM 3060 C C . ASP B 1 101 ? -11.969 36.344 -1.351 1 85.06 101 ASP B C 1
ATOM 3062 O O . ASP B 1 101 ? -11.141 37.156 -0.939 1 85.06 101 ASP B O 1
ATOM 3066 N N . LYS B 1 102 ? -12.617 35.594 -0.559 1 90.69 102 LYS B N 1
ATOM 3067 C CA . LYS B 1 102 ? -12.352 35.469 0.871 1 90.69 102 LYS B CA 1
ATOM 3068 C C . LYS B 1 102 ? -12.055 34 1.254 1 90.69 102 LYS B C 1
ATOM 3070 O O . LYS B 1 102 ? -12.859 33.375 1.929 1 90.69 102 LYS B O 1
ATOM 3075 N N . PRO B 1 103 ? -10.906 33.562 0.956 1 90.88 103 PRO B N 1
ATOM 3076 C CA . PRO B 1 103 ? -10.602 32.125 1.146 1 90.88 103 PRO B CA 1
ATOM 3077 C C . PRO B 1 103 ? -10.43 31.766 2.617 1 90.88 103 PRO B C 1
ATOM 3079 O O . PRO B 1 103 ? -10.039 32.594 3.43 1 90.88 103 PRO B O 1
ATOM 3082 N N . PRO B 1 104 ? -10.789 30.5 2.916 1 94.25 104 PRO B N 1
ATOM 3083 C CA . PRO B 1 104 ? -10.445 30 4.246 1 94.25 104 PRO B CA 1
ATOM 3084 C C . PRO B 1 104 ? -8.938 29.859 4.449 1 94.25 104 PRO B C 1
ATOM 3086 O O . PRO B 1 104 ? -8.164 30 3.496 1 94.25 104 PRO B O 1
ATOM 3089 N N . THR B 1 105 ? -8.57 29.688 5.699 1 95.19 105 THR B N 1
ATOM 3090 C CA . THR B 1 105 ? -7.18 29.375 6.008 1 95.19 105 THR B CA 1
ATOM 3091 C C . THR B 1 105 ? -6.703 28.156 5.223 1 95.19 105 THR B C 1
ATOM 3093 O O . THR B 1 105 ? -7.449 27.188 5.062 1 95.19 105 THR B O 1
ATOM 3096 N N . SER B 1 106 ? -5.449 28.172 4.785 1 93.62 106 SER B N 1
ATOM 3097 C CA . SER B 1 106 ? -4.871 27.109 3.971 1 93.62 106 SER B CA 1
ATOM 3098 C C . SER B 1 106 ? -4.766 25.797 4.758 1 93.62 106 SER B C 1
ATOM 3100 O O . SER B 1 106 ? -4.422 25.812 5.941 1 93.62 106 SER B O 1
ATOM 3102 N N . SER B 1 107 ? -5.082 24.734 4.078 1 94.69 107 SER B N 1
ATOM 3103 C CA . SER B 1 107 ? -4.957 23.406 4.66 1 94.69 107 SER B CA 1
ATOM 3104 C C . SER B 1 107 ? -3.559 22.828 4.445 1 94.69 107 SER B C 1
ATOM 3106 O O . SER B 1 107 ? -2.795 23.344 3.625 1 94.69 107 SER B O 1
ATOM 3108 N N . ALA B 1 108 ? -3.145 21.859 5.188 1 94.81 108 ALA B N 1
ATOM 3109 C CA . ALA B 1 108 ? -1.938 21.047 5.051 1 94.81 108 ALA B CA 1
ATOM 3110 C C . ALA B 1 108 ? -2.199 19.594 5.473 1 94.81 108 ALA B C 1
ATOM 3112 O O . ALA B 1 108 ? -3.303 19.266 5.91 1 94.81 108 ALA B O 1
ATOM 3113 N N . ILE B 1 109 ? -1.23 18.781 5.34 1 94.38 109 ILE B N 1
ATOM 3114 C CA . ILE B 1 109 ? -1.393 17.344 5.543 1 94.38 109 ILE B CA 1
ATOM 3115 C C . ILE B 1 109 ? -1.712 17.062 7.008 1 94.38 109 ILE B C 1
ATOM 3117 O O . ILE B 1 109 ? -1.283 17.797 7.898 1 94.38 109 ILE B O 1
ATOM 3121 N N . LEU B 1 110 ? -2.449 16.047 7.316 1 92.56 110 LEU B N 1
ATOM 3122 C CA . LEU B 1 110 ? -2.742 15.539 8.648 1 92.56 110 LEU B CA 1
ATOM 3123 C C . LEU B 1 110 ? -1.481 15 9.312 1 92.56 110 LEU B C 1
ATOM 3125 O O . LEU B 1 110 ? -1.174 15.352 10.453 1 92.56 110 LEU B O 1
ATOM 3129 N N . GLY B 1 111 ? -0.754 14.188 8.578 1 89.75 111 GLY B N 1
ATOM 3130 C CA . GLY B 1 111 ? 0.436 13.523 9.094 1 89.75 111 GLY B CA 1
ATOM 3131 C C . GLY B 1 111 ? 0.131 12.242 9.844 1 89.75 111 GLY B C 1
ATOM 3132 O O . GLY B 1 111 ? -1.035 11.883 10.023 1 89.75 111 GLY B O 1
ATOM 3133 N N . PRO B 1 112 ? 1.116 11.625 10.352 1 91.38 112 PRO B N 1
ATOM 3134 C CA . PRO B 1 112 ? 0.974 10.234 10.789 1 91.38 112 PRO B CA 1
ATOM 3135 C C . PRO B 1 112 ? 0.669 10.117 12.281 1 91.38 112 PRO B C 1
ATOM 3137 O O . PRO B 1 112 ? 0.422 9.016 12.781 1 91.38 112 PRO B O 1
ATOM 3140 N N . PHE B 1 113 ? 0.632 11.258 13.062 1 93.75 113 PHE B N 1
ATOM 3141 C CA . PHE B 1 113 ? 0.666 11.086 14.508 1 93.75 113 PHE B CA 1
ATOM 3142 C C . PHE B 1 113 ? -0.535 11.766 15.164 1 93.75 113 PHE B C 1
ATOM 3144 O O . PHE B 1 113 ? -0.483 12.133 16.344 1 93.75 113 PHE B O 1
ATOM 3151 N N . TRP B 1 114 ? -1.584 12 14.492 1 93.06 114 TRP B N 1
ATOM 3152 C CA . TRP B 1 114 ? -2.814 12.5 15.094 1 93.06 114 TRP B CA 1
ATOM 3153 C C . TRP B 1 114 ? -3.484 11.414 15.938 1 93.06 114 TRP B C 1
ATOM 3155 O O . TRP B 1 114 ? -3.516 10.25 15.547 1 93.06 114 TRP B O 1
ATOM 3165 N N . ARG B 1 115 ? -4.043 11.867 17.047 1 92.25 115 ARG B N 1
ATOM 3166 C CA . ARG B 1 115 ? -4.852 11 17.906 1 92.25 115 ARG B CA 1
ATOM 3167 C C . ARG B 1 115 ? -6.234 11.602 18.141 1 92.25 115 ARG B C 1
ATOM 3169 O O . ARG B 1 115 ? -6.359 12.805 18.406 1 92.25 115 ARG B O 1
ATOM 3176 N N . ALA B 1 116 ? -7.188 10.758 18.125 1 89.19 116 ALA B N 1
ATOM 3177 C CA . ALA B 1 116 ? -8.562 11.234 18.25 1 89.19 116 ALA B CA 1
ATOM 3178 C C . ALA B 1 116 ? -8.938 11.469 19.719 1 89.19 116 ALA B C 1
ATOM 3180 O O . ALA B 1 116 ? -9.906 12.172 20.016 1 89.19 116 ALA B O 1
ATOM 3181 N N . ASP B 1 117 ? -8.195 10.938 20.625 1 92.75 117 ASP B N 1
ATOM 3182 C CA . ASP B 1 117 ? -8.617 10.922 22.016 1 92.75 117 ASP B CA 1
ATOM 3183 C C . ASP B 1 117 ? -7.914 12.023 22.812 1 92.75 117 ASP B C 1
ATOM 3185 O O . ASP B 1 117 ? -7.746 11.914 24.031 1 92.75 117 ASP B O 1
ATOM 3189 N N . ALA B 1 118 ? -7.441 13.062 22.109 1 94.5 118 ALA B N 1
ATOM 3190 C CA . ALA B 1 118 ? -6.855 14.195 22.812 1 94.5 118 ALA B CA 1
ATOM 3191 C C . ALA B 1 118 ? -7.859 14.82 23.781 1 94.5 118 ALA B C 1
ATOM 3193 O O . ALA B 1 118 ? -9.047 14.938 23.453 1 94.5 118 ALA B O 1
ATOM 3194 N N . PRO B 1 119 ? -7.461 15.227 24.969 1 97.5 119 PRO B N 1
ATOM 3195 C CA . PRO B 1 119 ? -8.383 15.789 25.969 1 97.5 119 PRO B CA 1
ATOM 3196 C C . PRO B 1 119 ? -8.812 17.219 25.625 1 97.5 119 PRO B C 1
ATOM 3198 O O . PRO B 1 119 ? -8.016 17.984 25.094 1 97.5 119 PRO B O 1
ATOM 3201 N N . ILE B 1 120 ? -10.023 17.547 26 1 98.31 120 ILE B N 1
ATOM 3202 C CA . ILE B 1 120 ? -10.461 18.938 25.969 1 98.31 120 ILE B CA 1
ATOM 3203 C C . ILE B 1 120 ? -9.898 19.688 27.188 1 98.31 120 ILE B C 1
ATOM 3205 O O . ILE B 1 120 ? -10 19.203 28.312 1 98.31 120 ILE B O 1
ATOM 3209 N N . ARG B 1 121 ? -9.266 20.781 26.969 1 98.38 121 ARG B N 1
ATOM 3210 C CA . ARG B 1 121 ? -8.664 21.609 28 1 98.38 121 ARG B CA 1
ATOM 3211 C C . ARG B 1 121 ? -9.266 23 28 1 98.38 121 ARG B C 1
ATOM 3213 O O . ARG B 1 121 ? -9.797 23.453 27 1 98.38 121 ARG B O 1
ATOM 3220 N N . GLU B 1 122 ? -9.148 23.688 29.125 1 98.38 122 GLU B N 1
ATOM 3221 C CA . GLU B 1 122 ? -9.68 25.047 29.234 1 98.38 122 GLU B CA 1
ATOM 3222 C C . GLU B 1 122 ? -8.766 26.047 28.516 1 98.38 122 GLU B C 1
ATOM 3224 O O . GLU B 1 122 ? -7.543 25.922 28.578 1 98.38 122 GLU B O 1
ATOM 3229 N N . ASN B 1 123 ? -9.367 27.016 27.891 1 98.62 123 ASN B N 1
ATOM 3230 C CA . ASN B 1 123 ? -8.57 28.094 27.312 1 98.62 123 ASN B CA 1
ATOM 3231 C C . ASN B 1 123 ? -7.66 28.734 28.344 1 98.62 123 ASN B C 1
ATOM 3233 O O . ASN B 1 123 ? -8.062 28.938 29.5 1 98.62 123 ASN B O 1
ATOM 3237 N N . GLY B 1 124 ? -6.488 29.047 27.906 1 98.19 124 GLY B N 1
ATOM 3238 C CA . GLY B 1 124 ? -5.539 29.703 28.797 1 98.19 124 GLY B CA 1
ATOM 3239 C C . GLY B 1 124 ? -4.691 28.719 29.594 1 98.19 124 GLY B C 1
ATOM 3240 O O . GLY B 1 124 ? -3.793 29.125 30.328 1 98.19 124 GLY B O 1
ATOM 3241 N N . THR B 1 125 ? -4.941 27.484 29.422 1 98.31 125 THR B N 1
ATOM 3242 C CA . THR B 1 125 ? -4.137 26.484 30.109 1 98.31 125 THR B CA 1
ATOM 3243 C C . THR B 1 125 ? -3.02 25.969 29.203 1 98.31 125 THR B C 1
ATOM 3245 O O . THR B 1 125 ? -2.709 26.578 28.188 1 98.31 125 THR B O 1
ATOM 3248 N N . THR B 1 126 ? -2.348 24.891 29.672 1 98.31 126 THR B N 1
ATOM 3249 C CA . THR B 1 126 ? -1.118 24.484 29 1 98.31 126 THR B CA 1
ATOM 3250 C C . THR B 1 126 ? -1.259 23.078 28.406 1 98.31 126 THR B C 1
ATOM 3252 O O . THR B 1 126 ? -2.043 22.266 28.906 1 98.31 126 THR B O 1
ATOM 3255 N N . ILE B 1 127 ? -0.512 22.844 27.297 1 98.38 127 ILE B N 1
ATOM 3256 C CA . ILE B 1 127 ? -0.362 21.484 26.797 1 98.38 127 ILE B CA 1
ATOM 3257 C C . ILE B 1 127 ? 1.067 21 27.031 1 98.38 127 ILE B C 1
ATOM 3259 O O . ILE B 1 127 ? 1.419 19.875 26.672 1 98.38 127 ILE B O 1
ATOM 3263 N N . THR B 1 128 ? 1.928 21.828 27.562 1 97.81 128 THR B N 1
ATOM 3264 C CA . THR B 1 128 ? 3.303 21.406 27.828 1 97.81 128 THR B CA 1
ATOM 3265 C C . THR B 1 128 ? 3.48 20.984 29.281 1 97.81 128 THR B C 1
ATOM 3267 O O . THR B 1 128 ? 3.307 21.797 30.188 1 97.81 128 THR B O 1
ATOM 3270 N N . PHE B 1 129 ? 3.781 19.719 29.422 1 95.88 129 PHE B N 1
ATOM 3271 C CA . PHE B 1 129 ? 3.984 19.141 30.75 1 95.88 129 PHE B CA 1
ATOM 3272 C C . PHE B 1 129 ? 5.383 18.547 30.875 1 95.88 129 PHE B C 1
ATOM 3274 O O . PHE B 1 129 ? 5.922 18 29.906 1 95.88 129 PHE B O 1
ATOM 3281 N N . ASN B 1 130 ? 5.98 18.531 32.031 1 91.56 130 ASN B N 1
ATOM 3282 C CA . ASN B 1 130 ? 7.371 18.125 32.219 1 91.56 130 ASN B CA 1
ATOM 3283 C C . ASN B 1 130 ? 8.266 18.719 31.125 1 91.56 130 ASN B C 1
ATOM 3285 O O . ASN B 1 130 ? 8.984 17.984 30.438 1 91.56 130 ASN B O 1
ATOM 3289 N N . THR B 1 131 ? 8.109 19.969 30.938 1 93.62 131 THR B N 1
ATOM 3290 C CA . THR B 1 131 ? 8.766 20.688 29.859 1 93.62 131 THR B CA 1
ATOM 3291 C C . THR B 1 131 ? 10.281 20.578 29.969 1 93.62 131 THR B C 1
ATOM 3293 O O . THR B 1 131 ? 10.859 20.891 31.016 1 93.62 131 THR B O 1
ATOM 3296 N N . PRO B 1 132 ? 10.844 20.125 28.906 1 96.19 132 PRO B N 1
ATOM 3297 C CA . PRO B 1 132 ? 12.305 20.031 28.938 1 96.19 132 PRO B CA 1
ATOM 3298 C C . PRO B 1 132 ? 12.984 21.375 29.156 1 96.19 132 PRO B C 1
ATOM 3300 O O . PRO B 1 132 ? 12.43 22.422 28.781 1 96.19 132 PRO B O 1
ATOM 3303 N N . LYS B 1 133 ? 14.219 21.312 29.656 1 95.31 133 LYS B N 1
ATOM 3304 C CA . LYS B 1 133 ? 14.961 22.516 30 1 95.31 133 LYS B CA 1
ATOM 3305 C C . LYS B 1 133 ? 15.188 23.375 28.75 1 95.31 133 LYS B C 1
ATOM 3307 O O . LYS B 1 133 ? 15.242 24.609 28.859 1 95.31 133 LYS B O 1
ATOM 3312 N N . ASP B 1 134 ? 15.312 22.797 27.641 1 96.75 134 ASP B N 1
ATOM 3313 C CA . ASP B 1 134 ? 15.594 23.531 26.406 1 96.75 134 ASP B CA 1
ATOM 3314 C C . ASP B 1 134 ? 14.297 23.922 25.703 1 96.75 134 ASP B C 1
ATOM 3316 O O . ASP B 1 134 ? 14.336 24.5 24.609 1 96.75 134 ASP B O 1
ATOM 3320 N N . GLY B 1 135 ? 13.211 23.625 26.297 1 97.75 135 GLY B N 1
ATOM 3321 C CA . GLY B 1 135 ? 11.938 24.031 25.719 1 97.75 135 GLY B CA 1
ATOM 3322 C C . GLY B 1 135 ? 11.648 25.5 25.875 1 97.75 135 GLY B C 1
ATOM 3323 O O . GLY B 1 135 ? 11.883 26.078 26.953 1 97.75 135 GLY B O 1
ATOM 3324 N N . LEU B 1 136 ? 11.227 26.141 24.828 1 97.88 136 LEU B N 1
ATOM 3325 C CA . LEU B 1 136 ? 10.805 27.547 24.859 1 97.88 136 LEU B CA 1
ATOM 3326 C C . LEU B 1 136 ? 9.289 27.656 24.844 1 97.88 136 LEU B C 1
ATOM 3328 O O . LEU B 1 136 ? 8.648 27.375 23.828 1 97.88 136 LEU B O 1
ATOM 3332 N N . VAL B 1 137 ? 8.734 28.078 25.938 1 98.44 137 VAL B N 1
ATOM 3333 C CA . VAL B 1 137 ? 7.277 28.109 26.062 1 98.44 137 VAL B CA 1
ATOM 3334 C C . VAL B 1 137 ? 6.719 29.312 25.312 1 98.44 137 VAL B C 1
ATOM 3336 O O . VAL B 1 137 ? 7.289 30.406 25.359 1 98.44 137 VAL B O 1
ATOM 3339 N N . ALA B 1 138 ? 5.66 29.109 24.625 1 98.75 138 ALA B N 1
ATOM 3340 C CA . ALA B 1 138 ? 4.945 30.141 23.859 1 98.75 138 ALA B CA 1
ATOM 3341 C C . ALA B 1 138 ? 3.469 30.172 24.25 1 98.75 138 ALA B C 1
ATOM 3343 O O . ALA B 1 138 ? 2.875 29.141 24.578 1 98.75 138 ALA B O 1
ATOM 3344 N N . TYR B 1 139 ? 2.969 31.344 24.25 1 98.81 139 TYR B N 1
ATOM 3345 C CA . TYR B 1 139 ? 1.528 31.547 24.375 1 98.81 139 TYR B CA 1
ATOM 3346 C C . TYR B 1 139 ? 0.88 31.672 23 1 98.81 139 TYR B C 1
ATOM 3348 O O . TYR B 1 139 ? 1.122 32.656 22.266 1 98.81 139 TYR B O 1
ATOM 3356 N N . MET B 1 140 ? 0.094 30.672 22.578 1 98.88 140 MET B N 1
ATOM 3357 C CA . MET B 1 140 ? -0.612 30.672 21.297 1 98.88 140 MET B CA 1
ATOM 3358 C C . MET B 1 140 ? -2.082 31.031 21.5 1 98.88 140 MET B C 1
ATOM 3360 O O . MET B 1 140 ? -2.729 30.547 22.422 1 98.88 140 MET B O 1
ATOM 3364 N N . HIS B 1 141 ? -2.537 31.922 20.688 1 98.81 141 HIS B N 1
ATOM 3365 C CA . HIS B 1 141 ? -3.92 32.375 20.781 1 98.81 141 HIS B CA 1
ATOM 3366 C C . HIS B 1 141 ? -4.422 32.875 19.438 1 98.81 141 HIS B C 1
ATOM 3368 O O . HIS B 1 141 ? -3.629 33.125 18.516 1 98.81 141 HIS B O 1
ATOM 3374 N N . GLY B 1 142 ? -5.715 32.969 19.281 1 98.75 142 GLY B N 1
ATOM 3375 C CA . GLY B 1 142 ? -6.316 33.469 18.062 1 98.75 142 GLY B CA 1
ATOM 3376 C C . GLY B 1 142 ? -7.832 33.375 18.062 1 98.75 142 GLY B C 1
ATOM 3377 O O . GLY B 1 142 ? -8.445 33.188 19.109 1 98.75 142 GLY B O 1
ATOM 3378 N N . GLN B 1 143 ? -8.352 33.719 16.969 1 98.81 143 GLN B N 1
ATOM 3379 C CA . GLN B 1 143 ? -9.797 33.719 16.766 1 98.81 143 GLN B CA 1
ATOM 3380 C C . GLN B 1 143 ? -10.172 32.875 15.547 1 98.81 143 GLN B C 1
ATOM 3382 O O . GLN B 1 143 ? -9.484 32.906 14.523 1 98.81 143 GLN B O 1
ATOM 3387 N N . VAL B 1 144 ? -11.234 32.094 15.672 1 98.88 144 VAL B N 1
ATOM 3388 C CA . VAL B 1 144 ? -11.805 31.344 14.539 1 98.88 144 VAL B CA 1
ATOM 3389 C C . VAL B 1 144 ? -13.016 32.094 14 1 98.88 144 VAL B C 1
ATOM 3391 O O . VAL B 1 144 ? -13.93 32.438 14.75 1 98.88 144 VAL B O 1
ATOM 3394 N N . THR B 1 145 ? -13 32.375 12.734 1 98.62 145 THR B N 1
ATOM 3395 C CA . THR B 1 145 ? -14.078 33.156 12.125 1 98.62 145 THR B CA 1
ATOM 3396 C C . THR B 1 145 ? -14.562 32.469 10.844 1 98.62 145 THR B C 1
ATOM 3398 O O . THR B 1 145 ? -13.906 31.578 10.312 1 98.62 145 THR B O 1
ATOM 3401 N N . ASP B 1 146 ? -15.758 32.906 10.422 1 97.75 146 ASP B N 1
ATOM 3402 C CA . ASP B 1 146 ? -16.281 32.562 9.109 1 97.75 146 ASP B CA 1
ATOM 3403 C C . ASP B 1 146 ? -15.508 33.25 8 1 97.75 146 ASP B C 1
ATOM 3405 O O . ASP B 1 146 ? -15.344 34.469 8.039 1 97.75 146 ASP B O 1
ATOM 3409 N N . ALA B 1 147 ? -15.125 32.531 7.035 1 96.12 147 ALA B N 1
ATOM 3410 C CA . ALA B 1 147 ? -14.273 33.094 5.988 1 96.12 147 ALA B CA 1
ATOM 3411 C C . ALA B 1 147 ? -15.023 34.156 5.184 1 96.12 147 ALA B C 1
ATOM 3413 O O . ALA B 1 147 ? -14.445 35.156 4.773 1 96.12 147 ALA B O 1
ATOM 3414 N N . GLU B 1 148 ? -16.234 34 4.969 1 94.31 148 GLU B N 1
ATOM 3415 C CA . GLU B 1 148 ? -17.031 34.906 4.125 1 94.31 148 GLU B CA 1
ATOM 3416 C C . GLU B 1 148 ? -17.484 36.125 4.902 1 94.31 148 GLU B C 1
ATOM 3418 O O . GLU B 1 148 ? -17.328 37.281 4.438 1 94.31 148 GLU B O 1
ATOM 3423 N N . THR B 1 149 ? -17.984 35.969 6.078 1 96.25 149 THR B N 1
ATOM 3424 C CA . THR B 1 149 ? -18.656 37.062 6.797 1 96.25 149 THR B CA 1
ATOM 3425 C C . THR B 1 149 ? -17.703 37.719 7.789 1 96.25 149 THR B C 1
ATOM 3427 O O . THR B 1 149 ? -17.953 38.844 8.234 1 96.25 149 THR B O 1
ATOM 3430 N N . GLY B 1 150 ? -16.766 36.906 8.281 1 97.12 150 GLY B N 1
ATOM 3431 C CA . GLY B 1 150 ? -15.859 37.406 9.305 1 97.12 150 GLY B CA 1
ATOM 3432 C C . GLY B 1 150 ? -16.406 37.281 10.711 1 97.12 150 GLY B C 1
ATOM 3433 O O . GLY B 1 150 ? -15.758 37.688 11.68 1 97.12 150 GLY B O 1
ATOM 3434 N N . LYS B 1 151 ? -17.531 36.719 10.82 1 98 151 LYS B N 1
ATOM 3435 C CA . LYS B 1 151 ? -18.156 36.562 12.133 1 98 151 LYS B CA 1
ATOM 3436 C C . LYS B 1 151 ? -17.438 35.5 12.961 1 98 151 LYS B C 1
ATOM 3438 O O . LYS B 1 151 ? -17.016 34.469 12.438 1 98 151 LYS B O 1
ATOM 3443 N N . PRO B 1 152 ? -17.375 35.812 14.289 1 98.56 152 PRO B N 1
ATOM 3444 C CA . PRO B 1 152 ? -16.766 34.781 15.148 1 98.56 152 PRO B CA 1
ATOM 3445 C C . PRO B 1 152 ? -17.547 33.469 15.18 1 98.56 152 PRO B C 1
ATOM 3447 O O . PRO B 1 152 ? -18.781 33.5 15.109 1 98.56 152 PRO B O 1
ATOM 3450 N N . LEU B 1 153 ? -16.844 32.375 15.328 1 98.62 153 LEU B N 1
ATOM 3451 C CA . LEU B 1 153 ? -17.469 31.047 15.453 1 98.62 153 LEU B CA 1
ATOM 3452 C C . LEU B 1 153 ? -17.266 30.484 16.859 1 98.62 153 LEU B C 1
ATOM 3454 O O . LEU B 1 153 ? -16.203 29.938 17.172 1 98.62 153 LEU B O 1
ATOM 3458 N N . PRO B 1 154 ? -18.297 30.562 17.719 1 98.44 154 PRO B N 1
ATOM 3459 C CA . PRO B 1 154 ? -18.219 29.984 19.062 1 98.44 154 PRO B CA 1
ATOM 3460 C C . PRO B 1 154 ? -18.328 28.469 19.047 1 98.44 154 PRO B C 1
ATOM 3462 O O . PRO B 1 154 ? -18.766 27.875 18.047 1 98.44 154 PRO B O 1
ATOM 3465 N N . ASN B 1 155 ? -17.906 27.828 20.078 1 98.44 155 ASN B N 1
ATOM 3466 C CA . ASN B 1 155 ? -18.031 26.391 20.297 1 98.44 155 ASN B CA 1
ATOM 3467 C C . ASN B 1 155 ? -17.312 25.609 19.203 1 98.44 155 ASN B C 1
ATOM 3469 O O . ASN B 1 155 ? -17.797 24.562 18.766 1 98.44 155 ASN B O 1
ATOM 3473 N N . THR B 1 156 ? -16.281 26.203 18.656 1 98.75 156 THR B N 1
ATOM 3474 C CA . THR B 1 156 ? -15.445 25.562 17.656 1 98.75 156 THR B CA 1
ATOM 3475 C C . THR B 1 156 ? -14.281 24.828 18.312 1 98.75 156 THR B C 1
ATOM 3477 O O . THR B 1 156 ? -13.609 25.375 19.188 1 98.75 156 THR B O 1
ATOM 3480 N N . SER B 1 157 ? -14.031 23.609 17.875 1 98.75 157 SER B N 1
ATOM 3481 C CA . SER B 1 157 ? -12.93 22.797 18.406 1 98.75 157 SER B CA 1
ATOM 3482 C C . SER B 1 157 ? -11.617 23.156 17.719 1 98.75 157 SER B C 1
ATOM 3484 O O . SER B 1 157 ? -11.531 23.156 16.484 1 98.75 157 SER B O 1
ATOM 3486 N N . VAL B 1 158 ? -10.609 23.484 18.484 1 98.81 158 VAL B N 1
ATOM 3487 C CA . VAL B 1 158 ? -9.227 23.656 18.031 1 98.81 158 VAL B CA 1
ATOM 3488 C C . VAL B 1 158 ? -8.352 22.547 18.609 1 98.81 158 VAL B C 1
ATOM 3490 O O . VAL B 1 158 ? -7.887 22.641 19.75 1 98.81 158 VAL B O 1
ATOM 3493 N N . ASP B 1 159 ? -8.102 21.516 17.797 1 98.69 159 ASP B N 1
ATOM 3494 C CA . ASP B 1 159 ? -7.273 20.359 18.141 1 98.69 159 ASP B CA 1
ATOM 3495 C C . ASP B 1 159 ? -5.812 20.609 17.766 1 98.69 159 ASP B C 1
ATOM 3497 O O . ASP B 1 159 ? -5.5 20.844 16.594 1 98.69 159 ASP B O 1
ATOM 3501 N N . VAL B 1 160 ? -4.934 20.562 18.75 1 98.69 160 VAL B N 1
ATOM 3502 C CA . VAL B 1 160 ? -3.543 20.938 18.516 1 98.69 160 VAL B CA 1
ATOM 3503 C C . VAL B 1 160 ? -2.613 19.828 19 1 98.69 160 VAL B C 1
ATOM 3505 O O . VAL B 1 160 ? -2.887 19.188 20.016 1 98.69 160 VAL B O 1
ATOM 3508 N N . TRP B 1 161 ? -1.524 19.562 18.266 1 98.31 161 TRP B N 1
ATOM 3509 C CA . TRP B 1 161 ? -0.468 18.672 18.734 1 98.31 161 TRP B CA 1
ATOM 3510 C C . TRP B 1 161 ? 0.871 19.031 18.109 1 98.31 161 TRP B C 1
ATOM 3512 O O . TRP B 1 161 ? 0.915 19.609 17.016 1 98.31 161 TRP B O 1
ATOM 3522 N N . GLN B 1 162 ? 1.913 18.766 18.781 1 98.38 162 GLN B N 1
ATOM 3523 C CA . GLN B 1 162 ? 3.27 19.016 18.297 1 98.38 162 GLN B CA 1
ATOM 3524 C C . GLN B 1 162 ? 4.27 18.078 18.953 1 98.38 162 GLN B C 1
ATOM 3526 O O . GLN B 1 162 ? 3.941 17.391 19.938 1 98.38 162 GLN B O 1
ATOM 3531 N N . ALA B 1 163 ? 5.453 18.016 18.406 1 97.25 163 ALA B N 1
ATOM 3532 C CA . ALA B 1 163 ? 6.551 17.234 18.969 1 97.25 163 ALA B CA 1
ATOM 3533 C C . ALA B 1 163 ? 7.258 18.016 20.078 1 97.25 163 ALA B C 1
ATOM 3535 O O . ALA B 1 163 ? 7.16 19.234 20.141 1 97.25 163 ALA B O 1
ATOM 3536 N N . SER B 1 164 ? 7.953 17.297 20.922 1 97.75 164 SER B N 1
ATOM 3537 C CA . SER B 1 164 ? 8.812 17.891 21.938 1 97.75 164 SER B CA 1
ATOM 3538 C C . SER B 1 164 ? 10.172 18.266 21.344 1 97.75 164 SER B C 1
ATOM 3540 O O . SER B 1 164 ? 10.398 18.125 20.141 1 97.75 164 SER B O 1
ATOM 3542 N N . THR B 1 165 ? 11.055 18.797 22.203 1 96.88 165 THR B N 1
ATOM 3543 C CA . THR B 1 165 ? 12.336 19.328 21.75 1 96.88 165 THR B CA 1
ATOM 3544 C C . THR B 1 165 ? 13.25 18.188 21.281 1 96.88 165 THR B C 1
ATOM 3546 O O . THR B 1 165 ? 14.195 18.422 20.516 1 96.88 165 THR B O 1
ATOM 3549 N N . ASN B 1 166 ? 12.969 16.922 21.719 1 95.94 166 ASN B N 1
ATOM 3550 C CA . ASN B 1 166 ? 13.75 15.781 21.25 1 95.94 166 ASN B CA 1
ATOM 3551 C C . ASN B 1 166 ? 13.234 15.266 19.906 1 95.94 166 ASN B C 1
ATOM 3553 O O . ASN B 1 166 ? 13.719 14.25 19.406 1 95.94 166 ASN B O 1
ATOM 3557 N N . GLY B 1 167 ? 12.164 15.938 19.453 1 95.75 167 GLY B N 1
ATOM 3558 C CA . GLY B 1 167 ? 11.656 15.617 18.125 1 95.75 167 GLY B CA 1
ATOM 3559 C C . GLY B 1 167 ? 10.625 14.508 18.141 1 95.75 167 GLY B C 1
ATOM 3560 O O . GLY B 1 167 ? 10.164 14.078 17.078 1 95.75 167 GLY B O 1
ATOM 3561 N N . LEU B 1 168 ? 10.227 14.102 19.328 1 96.19 168 LEU B N 1
ATOM 3562 C CA . LEU B 1 168 ? 9.289 12.984 19.422 1 96.19 168 LEU B CA 1
ATOM 3563 C C . LEU B 1 168 ? 7.926 13.461 19.906 1 96.19 168 LEU B C 1
ATOM 3565 O O . LEU B 1 168 ? 7.848 14.32 20.797 1 96.19 168 LEU B O 1
ATOM 3569 N N . TYR B 1 169 ? 6.922 12.938 19.25 1 96.44 169 TYR B N 1
ATOM 3570 C CA . TYR B 1 169 ? 5.594 13.055 19.844 1 96.44 169 TYR B CA 1
ATOM 3571 C C . TYR B 1 169 ? 5.465 12.172 21.078 1 96.44 169 TYR B C 1
ATOM 3573 O O . TYR B 1 169 ? 6.215 11.211 21.25 1 96.44 169 TYR B O 1
ATOM 3581 N N . GLU B 1 170 ? 4.504 12.523 21.859 1 95.69 170 GLU B N 1
ATOM 3582 C CA . GLU B 1 170 ? 4.402 11.805 23.125 1 95.69 170 GLU B CA 1
ATOM 3583 C C . GLU B 1 170 ? 4.133 10.32 22.906 1 95.69 170 GLU B C 1
ATOM 3585 O O . GLU B 1 170 ? 4.617 9.469 23.656 1 95.69 170 GLU B O 1
ATOM 3590 N N . GLN B 1 171 ? 3.408 9.906 21.906 1 92.19 171 GLN B N 1
ATOM 3591 C CA . GLN B 1 171 ? 3.062 8.508 21.641 1 92.19 171 GLN B CA 1
ATOM 3592 C C . GLN B 1 171 ? 4.273 7.73 21.141 1 92.19 171 GLN B C 1
ATOM 3594 O O . GLN B 1 171 ? 4.215 6.508 20.984 1 92.19 171 GLN B O 1
ATOM 3599 N N . GLN B 1 172 ? 5.387 8.383 20.922 1 92.5 172 GLN B N 1
ATOM 3600 C CA . GLN B 1 172 ? 6.648 7.758 20.531 1 92.5 172 GLN B CA 1
ATOM 3601 C C . GLN B 1 172 ? 7.621 7.691 21.703 1 92.5 172 GLN B C 1
ATOM 3603 O O . GLN B 1 172 ? 8.711 7.125 21.578 1 92.5 172 GLN B O 1
ATOM 3608 N N . ASP B 1 173 ? 7.309 8.336 22.766 1 94 173 ASP B N 1
ATOM 3609 C CA . ASP B 1 173 ? 8.258 8.57 23.859 1 94 173 ASP B CA 1
ATOM 3610 C C . ASP B 1 173 ? 7.637 8.234 25.203 1 94 173 ASP B C 1
ATOM 3612 O O . ASP B 1 173 ? 6.875 9.023 25.766 1 94 173 ASP B O 1
ATOM 3616 N N . ASP B 1 174 ? 8.102 7.238 25.797 1 93.06 174 ASP B N 1
ATOM 3617 C CA . ASP B 1 174 ? 7.555 6.77 27.062 1 93.06 174 ASP B CA 1
ATOM 3618 C C . ASP B 1 174 ? 7.867 7.746 28.188 1 93.06 174 ASP B C 1
ATOM 3620 O O . ASP B 1 174 ? 7.238 7.699 29.25 1 93.06 174 ASP B O 1
ATOM 3624 N N . ASP B 1 175 ? 8.789 8.578 28 1 94.62 175 ASP B N 1
ATOM 3625 C CA . ASP B 1 175 ? 9.18 9.523 29.047 1 94.62 175 ASP B CA 1
ATOM 3626 C C . ASP B 1 175 ? 8.227 10.719 29.078 1 94.62 175 ASP B C 1
ATOM 3628 O O . ASP B 1 175 ? 8.234 11.484 30.047 1 94.62 175 ASP B O 1
ATOM 3632 N N . GLN B 1 176 ? 7.434 10.914 28.078 1 96 176 GLN B N 1
ATOM 3633 C CA . GLN B 1 176 ? 6.43 11.969 28.062 1 96 176 GLN B CA 1
ATOM 3634 C C . GLN B 1 176 ? 5.109 11.484 28.641 1 96 176 GLN B C 1
ATOM 3636 O O . GLN B 1 176 ? 4.699 10.344 28.406 1 96 176 GLN B O 1
ATOM 3641 N N . ILE B 1 177 ? 4.523 12.32 29.406 1 95.25 177 ILE B N 1
ATOM 3642 C CA . ILE B 1 177 ? 3.232 11.945 29.969 1 95.25 177 ILE B CA 1
ATOM 3643 C C . ILE B 1 177 ? 2.193 11.852 28.844 1 95.25 177 ILE B C 1
ATOM 3645 O O . ILE B 1 177 ? 2.314 12.516 27.812 1 95.25 177 ILE B O 1
ATOM 3649 N N . ASP B 1 178 ? 1.175 11.062 29.062 1 95.5 178 ASP B N 1
ATOM 3650 C CA . ASP B 1 178 ? 0.124 10.867 28.078 1 95.5 178 ASP B CA 1
ATOM 3651 C C . ASP B 1 178 ? -0.513 12.195 27.672 1 95.5 178 ASP B C 1
ATOM 3653 O O . ASP B 1 178 ? -0.83 13.023 28.531 1 95.5 178 ASP B O 1
ATOM 3657 N N . CYS B 1 179 ? -0.576 12.5 26.391 1 96.5 179 CYS B N 1
ATOM 3658 C CA . CYS B 1 179 ? -1.173 13.68 25.766 1 96.5 179 CYS B CA 1
ATOM 3659 C C . CYS B 1 179 ? -0.355 14.93 26.062 1 96.5 179 CYS B C 1
ATOM 3661 O O . CYS B 1 179 ? -0.886 16.047 26.047 1 96.5 179 CYS B O 1
ATOM 3663 N N . ASN B 1 180 ? 0.908 14.719 26.438 1 98 180 ASN B N 1
ATOM 3664 C CA . ASN B 1 180 ? 1.81 15.867 26.422 1 98 180 ASN B CA 1
ATOM 3665 C C . ASN B 1 180 ? 1.851 16.531 25.047 1 98 180 ASN B C 1
ATOM 3667 O O . ASN B 1 180 ? 1.938 15.852 24.031 1 98 180 ASN B O 1
ATOM 3671 N N . LEU B 1 181 ? 1.737 17.891 25.047 1 98.31 181 LEU B N 1
ATOM 3672 C CA . LEU B 1 181 ? 1.814 18.703 23.859 1 98.31 181 LEU B CA 1
ATOM 3673 C C . LEU B 1 181 ? 0.677 18.375 22.891 1 98.31 181 LEU B C 1
ATOM 3675 O O . LEU B 1 181 ? 0.852 18.438 21.672 1 98.31 181 LEU B O 1
ATOM 3679 N N . ARG B 1 182 ? -0.404 17.969 23.438 1 97.81 182 ARG B N 1
ATOM 3680 C CA . ARG B 1 182 ? -1.647 17.688 22.719 1 97.81 182 ARG B CA 1
ATOM 3681 C C . ARG B 1 182 ? -2.854 18.172 23.516 1 97.81 182 ARG B C 1
ATOM 3683 O O . ARG B 1 182 ? -2.896 18.031 24.75 1 97.81 182 ARG B O 1
ATOM 3690 N N . GLY B 1 183 ? -3.869 18.766 22.812 1 98.25 183 GLY B N 1
ATOM 3691 C CA . GLY B 1 183 ? -5.102 19.188 23.469 1 98.25 183 GLY B CA 1
ATOM 3692 C C . GLY B 1 183 ? -6.105 19.797 22.516 1 98.25 183 GLY B C 1
ATOM 3693 O O . GLY B 1 183 ? -5.742 20.25 21.438 1 98.25 183 GLY B O 1
ATOM 3694 N N . LYS B 1 184 ? -7.309 19.703 22.984 1 98.62 184 LYS B N 1
ATOM 3695 C CA . LYS B 1 184 ? -8.398 20.375 22.266 1 98.62 184 LYS B CA 1
ATOM 3696 C C . LYS B 1 184 ? -8.93 21.562 23.062 1 98.62 184 LYS B C 1
ATOM 3698 O O . LYS B 1 184 ? -9.062 21.5 24.281 1 98.62 184 LYS B O 1
ATOM 3703 N N . PHE B 1 185 ? -9.164 22.641 22.406 1 98.88 185 PHE B N 1
ATOM 3704 C CA . PHE B 1 185 ? -9.711 23.859 23 1 98.88 185 PHE B CA 1
ATOM 3705 C C . PHE B 1 185 ? -10.977 24.297 22.281 1 98.88 185 PHE B C 1
ATOM 3707 O O . PHE B 1 185 ? -11.047 24.219 21.047 1 98.88 185 PHE B O 1
ATOM 3714 N N . ILE B 1 186 ? -11.961 24.719 23.047 1 98.88 186 ILE B N 1
ATOM 3715 C CA . ILE B 1 186 ? -13.227 25.156 22.484 1 98.88 186 ILE B CA 1
ATOM 3716 C C . ILE B 1 186 ? -13.312 26.672 22.531 1 98.88 186 ILE B C 1
ATOM 3718 O O . ILE B 1 186 ? -13.141 27.281 23.594 1 98.88 186 ILE B O 1
ATOM 3722 N N . THR B 1 187 ? -13.578 27.25 21.375 1 98.88 187 THR B N 1
ATOM 3723 C CA . THR B 1 187 ? -13.594 28.703 21.312 1 98.88 187 THR B CA 1
ATOM 3724 C C . THR B 1 187 ? -14.734 29.281 22.141 1 98.88 187 THR B C 1
ATOM 3726 O O . THR B 1 187 ? -15.781 28.641 22.297 1 98.88 187 THR B O 1
ATOM 3729 N N . ASP B 1 188 ? -14.578 30.484 22.625 1 98.75 188 ASP B N 1
ATOM 3730 C CA . ASP B 1 188 ? -15.594 31.188 23.406 1 98.75 188 ASP B CA 1
ATOM 3731 C C . ASP B 1 188 ? -16.594 31.891 22.5 1 98.75 188 ASP B C 1
ATOM 3733 O O . ASP B 1 188 ? -16.625 31.641 21.297 1 98.75 188 ASP B O 1
ATOM 3737 N N . ALA B 1 189 ? -17.406 32.75 23.047 1 98.44 189 ALA B N 1
ATOM 3738 C CA . ALA B 1 189 ? -18.5 33.406 22.328 1 98.44 189 ALA B CA 1
ATOM 3739 C C . ALA B 1 189 ? -17.953 34.312 21.234 1 98.44 189 ALA B C 1
ATOM 3741 O O . ALA B 1 189 ? -18.641 34.562 20.234 1 98.44 189 ALA B O 1
ATOM 3742 N N . GLU B 1 190 ? -16.781 34.719 21.391 1 98.62 190 GLU B N 1
ATOM 3743 C CA . GLU B 1 190 ? -16.156 35.594 20.406 1 98.62 190 GLU B CA 1
ATOM 3744 C C . GLU B 1 190 ? -15.234 34.812 19.469 1 98.62 190 GLU B C 1
ATOM 3746 O O . GLU B 1 190 ? -14.438 35.406 18.734 1 98.62 190 GLU B O 1
ATOM 3751 N N . GLY B 1 191 ? -15.227 33.469 19.547 1 98.81 191 GLY B N 1
ATOM 3752 C CA . GLY B 1 191 ? -14.43 32.625 18.672 1 98.81 191 GLY B CA 1
ATOM 3753 C C . GLY B 1 191 ? -12.984 32.531 19.109 1 98.81 191 GLY B C 1
ATOM 3754 O O . GLY B 1 191 ? -12.117 32.156 18.312 1 98.81 191 GLY B O 1
ATOM 3755 N N . ARG B 1 192 ? -12.703 32.906 20.344 1 98.88 192 ARG B N 1
ATOM 3756 C CA . ARG B 1 192 ? -11.305 33 20.781 1 98.88 192 ARG B CA 1
ATOM 3757 C C . ARG B 1 192 ? -10.867 31.688 21.422 1 98.88 192 ARG B C 1
ATOM 3759 O O . ARG B 1 192 ? -11.656 31.016 22.109 1 98.88 192 ARG B O 1
ATOM 3766 N N . TYR B 1 193 ? -9.625 31.328 21.25 1 98.88 193 TYR B N 1
ATOM 3767 C CA . TYR B 1 193 ? -8.945 30.219 21.922 1 98.88 193 TYR B CA 1
ATOM 3768 C C . TYR B 1 193 ? -7.551 30.641 22.375 1 98.88 193 TYR B C 1
ATOM 3770 O O . TYR B 1 193 ? -7 31.625 21.906 1 98.88 193 TYR B O 1
ATOM 3778 N N . SER B 1 194 ? -6.988 29.922 23.375 1 98.88 194 SER B N 1
ATOM 3779 C CA . SER B 1 194 ? -5.633 30.203 23.828 1 98.88 194 SER B CA 1
ATOM 3780 C C . SER B 1 194 ? -5.062 29.047 24.625 1 98.88 194 SER B C 1
ATOM 3782 O O . SER B 1 194 ? -5.809 28.297 25.266 1 98.88 194 SER B O 1
ATOM 3784 N N . PHE B 1 195 ? -3.785 28.906 24.625 1 98.88 195 PHE B N 1
ATOM 3785 C CA . PHE B 1 195 ? -3.092 27.906 25.422 1 98.88 195 PHE B CA 1
ATOM 3786 C C . PHE B 1 195 ? -1.588 28.141 25.406 1 98.88 195 PHE B C 1
ATOM 3788 O O . PHE B 1 195 ? -1.078 28.875 24.547 1 98.88 195 PHE B O 1
ATOM 3795 N N . TYR B 1 196 ? -0.913 27.609 26.344 1 98.75 196 TYR B N 1
ATOM 3796 C CA . TYR B 1 196 ? 0.545 27.578 26.359 1 98.75 196 TYR B CA 1
ATOM 3797 C C . TYR B 1 196 ? 1.065 26.312 25.703 1 98.75 196 TYR B C 1
ATOM 3799 O O . TYR B 1 196 ? 0.517 25.219 25.906 1 98.75 196 TYR B O 1
ATOM 3807 N N . CYS B 1 197 ? 2.027 26.453 24.891 1 98.62 197 CYS B N 1
ATOM 3808 C CA . CYS B 1 197 ? 2.691 25.359 24.188 1 98.62 197 CYS B CA 1
ATOM 3809 C C . CYS B 1 197 ? 4.191 25.625 24.078 1 98.62 197 CYS B C 1
ATOM 3811 O O . CYS B 1 197 ? 4.75 26.406 24.844 1 98.62 197 CYS B O 1
ATOM 3813 N N . LEU B 1 198 ? 4.867 24.859 23.234 1 98.62 198 LEU B N 1
ATOM 3814 C CA . LEU B 1 198 ? 6.277 25.109 22.953 1 98.62 198 LEU B CA 1
ATOM 3815 C C . LEU B 1 198 ? 6.461 25.75 21.594 1 98.62 198 LEU B C 1
ATOM 3817 O O . LEU B 1 198 ? 5.766 25.406 20.625 1 98.62 198 LEU B O 1
ATOM 3821 N N . ARG B 1 199 ? 7.324 26.766 21.484 1 98.56 199 ARG B N 1
ATOM 3822 C CA . ARG B 1 199 ? 7.828 27.062 20.141 1 98.56 199 ARG B CA 1
ATOM 3823 C C . ARG B 1 199 ? 8.469 25.844 19.516 1 98.56 199 ARG B C 1
ATOM 3825 O O . ARG B 1 199 ? 9.375 25.234 20.094 1 98.56 199 ARG B O 1
ATOM 3832 N N . PRO B 1 200 ? 7.949 25.422 18.391 1 98.56 200 PRO B N 1
ATOM 3833 C CA . PRO B 1 200 ? 8.367 24.125 17.859 1 98.56 200 PRO B CA 1
ATOM 3834 C C . PRO B 1 200 ? 9.812 24.125 17.375 1 98.56 200 PRO B C 1
ATOM 3836 O O . PRO B 1 200 ? 10.398 25.188 17.156 1 98.56 200 PRO B O 1
ATOM 3839 N N . THR B 1 201 ? 10.422 22.984 17.266 1 97.94 201 THR B N 1
ATOM 3840 C CA . THR B 1 201 ? 11.758 22.75 16.734 1 97.94 201 THR B CA 1
ATOM 3841 C C . THR B 1 201 ? 11.719 21.766 15.57 1 97.94 201 THR B C 1
ATOM 3843 O O . THR B 1 201 ? 10.797 20.938 15.484 1 97.94 201 THR B O 1
ATOM 3846 N N . PRO B 1 202 ? 12.656 21.922 14.617 1 98.19 202 PRO B N 1
ATOM 3847 C CA . PRO B 1 202 ? 12.734 20.891 13.578 1 98.19 202 PRO B CA 1
ATOM 3848 C C . PRO B 1 202 ? 12.992 19.5 14.141 1 98.19 202 PRO B C 1
ATOM 3850 O O . PRO B 1 202 ? 13.633 19.359 15.188 1 98.19 202 PRO B O 1
ATOM 3853 N N . TYR B 1 203 ? 12.547 18.5 13.5 1 97.5 203 TYR B N 1
ATOM 3854 C CA . TYR B 1 203 ? 12.734 17.141 13.969 1 97.5 203 TYR B CA 1
ATOM 3855 C C . TYR B 1 203 ? 12.672 16.156 12.805 1 97.5 203 TYR B C 1
ATOM 3857 O O . TYR B 1 203 ? 12.086 16.453 11.758 1 97.5 203 TYR B O 1
ATOM 3865 N N . PRO B 1 204 ? 13.281 15.023 12.914 1 96.62 204 PRO B N 1
ATOM 3866 C CA . PRO B 1 204 ? 13.211 13.977 11.891 1 96.62 204 PRO B CA 1
ATOM 3867 C C . PRO B 1 204 ? 11.93 13.148 11.984 1 96.62 204 PRO B C 1
ATOM 3869 O O . PRO B 1 204 ? 11.43 12.898 13.086 1 96.62 204 PRO B O 1
ATOM 3872 N N . ILE B 1 205 ? 11.414 12.797 10.82 1 95.31 205 ILE B N 1
ATOM 3873 C CA . ILE B 1 205 ? 10.398 11.75 10.875 1 95.31 205 ILE B CA 1
ATOM 3874 C C . ILE B 1 205 ? 11.055 10.414 11.227 1 95.31 205 ILE B C 1
ATOM 3876 O O . ILE B 1 205 ? 12.273 10.266 11.125 1 95.31 205 ILE B O 1
ATOM 3880 N N . PRO B 1 206 ? 10.219 9.453 11.68 1 92.81 206 PRO B N 1
ATOM 3881 C CA . PRO B 1 206 ? 10.797 8.148 12 1 92.81 206 PRO B CA 1
ATOM 3882 C C . PRO B 1 206 ? 11.555 7.535 10.828 1 92.81 206 PRO B C 1
ATOM 3884 O O . PRO B 1 206 ? 11.07 7.562 9.688 1 92.81 206 PRO B O 1
ATOM 3887 N N . PHE B 1 207 ? 12.648 6.957 11.109 1 93.88 207 PHE B N 1
ATOM 3888 C CA . PHE B 1 207 ? 13.547 6.418 10.094 1 93.88 207 PHE B CA 1
ATOM 3889 C C . PHE B 1 207 ? 13.656 4.902 10.219 1 93.88 207 PHE B C 1
ATOM 3891 O O . PHE B 1 207 ? 14.461 4.277 9.523 1 93.88 207 PHE B O 1
ATOM 3898 N N . ASP B 1 208 ? 12.891 4.273 11.031 1 94.94 208 ASP B N 1
ATOM 3899 C CA . ASP B 1 208 ? 13.008 2.865 11.398 1 94.94 208 ASP B CA 1
ATOM 3900 C C . ASP B 1 208 ? 12.055 2.002 10.578 1 94.94 208 ASP B C 1
ATOM 3902 O O . ASP B 1 208 ? 12.016 0.781 10.742 1 94.94 208 ASP B O 1
ATOM 3906 N N . GLY B 1 209 ? 11.258 2.576 9.789 1 96.69 209 GLY B N 1
ATOM 3907 C CA . GLY B 1 209 ? 10.242 1.861 9.031 1 96.69 209 GLY B CA 1
ATOM 3908 C C . GLY B 1 209 ? 10.359 2.068 7.535 1 96.69 209 GLY B C 1
ATOM 3909 O O . GLY B 1 209 ? 11.398 2.518 7.043 1 96.69 209 GLY B O 1
ATOM 3910 N N . PRO B 1 210 ? 9.32 1.657 6.777 1 97.75 210 PRO B N 1
ATOM 3911 C CA . PRO B 1 210 ? 9.352 1.735 5.316 1 97.75 210 PRO B CA 1
ATOM 3912 C C . PRO B 1 210 ? 9.523 3.164 4.805 1 97.75 210 PRO B C 1
ATOM 3914 O O . PRO B 1 210 ? 10.156 3.381 3.766 1 97.75 210 PRO B O 1
ATOM 3917 N N . ALA B 1 211 ? 8.953 4.152 5.457 1 97.94 211 ALA B N 1
ATOM 3918 C CA . ALA B 1 211 ? 9.172 5.535 5.035 1 97.94 211 ALA B CA 1
ATOM 3919 C C . ALA B 1 211 ? 10.648 5.914 5.137 1 97.94 211 ALA B C 1
ATOM 3921 O O . ALA B 1 211 ? 11.188 6.566 4.242 1 97.94 211 ALA B O 1
ATOM 3922 N N . GLY B 1 212 ? 11.258 5.539 6.25 1 97.81 212 GLY B N 1
ATOM 3923 C CA . GLY B 1 212 ? 12.695 5.758 6.383 1 97.81 212 GLY B CA 1
ATOM 3924 C C . GLY B 1 212 ? 13.508 5.055 5.316 1 97.81 212 GLY B C 1
ATOM 3925 O O . GLY B 1 212 ? 14.43 5.641 4.746 1 97.81 212 GLY B O 1
ATOM 3926 N N . LYS B 1 213 ? 13.211 3.781 5.121 1 98.12 213 LYS B N 1
ATOM 3927 C CA . LYS B 1 213 ? 13.906 3.035 4.074 1 98.12 213 LYS B CA 1
ATOM 3928 C C . LYS B 1 213 ? 13.75 3.717 2.717 1 98.12 213 LYS B C 1
ATOM 3930 O O . LYS B 1 213 ? 14.703 3.789 1.938 1 98.12 213 LYS B O 1
ATOM 3935 N N . LEU B 1 214 ? 12.57 4.191 2.4 1 98.25 214 LEU B N 1
ATOM 3936 C CA . LEU B 1 214 ? 12.312 4.875 1.139 1 98.25 214 LEU B CA 1
ATOM 3937 C C . LEU B 1 214 ? 13.141 6.152 1.036 1 98.25 214 LEU B C 1
ATOM 3939 O O . LEU B 1 214 ? 13.68 6.461 -0.027 1 98.25 214 LEU B O 1
ATOM 3943 N N . LEU B 1 215 ? 13.211 6.934 2.102 1 98.56 215 LEU B N 1
ATOM 3944 C CA . LEU B 1 215 ? 14.047 8.133 2.117 1 98.56 215 LEU B CA 1
ATOM 3945 C C . LEU B 1 215 ? 15.508 7.777 1.851 1 98.56 215 LEU B C 1
ATOM 3947 O O . LEU B 1 215 ? 16.188 8.461 1.079 1 98.56 215 LEU B O 1
ATOM 3951 N N . LYS B 1 216 ? 15.953 6.676 2.49 1 98.06 216 LYS B N 1
ATOM 3952 C CA . LYS B 1 216 ? 17.328 6.227 2.264 1 98.06 216 LYS B CA 1
ATOM 3953 C C . LYS B 1 216 ? 17.547 5.852 0.802 1 98.06 216 LYS B C 1
ATOM 3955 O O . LYS B 1 216 ? 18.562 6.227 0.205 1 98.06 216 LYS B O 1
ATOM 3960 N N . LEU B 1 217 ? 16.641 5.133 0.241 1 98.12 217 LEU B N 1
ATOM 3961 C CA . LEU B 1 217 ? 16.734 4.723 -1.154 1 98.12 217 LEU B CA 1
ATOM 3962 C C . LEU B 1 217 ? 16.766 5.934 -2.078 1 98.12 217 LEU B C 1
ATOM 3964 O O . LEU B 1 217 ? 17.406 5.895 -3.139 1 98.12 217 LEU B O 1
ATOM 3968 N N . MET B 1 218 ? 16.172 7.043 -1.654 1 98.44 218 MET B N 1
ATOM 3969 C CA . MET B 1 218 ? 16.094 8.242 -2.477 1 98.44 218 MET B CA 1
ATOM 3970 C C . MET B 1 218 ? 17.188 9.234 -2.113 1 98.44 218 MET B C 1
ATOM 3972 O O . MET B 1 218 ? 17.219 10.352 -2.633 1 98.44 218 MET B O 1
ATOM 3976 N N . ASP B 1 219 ? 18.031 8.836 -1.17 1 98.56 219 ASP B N 1
ATOM 3977 C CA . ASP B 1 219 ? 19.125 9.695 -0.727 1 98.56 219 ASP B CA 1
ATOM 3978 C C . ASP B 1 2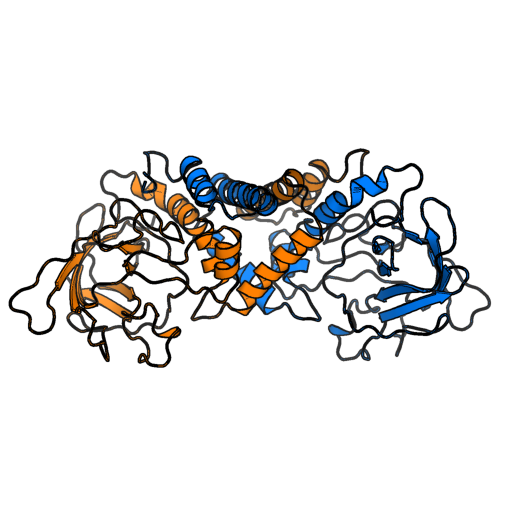19 ? 18.594 11.047 -0.248 1 98.56 219 ASP B C 1
ATOM 3980 O O . ASP B 1 219 ? 19.062 12.094 -0.705 1 98.56 219 ASP B O 1
ATOM 3984 N N . ARG B 1 220 ? 17.562 11.016 0.609 1 98.31 220 ARG B N 1
ATOM 3985 C CA . ARG B 1 220 ? 16.969 12.211 1.201 1 98.31 220 ARG B CA 1
ATOM 3986 C C . ARG B 1 220 ? 17.094 12.188 2.721 1 98.31 220 ARG B C 1
ATOM 3988 O O . ARG B 1 220 ? 17.172 11.125 3.33 1 98.31 220 ARG B O 1
ATOM 3995 N N . HIS B 1 221 ? 17.094 13.359 3.266 1 97.75 221 HIS B N 1
ATOM 3996 C CA . HIS B 1 221 ? 17.141 13.453 4.723 1 97.75 221 HIS B CA 1
ATOM 3997 C C . HIS B 1 221 ? 15.742 13.312 5.32 1 97.75 221 HIS B C 1
ATOM 3999 O O . HIS B 1 221 ? 14.742 13.398 4.605 1 97.75 221 HIS B O 1
ATOM 4005 N N . GLU B 1 222 ? 15.633 13.125 6.621 1 97.75 222 GLU B N 1
ATOM 4006 C CA . GLU B 1 222 ? 14.383 12.789 7.305 1 97.75 222 GLU B CA 1
ATOM 4007 C C . GLU B 1 222 ? 13.82 13.992 8.055 1 97.75 222 GLU B C 1
ATOM 4009 O O . GLU B 1 222 ? 12.797 13.883 8.734 1 97.75 222 GLU B O 1
ATOM 4014 N N . PHE B 1 223 ? 14.305 15.211 7.883 1 98.12 223 PHE B N 1
ATOM 4015 C CA . PHE B 1 223 ? 13.961 16.312 8.766 1 98.12 223 PHE B CA 1
ATOM 4016 C C . PHE B 1 223 ? 12.758 17.094 8.227 1 98.12 223 PHE B C 1
ATOM 4018 O O . PHE B 1 223 ? 12.633 17.297 7.016 1 98.12 223 PHE B O 1
ATOM 4025 N N . ARG B 1 224 ? 11.977 17.531 9.133 1 98.19 224 ARG B N 1
ATOM 4026 C CA . ARG B 1 224 ? 10.891 18.469 8.875 1 98.19 224 ARG B CA 1
ATOM 4027 C C . ARG B 1 224 ? 11.133 19.797 9.578 1 98.19 224 ARG B C 1
ATOM 4029 O O . ARG B 1 224 ? 11.742 19.828 10.656 1 98.19 224 ARG B O 1
ATOM 4036 N N . PRO B 1 225 ? 10.68 20.844 9.016 1 98.31 225 PRO B N 1
ATOM 4037 C CA . PRO B 1 225 ? 10.773 22.125 9.727 1 98.31 225 PRO B CA 1
ATOM 4038 C C . PRO B 1 225 ? 9.898 22.172 10.977 1 98.31 225 PRO B C 1
ATOM 4040 O O . PRO B 1 225 ? 9 21.328 11.141 1 98.31 225 PRO B O 1
ATOM 4043 N N . ALA B 1 226 ? 10.203 23.109 11.859 1 98.56 226 ALA B N 1
ATOM 4044 C CA . ALA B 1 226 ? 9.484 23.328 13.109 1 98.56 226 ALA B CA 1
ATOM 4045 C C . ALA B 1 226 ? 8.031 23.703 12.844 1 98.56 226 ALA B C 1
ATOM 4047 O O . ALA B 1 226 ? 7.746 24.703 12.172 1 98.56 226 ALA B O 1
ATOM 4048 N N . HIS B 1 227 ? 7.102 22.828 13.43 1 98.62 227 HIS B N 1
ATOM 4049 C CA . HIS B 1 227 ? 5.711 23.141 13.109 1 98.62 227 HIS B CA 1
ATOM 4050 C C . HIS B 1 227 ? 4.781 22.688 14.234 1 98.62 227 HIS B C 1
ATOM 4052 O O . HIS B 1 227 ? 5.184 21.938 15.125 1 98.62 227 HIS B O 1
ATOM 4058 N N . ILE B 1 228 ? 3.594 23.234 14.25 1 98.69 228 ILE B N 1
ATOM 4059 C CA . ILE B 1 228 ? 2.469 22.891 15.109 1 98.69 228 ILE B CA 1
ATOM 4060 C C . ILE B 1 228 ? 1.284 22.453 14.25 1 98.69 228 ILE B C 1
ATOM 4062 O O . ILE B 1 228 ? 0.957 23.094 13.258 1 98.69 228 ILE B O 1
ATOM 4066 N N . HIS B 1 229 ? 0.696 21.297 14.586 1 98.62 229 HIS B N 1
ATOM 4067 C CA . HIS B 1 229 ? -0.478 20.797 13.883 1 98.62 229 HIS B CA 1
ATOM 4068 C C . HIS B 1 229 ? -1.763 21.359 14.477 1 98.62 229 HIS B C 1
ATOM 4070 O O . HIS B 1 229 ? -1.86 21.547 15.695 1 98.62 229 HIS B O 1
ATOM 4076 N N . LEU B 1 230 ? -2.766 21.562 13.641 1 98.31 230 LEU B N 1
ATOM 4077 C CA . LEU B 1 230 ? -4.094 21.969 14.078 1 98.31 230 LEU B CA 1
ATOM 4078 C C . LEU B 1 230 ? -5.176 21.266 13.266 1 98.31 230 LEU B C 1
ATOM 4080 O O . LEU B 1 230 ? -5.035 21.094 12.055 1 98.31 230 LEU B O 1
ATOM 4084 N N . ILE B 1 231 ? -6.199 20.891 13.883 1 98.31 231 ILE B N 1
ATOM 4085 C CA . ILE B 1 231 ? -7.492 20.609 13.258 1 98.31 231 ILE B CA 1
ATOM 4086 C C . ILE B 1 231 ? -8.562 21.5 13.875 1 98.31 231 ILE B C 1
ATOM 4088 O O . ILE B 1 231 ? -8.742 21.516 15.094 1 98.31 231 ILE B O 1
ATOM 4092 N N . VAL B 1 232 ? -9.227 22.266 13.086 1 98.5 232 VAL B N 1
ATOM 4093 C CA . VAL B 1 232 ? -10.281 23.172 13.547 1 98.5 232 VAL B CA 1
ATOM 4094 C C . VAL B 1 232 ? -11.609 22.766 12.922 1 98.5 232 VAL B C 1
ATOM 4096 O O . VAL B 1 232 ? -11.727 22.656 11.695 1 98.5 232 VAL B O 1
ATOM 4099 N N . SER B 1 233 ? -12.578 22.562 13.773 1 97.75 233 SER B N 1
ATOM 4100 C CA . SER B 1 233 ? -13.828 22.031 13.227 1 97.75 233 SER B CA 1
ATOM 4101 C C . SER B 1 233 ? -15.023 22.516 14.039 1 97.75 233 SER B C 1
ATOM 4103 O O . SER B 1 233 ? -14.953 22.625 15.258 1 97.75 233 SER B O 1
ATOM 4105 N N . THR B 1 234 ? -16.078 22.766 13.383 1 97.62 234 THR B N 1
ATOM 4106 C CA . THR B 1 234 ? -17.375 23.094 13.977 1 97.62 234 THR B CA 1
ATOM 4107 C C . THR B 1 234 ? -18.516 22.703 13.039 1 97.62 234 THR B C 1
ATOM 4109 O O . THR B 1 234 ? -18.312 22.531 11.836 1 97.62 234 THR B O 1
ATOM 4112 N N . GLU B 1 235 ? -19.688 22.453 13.578 1 95.88 235 GLU B N 1
ATOM 4113 C CA . GLU B 1 235 ? -20.859 22.031 12.805 1 95.88 235 GLU B CA 1
ATOM 4114 C C . GLU B 1 235 ? -21.203 23.047 11.727 1 95.88 235 GLU B C 1
ATOM 4116 O O . GLU B 1 235 ? -21.203 24.25 11.984 1 95.88 235 GLU B O 1
ATOM 4121 N N . GLY B 1 236 ? -21.453 22.562 10.57 1 95.56 236 GLY B N 1
ATOM 4122 C CA . GLY B 1 236 ? -21.875 23.422 9.477 1 95.56 236 GLY B CA 1
ATOM 4123 C C . GLY B 1 236 ? -20.719 23.953 8.656 1 95.56 236 GLY B C 1
ATOM 4124 O O . GLY B 1 236 ? -20.938 24.609 7.633 1 95.56 236 GLY B O 1
ATOM 4125 N N . TYR B 1 237 ? -19.547 23.719 9.078 1 95.62 237 TYR B N 1
ATOM 4126 C CA . TYR B 1 237 ? -18.359 24.203 8.375 1 95.62 237 TYR B CA 1
ATOM 4127 C C . TYR B 1 237 ? -17.469 23.047 7.961 1 95.62 237 TYR B C 1
ATOM 4129 O O . TYR B 1 237 ? -17.516 21.969 8.562 1 95.62 237 TYR B O 1
ATOM 4137 N N . SER B 1 238 ? -16.688 23.234 6.898 1 92.69 238 SER B N 1
ATOM 4138 C CA . SER B 1 238 ? -15.648 22.266 6.531 1 92.69 238 SER B CA 1
ATOM 4139 C C . SER B 1 238 ? -14.508 22.281 7.543 1 92.69 238 SER B C 1
ATOM 4141 O O . SER B 1 238 ? -13.961 23.328 7.867 1 92.69 238 SER B O 1
ATOM 4143 N N . PRO B 1 239 ? -14.227 21.094 8.039 1 94.38 239 PRO B N 1
ATOM 4144 C CA . PRO B 1 239 ? -13.078 21.062 8.945 1 94.38 239 PRO B CA 1
ATOM 4145 C C . PRO B 1 239 ? -11.773 21.469 8.266 1 94.38 239 PRO B C 1
ATOM 4147 O O . PRO B 1 239 ? -11.57 21.172 7.09 1 94.38 239 PRO B O 1
ATOM 4150 N N . LEU B 1 240 ? -10.914 22.109 9.016 1 96 240 LEU B N 1
ATOM 4151 C CA . LEU B 1 240 ? -9.586 22.484 8.539 1 96 240 LEU B CA 1
ATOM 4152 C C . LEU B 1 240 ? -8.508 21.656 9.211 1 96 240 LEU B C 1
ATOM 4154 O O . LEU B 1 240 ? -8.391 21.641 10.438 1 96 240 LEU B O 1
ATOM 4158 N N . THR B 1 241 ? -7.824 20.906 8.484 1 96.81 241 THR B N 1
ATOM 4159 C CA . THR B 1 241 ? -6.562 20.312 8.914 1 96.81 241 THR B CA 1
ATOM 4160 C C . THR B 1 241 ? -5.379 21.125 8.391 1 96.81 241 THR B C 1
ATOM 4162 O O . THR B 1 241 ? -5.266 21.344 7.184 1 96.81 241 THR B O 1
ATOM 4165 N N . THR B 1 242 ? -4.473 21.562 9.32 1 97.12 242 THR B N 1
ATOM 4166 C CA . THR B 1 242 ? -3.357 22.375 8.844 1 97.12 242 THR B CA 1
ATOM 4167 C C . THR B 1 242 ? -2.152 22.234 9.766 1 97.12 242 THR B C 1
ATOM 4169 O O . THR B 1 242 ? -2.178 21.422 10.711 1 97.12 242 THR B O 1
ATOM 4172 N N . GLN B 1 243 ? -1.035 22.781 9.336 1 98 243 GLN B N 1
ATOM 4173 C CA . GLN B 1 243 ? 0.218 22.953 10.062 1 98 243 GLN B CA 1
ATOM 4174 C C . GLN B 1 243 ? 0.788 24.359 9.867 1 98 243 GLN B C 1
ATOM 4176 O O . GLN B 1 243 ? 0.744 24.906 8.758 1 98 243 GLN B O 1
ATOM 4181 N N . ILE B 1 244 ? 1.24 24.859 10.93 1 98.44 244 ILE B N 1
ATOM 4182 C CA . ILE B 1 244 ? 1.876 26.172 10.812 1 98.44 244 ILE B CA 1
ATOM 4183 C C . ILE B 1 244 ? 3.361 26.047 11.141 1 98.44 244 ILE B C 1
ATOM 4185 O O . ILE B 1 244 ? 3.746 25.312 12.047 1 98.44 244 ILE B O 1
ATOM 4189 N N . PHE B 1 245 ? 4.184 26.781 10.398 1 98.62 245 PHE B N 1
ATOM 4190 C CA . PHE B 1 245 ? 5.629 26.594 10.438 1 98.62 245 PHE B CA 1
ATOM 4191 C C . PHE B 1 245 ? 6.324 27.844 10.969 1 98.62 245 PHE B C 1
ATOM 4193 O O . PHE B 1 245 ? 5.988 28.953 10.57 1 98.62 245 PHE B O 1
ATOM 4200 N N . ASP B 1 246 ? 7.273 27.656 11.898 1 98.56 246 ASP B N 1
ATOM 4201 C CA . ASP B 1 246 ? 8.117 28.766 12.336 1 98.56 246 ASP B CA 1
ATOM 4202 C C . ASP B 1 246 ? 8.938 29.328 11.172 1 98.56 246 ASP B C 1
ATOM 4204 O O . ASP B 1 246 ? 9.727 28.609 10.562 1 98.56 246 ASP B O 1
ATOM 4208 N N . LYS B 1 247 ? 8.789 30.594 10.883 1 97.62 247 LYS B N 1
ATOM 4209 C CA . LYS B 1 247 ? 9.43 31.203 9.727 1 97.62 247 LYS B CA 1
ATOM 4210 C C . LYS B 1 247 ? 10.953 31.141 9.844 1 97.62 247 LYS B C 1
ATOM 4212 O O . LYS B 1 247 ? 11.664 31.25 8.844 1 97.62 247 LYS B O 1
ATOM 4217 N N . ASP B 1 248 ? 11.477 30.953 11.039 1 97.56 248 ASP B N 1
ATOM 4218 C CA . ASP B 1 248 ? 12.922 30.953 11.273 1 97.56 248 ASP B CA 1
ATOM 4219 C C . ASP B 1 248 ? 13.484 29.547 11.242 1 97.56 248 ASP B C 1
ATOM 4221 O O . ASP B 1 248 ? 14.672 29.344 11.516 1 97.56 248 ASP B O 1
ATOM 4225 N N . SER B 1 249 ? 12.672 28.625 10.922 1 97.81 249 SER B N 1
ATOM 4226 C CA . SER B 1 249 ? 13.07 27.234 11.031 1 97.81 249 SER B CA 1
ATOM 4227 C C . SER B 1 249 ? 13.977 26.828 9.883 1 97.81 249 SER B C 1
ATOM 4229 O O . SER B 1 249 ? 13.812 27.297 8.758 1 97.81 249 SER B O 1
ATOM 4231 N N . LYS B 1 250 ? 14.82 25.875 10.234 1 97.12 250 LYS B N 1
ATOM 4232 C CA . LYS B 1 250 ? 15.523 25.125 9.188 1 97.12 250 LYS B CA 1
ATOM 4233 C C . LYS B 1 250 ? 14.578 24.188 8.445 1 97.12 250 LYS B C 1
ATOM 4235 O O . LYS B 1 250 ? 13.539 23.797 8.977 1 97.12 250 LYS B O 1
ATOM 4240 N N . TYR B 1 251 ? 14.867 23.828 7.129 1 97.44 251 TYR B N 1
ATOM 4241 C CA . TYR B 1 251 ? 14.234 22.781 6.328 1 97.44 251 TYR B CA 1
ATOM 4242 C C . TYR B 1 251 ? 12.922 23.266 5.738 1 97.44 251 TYR B C 1
ATOM 4244 O O . TYR B 1 251 ? 12.125 22.469 5.234 1 97.44 251 TYR B O 1
ATOM 4252 N N . LEU B 1 252 ? 12.617 24.562 5.855 1 97.44 252 LEU B N 1
ATOM 4253 C CA . LEU B 1 252 ? 11.406 25.078 5.246 1 97.44 252 LEU B CA 1
ATOM 4254 C C . LEU B 1 252 ? 11.375 24.797 3.748 1 97.44 252 LEU B C 1
ATOM 4256 O O . LEU B 1 252 ? 10.312 24.531 3.182 1 97.44 252 LEU B O 1
ATOM 4260 N N . GLU B 1 253 ? 12.523 24.734 3.102 1 94.44 253 GLU B N 1
ATOM 4261 C CA . GLU B 1 253 ? 12.602 24.594 1.65 1 94.44 253 GLU B CA 1
ATOM 4262 C C . GLU B 1 253 ? 12.836 23.141 1.253 1 94.44 253 GLU B C 1
ATOM 4264 O O . GLU B 1 253 ? 12.797 22.797 0.068 1 94.44 253 GLU B O 1
ATOM 4269 N N . ASP B 1 254 ? 13.094 22.281 2.213 1 95.88 254 ASP B N 1
ATOM 4270 C CA . ASP B 1 254 ? 13.375 20.891 1.896 1 95.88 254 ASP B CA 1
ATOM 4271 C C . ASP B 1 254 ? 12.742 19.953 2.924 1 95.88 254 ASP B C 1
ATOM 4273 O O . ASP B 1 254 ? 13.391 19.031 3.416 1 95.88 254 ASP B O 1
ATOM 4277 N N . ASP B 1 255 ? 11.508 20.328 3.248 1 97.94 255 ASP B N 1
ATOM 4278 C CA . ASP B 1 255 ? 10.695 19.469 4.105 1 97.94 255 ASP B CA 1
ATOM 4279 C C . ASP B 1 255 ? 10.617 18.047 3.547 1 97.94 255 ASP B C 1
ATOM 4281 O O . ASP B 1 255 ? 10.227 17.859 2.393 1 97.94 255 ASP B O 1
ATOM 4285 N N . SER B 1 256 ? 10.859 17.047 4.348 1 98.06 256 SER B N 1
ATOM 4286 C CA . SER B 1 256 ? 10.945 15.664 3.893 1 98.06 256 SER B CA 1
ATOM 4287 C C . SER B 1 256 ? 9.586 15.148 3.422 1 98.06 256 SER B C 1
ATOM 4289 O O . SER B 1 256 ? 9.508 14.148 2.711 1 98.06 256 SER B O 1
ATOM 4291 N N . VAL B 1 257 ? 8.516 15.828 3.826 1 97.94 257 VAL B N 1
ATOM 4292 C CA . VAL B 1 257 ? 7.199 15.32 3.457 1 97.94 257 VAL B CA 1
ATOM 4293 C C . VAL B 1 257 ? 6.484 16.328 2.568 1 97.94 257 VAL B C 1
ATOM 4295 O O . VAL B 1 257 ? 5.293 16.188 2.291 1 97.94 257 VAL B O 1
ATOM 4298 N N . PHE B 1 258 ? 7.074 17.469 2.193 1 97.44 258 PHE B N 1
ATOM 4299 C CA . PHE B 1 258 ? 6.59 18.438 1.213 1 97.44 258 PHE B CA 1
ATOM 4300 C C . PHE B 1 258 ? 5.305 19.094 1.692 1 97.44 258 PHE B C 1
ATOM 4302 O O . PHE B 1 258 ? 4.367 19.281 0.913 1 97.44 258 PHE B O 1
ATOM 4309 N N . ALA B 1 259 ? 5.258 19.469 2.963 1 96.88 259 ALA B N 1
ATOM 4310 C CA . ALA B 1 259 ? 4.008 19.953 3.537 1 96.88 259 ALA B CA 1
ATOM 4311 C C . ALA B 1 259 ? 3.994 21.469 3.623 1 96.88 259 ALA B C 1
ATOM 4313 O O . ALA B 1 259 ? 2.953 22.078 3.887 1 96.88 259 ALA B O 1
ATOM 4314 N N . VAL B 1 260 ? 5.121 22.109 3.43 1 95.38 260 VAL B N 1
ATOM 4315 C CA . VAL B 1 260 ? 5.203 23.547 3.621 1 95.38 260 VAL B CA 1
ATOM 4316 C C . VAL B 1 260 ? 4.516 24.266 2.459 1 95.38 260 VAL B C 1
ATOM 4318 O O . VAL B 1 260 ? 4.836 24.016 1.294 1 95.38 260 VAL B O 1
ATOM 4321 N N . LYS B 1 261 ? 3.607 25.047 2.748 1 90.38 261 LYS B N 1
ATOM 4322 C CA . LYS B 1 261 ? 2.895 25.875 1.779 1 90.38 261 LYS B CA 1
ATOM 4323 C C . LYS B 1 261 ? 3.092 27.359 2.072 1 90.38 261 LYS B C 1
ATOM 4325 O O . LYS B 1 261 ? 3.355 27.75 3.215 1 90.38 261 LYS B O 1
ATOM 4330 N N . ASP B 1 262 ? 2.859 28.047 1.009 1 83.06 262 ASP B N 1
ATOM 4331 C CA . ASP B 1 262 ? 2.869 29.5 1.196 1 83.06 262 ASP B CA 1
ATOM 4332 C C . ASP B 1 262 ? 1.751 29.938 2.139 1 83.06 262 ASP B C 1
ATOM 4334 O O . ASP B 1 262 ? 0.634 29.422 2.07 1 83.06 262 ASP B O 1
ATOM 4338 N N . GLY B 1 263 ? 1.999 30.828 3.012 1 88.12 263 GLY B N 1
ATOM 4339 C CA . GLY B 1 263 ? 0.983 31.359 3.9 1 88.12 263 GLY B CA 1
ATOM 4340 C C . GLY B 1 263 ? 0.919 30.656 5.238 1 88.12 263 GLY B C 1
ATOM 4341 O O . GLY B 1 263 ? 0.23 31.109 6.156 1 88.12 263 GLY B O 1
ATOM 4342 N N . LEU B 1 264 ? 1.681 29.625 5.359 1 95.06 264 LEU B N 1
ATOM 4343 C CA . LEU B 1 264 ? 1.564 28.859 6.598 1 95.06 264 LEU B CA 1
ATOM 4344 C C . LEU B 1 264 ? 2.768 29.094 7.504 1 95.06 264 LEU B C 1
ATOM 4346 O O . LEU B 1 264 ? 2.881 28.484 8.57 1 95.06 264 LEU B O 1
ATOM 4350 N N . THR B 1 265 ? 3.658 29.984 7.094 1 97.19 265 THR B N 1
ATOM 4351 C CA . THR B 1 265 ? 4.746 30.375 7.988 1 97.19 265 THR B CA 1
ATOM 4352 C C . THR B 1 265 ? 4.285 31.453 8.969 1 97.19 265 THR B C 1
ATOM 4354 O O . THR B 1 265 ? 3.543 32.344 8.594 1 97.19 265 THR B O 1
ATOM 4357 N N . VAL B 1 266 ? 4.715 31.344 10.164 1 98.25 266 VAL B N 1
ATOM 4358 C CA . VAL B 1 266 ? 4.297 32.25 11.219 1 98.25 266 VAL B CA 1
ATOM 4359 C C . VAL B 1 266 ? 5.523 32.812 11.93 1 98.25 266 VAL B C 1
ATOM 4361 O O . VAL B 1 266 ? 6.613 32.25 11.844 1 98.25 266 VAL B O 1
ATOM 4364 N N . GLU B 1 267 ? 5.254 33.906 12.609 1 98.12 267 GLU B N 1
ATOM 4365 C CA . GLU B 1 267 ? 6.309 34.562 13.375 1 98.12 267 GLU B CA 1
ATOM 4366 C C . GLU B 1 267 ? 6.027 34.531 14.875 1 98.12 267 GLU B C 1
ATOM 4368 O O . GLU B 1 267 ? 4.965 34.969 15.328 1 98.12 267 GLU B O 1
ATOM 4373 N N . PHE B 1 268 ? 6.926 33.938 15.625 1 98.5 268 PHE B N 1
ATOM 4374 C CA . PHE B 1 268 ? 6.898 34 17.078 1 98.5 268 PHE B CA 1
ATOM 4375 C C . PHE B 1 268 ? 7.555 35.281 17.562 1 98.5 268 PHE B C 1
ATOM 4377 O O . PHE B 1 268 ? 8.703 35.594 17.219 1 98.5 268 PHE B O 1
ATOM 4384 N N . LYS B 1 269 ? 6.801 36 18.375 1 98.31 269 LYS B N 1
ATOM 4385 C CA . LYS B 1 269 ? 7.297 37.25 18.891 1 98.31 269 LYS B CA 1
ATOM 4386 C C . LYS B 1 269 ? 7.586 37.188 20.375 1 98.31 269 LYS B C 1
ATOM 4388 O O . LYS B 1 269 ? 6.945 36.438 21.109 1 98.31 269 LYS B O 1
ATOM 4393 N N . PRO B 1 270 ? 8.547 38.031 20.812 1 97.81 270 PRO B N 1
ATOM 4394 C CA . PRO B 1 270 ? 8.773 38.062 22.25 1 97.81 270 PRO B CA 1
ATOM 4395 C C . PRO B 1 270 ? 7.531 38.5 23.031 1 97.81 270 PRO B C 1
ATOM 4397 O O . PRO B 1 270 ? 6.801 39.406 22.594 1 97.81 270 PRO B O 1
ATOM 4400 N N . ARG B 1 271 ? 7.34 37.781 24.094 1 97.12 271 ARG B N 1
ATOM 4401 C CA . ARG B 1 271 ? 6.223 38.125 24.984 1 97.12 271 ARG B CA 1
ATOM 4402 C C . ARG B 1 271 ? 6.715 38.688 26.297 1 97.12 271 ARG B C 1
ATOM 4404 O O . ARG B 1 271 ? 7.578 38.125 26.969 1 97.12 271 ARG B O 1
ATOM 4411 N N . GLU B 1 272 ? 6.094 39.875 26.719 1 95.06 272 GLU B N 1
ATOM 4412 C CA . GLU B 1 272 ? 6.488 40.531 27.969 1 95.06 272 GLU B CA 1
ATOM 4413 C C . GLU B 1 272 ? 5.402 40.406 29.031 1 95.06 272 GLU B C 1
ATOM 4415 O O . GLU B 1 272 ? 4.219 40.312 28.703 1 95.06 272 GLU B O 1
ATOM 4420 N N . GLY B 1 273 ? 5.863 40.375 30.266 1 94.44 273 GLY B N 1
ATOM 4421 C CA . GLY B 1 273 ? 4.93 40.438 31.375 1 94.44 273 GLY B CA 1
ATOM 4422 C C . GLY B 1 273 ? 4.25 39.094 31.656 1 94.44 273 GLY B C 1
ATOM 4423 O O . GLY B 1 273 ? 3.271 39.031 32.406 1 94.44 273 GLY B O 1
ATOM 4424 N N . ASP B 1 274 ? 4.504 38.031 31 1 95.19 274 ASP B N 1
ATOM 4425 C CA . ASP B 1 274 ? 3.979 36.688 31.219 1 95.19 274 ASP B CA 1
ATOM 4426 C C . ASP B 1 274 ? 5.055 35.75 31.781 1 95.19 274 ASP B C 1
ATOM 4428 O O . ASP B 1 274 ? 6.039 35.469 31.094 1 95.19 274 ASP B O 1
ATOM 4432 N N . SER B 1 275 ? 4.918 35.344 33 1 94.88 275 SER B N 1
ATOM 4433 C CA . SER B 1 275 ? 5.93 34.531 33.656 1 94.88 275 SER B CA 1
ATOM 4434 C C . SER B 1 275 ? 5.965 33.125 33.094 1 94.88 275 SER B C 1
ATOM 4436 O O . SER B 1 275 ? 6.922 32.375 33.344 1 94.88 275 SER B O 1
ATOM 4438 N N . GLN B 1 276 ? 4.969 32.75 32.344 1 95.81 276 GLN B N 1
ATOM 4439 C CA . GLN B 1 276 ? 4.859 31.375 31.891 1 95.81 276 GLN B CA 1
ATOM 4440 C C . GLN B 1 276 ? 5.402 31.203 30.469 1 95.81 276 GLN B C 1
ATOM 4442 O O . GLN B 1 276 ? 5.715 30.094 30.047 1 95.81 276 GLN B O 1
ATOM 4447 N N . ALA B 1 277 ? 5.477 32.281 29.75 1 97.69 277 ALA B N 1
ATOM 4448 C CA . ALA B 1 277 ? 5.867 32.156 28.359 1 97.69 277 ALA B CA 1
ATOM 4449 C C . ALA B 1 277 ? 6.746 33.312 27.922 1 97.69 277 ALA B C 1
ATOM 4451 O O . ALA B 1 277 ? 6.465 34.469 28.25 1 97.69 277 ALA B O 1
ATOM 4452 N N . GLU B 1 278 ? 7.758 33.031 27.172 1 96.62 278 GLU B N 1
ATOM 4453 C CA . GLU B 1 278 ? 8.664 34.031 26.625 1 96.62 278 GLU B CA 1
ATOM 4454 C C . GLU B 1 278 ? 8.289 34.406 25.203 1 96.62 278 GLU B C 1
ATOM 4456 O O . GLU B 1 278 ? 8.758 35.438 24.672 1 96.62 278 GLU B O 1
ATOM 4461 N N . TRP B 1 279 ? 7.461 33.594 24.578 1 98.38 279 TRP B N 1
ATOM 4462 C CA . TRP B 1 279 ? 7.094 33.812 23.188 1 98.38 279 TRP B CA 1
ATOM 4463 C C . TRP B 1 279 ? 5.582 33.906 23.031 1 98.38 279 TRP B C 1
ATOM 4465 O O . TRP B 1 279 ? 4.832 33.375 23.844 1 98.38 279 TRP B O 1
ATOM 4475 N N . ASP B 1 280 ? 5.246 34.688 22.016 1 98.62 280 ASP B N 1
ATOM 4476 C CA . ASP B 1 280 ? 3.838 34.906 21.688 1 98.62 280 ASP B CA 1
ATOM 4477 C C . ASP B 1 280 ? 3.549 34.562 20.234 1 98.62 280 ASP B C 1
ATOM 4479 O O . ASP B 1 280 ? 4.336 34.875 19.344 1 98.62 280 ASP B O 1
ATOM 4483 N N . LEU B 1 281 ? 2.482 33.812 19.984 1 98.75 281 LEU B N 1
ATOM 4484 C CA . LEU B 1 281 ? 2.023 33.5 18.625 1 98.75 281 LEU B CA 1
ATOM 4485 C C . LEU B 1 281 ? 0.524 33.75 18.5 1 98.75 281 LEU B C 1
ATOM 4487 O O . LEU B 1 281 ? -0.279 33.031 19.094 1 98.75 281 LEU B O 1
ATOM 4491 N N . GLU B 1 282 ? 0.168 34.719 17.75 1 98.69 282 GLU B N 1
ATOM 4492 C CA . GLU B 1 282 ? -1.226 34.906 17.359 1 98.69 282 GLU B CA 1
ATOM 4493 C C . GLU B 1 282 ? -1.515 34.219 16.031 1 98.69 282 GLU B C 1
ATOM 4495 O O . GLU B 1 282 ? -0.838 34.469 15.031 1 98.69 282 GLU B O 1
ATOM 4500 N N . TYR B 1 283 ? -2.5 33.312 15.984 1 98.69 283 TYR B N 1
ATOM 4501 C CA . TYR B 1 283 ? -2.879 32.656 14.75 1 98.69 283 TYR B CA 1
ATOM 4502 C C . TYR B 1 283 ? -4.395 32.594 14.609 1 98.69 283 TYR B C 1
ATOM 4504 O O . TYR B 1 283 ? -5.051 31.781 15.281 1 98.69 283 TYR B O 1
ATOM 4512 N N . ASN B 1 284 ? -4.902 33.406 13.734 1 98.62 284 ASN B N 1
ATOM 4513 C CA . ASN B 1 284 ? -6.332 33.406 13.438 1 98.62 284 ASN B CA 1
ATOM 4514 C C . ASN B 1 284 ? -6.684 32.406 12.336 1 98.62 284 ASN B C 1
ATOM 4516 O O . ASN B 1 284 ? -5.898 32.219 11.406 1 98.62 284 ASN B O 1
ATOM 4520 N N . VAL B 1 285 ? -7.875 31.781 12.43 1 98.5 285 VAL B N 1
ATOM 4521 C CA . VAL B 1 285 ? -8.312 30.766 11.484 1 98.5 285 VAL B CA 1
ATOM 4522 C C . VAL B 1 285 ? -9.641 31.172 10.859 1 98.5 285 VAL B C 1
ATOM 4524 O O . VAL B 1 285 ? -10.547 31.625 11.555 1 98.5 285 VAL B O 1
ATOM 4527 N N . LYS B 1 286 ? -9.688 31.047 9.617 1 97.62 286 LYS B N 1
ATOM 4528 C CA . LYS B 1 286 ? -10.93 31.25 8.875 1 97.62 286 LYS B CA 1
ATOM 4529 C C . LYS B 1 286 ? -11.461 29.922 8.32 1 97.62 286 LYS B C 1
ATOM 4531 O O . LYS B 1 286 ? -10.734 29.188 7.652 1 97.62 286 LYS B O 1
ATOM 4536 N N . LEU B 1 287 ? -12.742 29.578 8.547 1 97.06 287 LEU B N 1
ATOM 4537 C CA . LEU B 1 287 ? -13.367 28.359 8.055 1 97.06 287 LEU B CA 1
ATOM 4538 C C . LEU B 1 287 ? -14.391 28.672 6.965 1 97.06 287 LEU B C 1
ATOM 4540 O O . LEU B 1 287 ? -15.047 29.703 7.008 1 97.06 287 LEU B O 1
ATOM 4544 N N . ALA B 1 288 ? -14.461 27.828 6.059 1 94 288 ALA B N 1
ATOM 4545 C CA . ALA B 1 288 ? -15.484 27.922 5.02 1 94 288 ALA B CA 1
ATOM 4546 C C . ALA B 1 288 ? -16.719 27.109 5.383 1 94 288 ALA B C 1
ATOM 4548 O O . ALA B 1 288 ? -16.594 26.016 5.934 1 94 288 ALA B O 1
ATOM 4549 N N . LYS B 1 289 ? -17.875 27.578 5.012 1 91.06 289 LYS B N 1
ATOM 4550 C CA . LYS B 1 289 ? -19.109 26.812 5.219 1 91.06 289 LYS B CA 1
ATOM 4551 C C . LYS B 1 289 ? -19.125 25.547 4.352 1 91.06 289 LYS B C 1
ATOM 4553 O O . LYS B 1 289 ? -18.578 25.547 3.242 1 91.06 289 LYS B O 1
ATOM 4558 N N . LYS B 1 290 ? -19.656 24.5 4.949 1 84.31 290 LYS B N 1
ATOM 4559 C CA . LYS B 1 290 ? -19.797 23.25 4.215 1 84.31 290 LYS B CA 1
ATOM 4560 C C . LYS B 1 290 ? -20.797 23.391 3.074 1 84.31 290 LYS B C 1
ATOM 4562 O O . LYS B 1 290 ? -21.844 24.016 3.236 1 84.31 290 LYS B O 1
ATOM 4567 N N . ASN B 1 291 ? -20.469 23.078 1.802 1 70.88 291 ASN B N 1
ATOM 4568 C CA . ASN B 1 291 ? -21.406 23.141 0.693 1 70.88 291 ASN B CA 1
ATOM 4569 C C . ASN B 1 291 ? -22.5 22.078 0.828 1 70.88 291 ASN B C 1
ATOM 4571 O O . ASN B 1 291 ? -22.266 21.016 1.394 1 70.88 291 ASN B O 1
#

Secondary structure (DSSP, 8-state):
--B---TT-S-HHHHHHHHHTS-TTS-HHHHHHHHHHHHHHHHHHHHTT--HHHHHHHHHHHHHHHHH--SS--HHHHHHHHTTHHHHHHHHHHHHHHTSSSPPPPP----S---TTPPEE-TTEES--S--TT--EEEEEEEEEETTT--B-TT-EEEEE---TTS--GGG-TTSPTTTTEEEEE--TTSEEEEEEE----EEPP-SSHHHHHHHHTT---EE-SEEEEEEE-TTB--EEEEEEETT-TTTTS-TT---BTT-EE--EE--S-TT-SEEEE--EEEPBP-/--B---TT-S-HHHHHHHHHTS-TTS-HHHHHHHHHHHHHHHHHHHHTT--HHHHHHHHHHHHHHHHH--SS--HHHHHHHHTTHHHHHHHHHHHHHHTSSSPPPPP----S---TTPPB--TTEES--S--TT--EEEEEEEEEETTT--B-TT-EEEEE---TTS--GGG-TTSPTTTTEEEEE--TTSEEEEEEE----EEPP-SSHHHHHHHHTT---EE-SEEEEEEE-TTB--EEEEEEETT-TTTTS-TT---BTT-EE--EE--S-TT-SEEEE--EEEPBP-

Nearest PDB structures (foldseek):
  8r2x-assembly1_B  TM=9.442E-01  e=5.682E-33  Rhodococcus jostii RHA1
  2xsu-assembly1_A-2  TM=8.564E-01  e=1.337E-26  Acinetobacter radioresistens
  3hkp-assembly1_A-2  TM=8.689E-01  e=1.050E-25  Rhodococcus opacus
  2boy-assembly1_A  TM=8.845E-01  e=3.323E-25  Rhodococcus opacus
  2boy-assembly4_D  TM=8.815E-01  e=8.249E-25  Rhodococcus opacus

Foldseek 3Di:
DPQPPDPPGRDVVNLVVVLVVDDPPQDPVNSVVVNVVSVVVVCVCVVVVPDPVNVVVVVVQQVQQVVPADQAFRSNVLLCLLVQNQVVVQCVVCVVQQPDPQHWDRFWGQHTGDHPPAEADEFPEALADPADPPWAKEKEKEFEAARVPRAGDFQKKKWKAAAHPQQDGCSRPVVDDPSRRTHIYTAHPRRMGIYMHTQFAKHFDDLPGSSVVVCVVVVHGRIAAGWMWIWIDDPQWDIGTHIAGAPPTPCLVPGSRPGRDPPRYFYWDADPPDPRHGTYGYDYTHIYGDD/DPQPPDPPGRDVVNLVVVLVVDDPPQDPVNSVVVNVVSVVVVCVCVVVVPDPVNVVVVVVQQVQQVVPADQAFRSNVLLCLLVQNQVVVQCVVCVVQQPDPQHWDRFWGQHTGDHPPAEADEFAEALADPADPPWAKEKEKEFEAARVPRAGDFQKKKWKAAAHPQQDGCVRPVVDDPRRRTHIYTAHPRRMGIYMHTQFAKHFDDLPGSSVVVCVVVVHGRIAAGWMWIWIDDPQWDIGTHIAGAPPTPCLVPGSRPGRDPPRYFYWDADPPDPRHGTYTYDYTHIYGDD

Solvent-accessible surface area (backbone atoms only — not comparable to full-atom values): 30032 Å² total; per-residue (Å²): 112,59,62,70,67,48,99,80,48,75,48,68,67,47,54,51,50,57,52,63,56,44,31,88,77,28,48,71,67,54,49,53,48,50,40,44,45,48,50,32,55,51,48,38,38,62,73,63,58,37,33,52,68,60,49,49,53,50,40,50,41,46,24,49,15,8,56,62,34,56,81,62,33,32,37,40,54,40,41,35,21,58,64,33,45,45,36,44,26,45,37,58,56,45,44,69,62,54,69,46,97,50,41,36,58,77,69,33,51,78,70,38,64,63,62,91,81,54,51,78,47,64,65,68,37,70,28,60,60,90,66,53,91,87,55,47,33,18,38,38,32,33,38,35,21,35,26,81,80,60,46,54,38,46,71,22,38,41,34,36,39,38,50,44,85,87,33,44,38,36,92,76,31,88,87,43,55,89,59,32,34,30,32,23,31,56,17,39,84,70,5,37,44,36,31,34,37,61,60,51,52,55,29,52,55,77,61,88,47,51,43,22,51,50,30,56,56,29,40,43,70,51,40,31,36,8,41,42,38,39,36,41,41,41,91,70,36,45,65,42,39,22,52,39,30,47,65,86,38,63,40,62,62,59,30,39,38,53,57,62,48,82,86,32,58,42,73,77,36,84,37,80,97,45,96,80,26,56,27,30,32,82,57,68,43,31,37,40,71,51,131,109,58,60,73,66,50,99,81,48,74,48,69,66,48,53,50,50,58,51,63,56,44,31,88,78,27,47,71,68,56,48,54,48,49,41,44,46,48,50,34,54,52,49,39,38,62,73,61,59,36,33,52,69,60,50,49,52,51,40,50,39,47,23,48,14,9,57,63,34,54,81,62,34,31,36,40,53,41,41,36,22,59,62,33,46,44,36,45,27,44,38,59,56,45,43,70,60,53,70,46,97,49,40,36,58,77,68,33,51,78,70,37,65,62,63,89,80,54,50,78,47,63,65,68,38,69,28,62,61,89,66,55,89,87,54,47,33,17,38,39,32,34,38,33,22,34,25,81,81,61,45,54,37,47,70,23,39,42,35,37,41,40,50,44,87,87,33,43,38,35,91,75,31,89,87,43,56,90,58,33,34,29,30,24,32,58,17,39,83,69,5,38,44,35,31,33,37,61,59,54,51,55,30,53,55,76,61,88,47,49,43,22,50,51,30,55,56,30,41,43,70,52,39,30,37,9,40,41,38,39,37,38,40,41,92,72,36,47,66,40,40,22,52,38,29,47,65,86,37,60,42,63,65,60,30,37,38,53,56,64,49,82,85,32,57,40,74,78,36,84,37,80,98,45,95,79,23,55,26,31,33,80,57,70,44,32,37,40,69,50,130

Sequence (582 aa):
MGSQSTDGGLGQEFTSHVIQAMGPNTTPRMRTVLSALIQHVHDFAREVNLTTEEWLAGVEMINWAGQMSNNKRNEGQLVCDVIGLESLVDDITYREASKTDKPPTSSAILGPFWRADAPIRENGTTITFNTPKDGLVAYMHGQVTDAETGKPLPNTSVDVWQASTNGLYEQQDDDQIDCNLRGKFITDAEGRYSFYCLRPTPYPIPFDGPAGKLLKLMDRHEFRPAHIHLIVSTEGYSPLTTQIFDKDSKYLEDDSVFAVKDGLTVEFKPREGDSQAEWDLEYNVKLAKKNMGSQSTDGGLGQEFTSHVIQAMGPNTTPRMRTVLSALIQHVHDFAREVNLTTEEWLAGVEMINWAGQMSNNKRNEGQLVCDVIGLESLVDDITYREASKTDKPPTSSAILGPFWRADAPIRENGTTITFNTPKDGLVAYMHGQVTDAETGKPLPNTSVDVWQASTNGLYEQQDDDQIDCNLRGKFITDAEGRYSFYCLRPTPYPIPFDGPAGKLLKLMDRHEFRPAHIHLIVSTEGYSPLTTQIFDKDSKYLEDDSVFAVKDGLTVEFKPREGDSQAEWDLEYNVKLAKKN

Radius of gyration: 28.69 Å; Cα contacts (8 Å, |Δi|>4): 1275; chains: 2; bounding box: 46×91×64 Å

pLDDT: mean 94.9, std 9.64, range [28.84, 98.94]

InterPro domains:
  IPR000627 Intradiol ring-cleavage dioxygenase, C-terminal [PF00775] (110-287)
  IPR007535 Catechol dioxygenase, N-terminal [PF04444] (28-99)
  IPR015889 Intradiol ring-cleavage dioxygenase, core [G3DSA:2.60.130.10] (5-291)
  IPR015889 Intradiol ring-cleavage dioxygenase, core [SSF49482] (12-287)
  IPR039390 Hydroxyquinol/catechol 1,2-dioxygenase [cd03461] (12-288)
  IPR050770 Intradiol Ring-Cleavage Dioxygenase [PTHR33711] (14-290)

Organism: NCBI:txid173218